Protein AF-0000000069286657 (afdb_homodimer)

Radius of gyration: 28.93 Å; Cα contacts (8 Å, |Δi|>4): 1192; chains: 2; bounding box: 54×92×70 Å

InterPro domains:
  IPR001910 Inosine/uridine-preferring nucleoside hydrolase domain [PF01156] (1-314)
  IPR036452 Ribonucleoside hydrolase-like [G3DSA:3.90.245.10] (1-322)
  IPR036452 Ribonucleoside hydrolase-like [SSF53590] (1-197)
  IPR036452 Ribonucleoside hydrolase-like [SSF53590] (244-321)
  IPR052775 Inosine-uridine nucleoside hydrolase [PTHR46190] (1-321)

Secondary structure (DSSP, 8-state):
---HHHHHHHHHHHHHHH--SS---PPP-----SS-SSS-----SS-SSTT--PPPPPGGGS--SSGGG---HHHHHHHHHHHHHHTTPPPEEEE-S-SHHHHHHHHH-TTHHHH--EEEEE---SSS--SSSSS--HHHHHSHHHHHHHHHS--SSEEEE-HHHHHHTPEEHHHHHHHTS-TTSSPPHHHHHHHHHHIIIIIGGGGS-GGG-----S-S-------S--------S--SS----EE--HHHHHHHHHH-GGGEEEEEEEEEEE--S-TTTTT-EEEE-S--STTTT----EEEEEEE-HHHHHHHHHHHH--/---HHHHHHHHHHHHHHH--SS---PPP-----SS-SSS-----SS-SSTT--PPPPPGGGS--SSGGGPPPHHHHHHHHHHHHHHTTPPPEEEE-S-SHHHHHHHHH-TTHHHH--EEEEE---SSS--SSSSS--HHHHHSHHHHHHHHHS--SSEEEE-HHHHHHTPEEHHHHHHHTS-TTSSPPHHHHHHHHHHIIIIIIHHTS-GGG-----S-S-------S-----------------EE--HHHHHHHHHH-GGGEEEEEEEEEEE--S-TTTTT-EEEE-S--STTTT----EEEEEEE-HHHHHHHHHHHH--

pLDDT: mean 79.86, std 21.65, range [25.73, 98.81]

Organism: Polarella glacialis (NCBI:txid89957)

Sequence (646 aa):
NCSVNQVGVNVAKCLVACSPGSEVRGPRIVRGASHCLRGENYGQDGDGLGDAGLPEPPAALVPRVGLNGEREAAVEIIALCREASSVGAVVCLVMLGPLTNLALALQQEPKLRAMLPQLVVMGGCGNGHGNYGRATEFNIMADPEAAAKVFTTDWPDLTVASWETSLASFVPWPVFDKLLYSKEGKRSKVGRFLGAVCHWEFVEGREQPAENKVCLPESKKRKRWPEDPLPRLVDQGSSSASSSCGAVICDAVAVAIALKPEVVRKSCDVHVEVELKGDITRGQTVVDWGTSCEGAGRQRRVCWAEELDVEMFCQMLRETVAANCSVNQVGVNVAKCLVACSPGSEVRGPRIVRGASHCLRGENYGQDGDGLGDAGLPEPPAALVPRVGLNGEREAAVEIIALCREASSVGAVVCLVMLGPLTNLALALQQEPKLRAMLPQLVVMGGCGNGHGNYGRATEFNIMADPEAAAKVFTTDWPDLTVASWETSLASFVPWPVFDKLLYSKEGKRSKVGRFLGAVCHWEFVEGREQPAENKVCLPESKKRKRWPEDPLPRLVDQGSSSASSSCGAVICDAVAVAIALKPEVVRKSCDVHVEVELKGDITRGQTVVDWGTSCEGAGRQRRVCWAEELDVEMFCQMLRETVAA

Solvent-accessible surface area (backbone atoms only — not comparable to full-atom values): 35150 Å² total; per-residue (Å²): 100,37,53,57,70,48,46,32,45,46,52,27,35,51,50,52,41,69,46,80,67,87,79,71,82,61,80,89,63,59,47,63,69,85,56,38,80,63,78,72,66,66,71,45,85,66,63,63,43,65,66,32,76,71,74,82,49,66,70,88,52,35,51,56,81,75,50,92,75,51,49,45,33,26,54,44,53,51,51,51,32,51,54,30,52,74,72,73,48,87,49,75,48,75,40,74,50,51,37,41,38,60,31,50,24,39,72,76,35,72,67,46,47,78,46,37,55,33,35,31,35,27,36,26,13,59,45,27,53,6,46,43,34,43,38,14,14,55,30,24,46,42,13,31,64,19,37,34,52,51,57,66,48,88,45,76,35,34,36,32,34,19,51,51,32,20,61,76,47,39,38,44,49,74,58,48,57,49,39,33,33,28,96,83,70,41,62,32,61,39,13,47,50,49,49,43,37,41,40,64,72,56,55,62,46,62,74,47,57,83,89,65,60,56,48,82,77,85,79,87,90,70,81,69,66,75,87,83,70,78,74,83,81,54,87,80,76,85,75,82,70,82,73,94,63,50,49,64,53,48,62,58,50,25,50,44,41,69,77,39,57,78,37,50,70,38,66,46,68,22,29,53,46,48,31,80,55,21,85,76,40,43,16,12,36,48,30,40,83,72,60,17,47,68,51,61,80,63,71,52,62,34,36,38,45,59,38,60,38,50,68,58,50,51,51,53,51,37,58,61,27,60,95,98,36,54,57,70,48,47,33,44,47,53,26,34,50,50,52,42,68,45,83,68,87,79,71,82,60,80,89,65,59,50,62,68,83,57,38,81,62,79,71,64,66,70,44,84,69,62,64,44,66,56,24,68,71,74,82,48,65,68,88,52,33,50,57,81,77,50,90,76,53,50,46,34,26,56,45,53,51,52,52,32,52,54,29,52,74,72,74,46,86,48,73,49,73,40,74,49,50,37,41,40,61,31,51,26,39,73,77,35,74,66,47,47,77,47,36,54,34,36,31,33,27,36,28,12,60,44,26,52,6,45,42,34,42,38,13,15,54,30,24,44,42,14,32,63,19,37,33,53,53,56,67,47,88,44,77,34,33,36,32,34,20,50,51,31,21,61,74,47,38,38,44,48,75,57,47,58,51,38,33,29,25,96,81,72,43,61,30,61,36,12,49,50,49,49,42,39,41,39,62,70,52,57,64,42,62,75,43,58,83,87,64,63,52,53,77,76,83,73,76,81,74,74,64,55,79,86,80,74,75,69,67,85,52,84,83,73,91,74,79,72,79,72,94,62,50,50,65,54,48,61,58,48,26,50,44,41,70,78,38,57,78,37,49,70,39,68,45,68,23,29,54,46,47,29,80,56,22,83,77,42,42,15,14,40,48,31,41,84,67,60,16,47,66,53,56,80,64,70,51,59,35,36,36,43,59,38,58,38,50,68,60,50,53,50,52,50,38,60,60,27,56,92

Structure (mmCIF, N/CA/C/O backbone):
data_AF-0000000069286657-model_v1
#
loop_
_entity.id
_entity.type
_entity.pdbx_description
1 polymer 'Inosine/uridine-preferring nucleoside hydrolase domain-containing protein'
#
loop_
_atom_site.group_PDB
_atom_site.id
_atom_site.type_symbol
_atom_site.label_atom_id
_atom_site.label_alt_id
_atom_site.label_comp_id
_atom_site.label_asym_id
_atom_site.label_entity_id
_atom_site.label_seq_id
_atom_site.pdbx_PDB_ins_code
_atom_site.Cartn_x
_atom_site.Cartn_y
_atom_site.Cartn_z
_atom_site.occupancy
_atom_site.B_iso_or_equiv
_atom_site.auth_seq_id
_atom_site.auth_comp_id
_atom_site.auth_asym_id
_atom_site.auth_atom_id
_atom_site.pdbx_PDB_model_num
ATOM 1 N N . ASN A 1 1 ? -5.559 -23.406 -3.748 1 73.19 1 ASN A N 1
ATOM 2 C CA . ASN A 1 1 ? -6.914 -23.016 -3.371 1 73.19 1 ASN A CA 1
ATOM 3 C C . ASN A 1 1 ? -7.773 -24.234 -3.025 1 73.19 1 ASN A C 1
ATOM 5 O O . ASN A 1 1 ? -9 -24.172 -3.119 1 73.19 1 ASN A O 1
ATOM 9 N N . CYS A 1 2 ? -7.246 -25.328 -2.914 1 83.06 2 CYS A N 1
ATOM 10 C CA . CYS A 1 2 ? -7.867 -26.578 -2.498 1 83.06 2 CYS A CA 1
ATOM 11 C C . CYS A 1 2 ? -6.859 -27.484 -1.806 1 83.06 2 CYS A C 1
ATOM 13 O O . CYS A 1 2 ? -5.727 -27.078 -1.544 1 83.06 2 CYS A O 1
ATOM 15 N N . SER A 1 3 ? -7.363 -28.656 -1.443 1 86.44 3 SER A N 1
ATOM 16 C CA . SER A 1 3 ? -6.469 -29.578 -0.746 1 86.44 3 SER A CA 1
ATOM 17 C C . SER A 1 3 ? -5.32 -30.016 -1.646 1 86.44 3 SER A C 1
ATOM 19 O O . SER A 1 3 ? -5.461 -30.047 -2.871 1 86.44 3 SER A O 1
ATOM 21 N N . VAL A 1 4 ? -4.207 -30.391 -0.986 1 88.62 4 VAL A N 1
ATOM 22 C CA . VAL A 1 4 ? -3.021 -30.797 -1.737 1 88.62 4 VAL A CA 1
ATOM 23 C C . VAL A 1 4 ? -3.348 -32 -2.611 1 88.62 4 VAL A C 1
ATOM 25 O O . VAL A 1 4 ? -2.824 -32.125 -3.721 1 88.62 4 VAL A O 1
ATOM 28 N N . ASN A 1 5 ? -4.172 -32.938 -2.143 1 87 5 ASN A N 1
ATOM 29 C CA . ASN A 1 5 ? -4.578 -34.094 -2.938 1 87 5 ASN A CA 1
ATOM 30 C C . ASN A 1 5 ? -5.336 -33.656 -4.191 1 87 5 ASN A C 1
ATOM 32 O O . ASN A 1 5 ? -5.07 -34.156 -5.285 1 87 5 ASN A O 1
ATOM 36 N N . GLN A 1 6 ? -6.254 -32.75 -3.961 1 89.56 6 GLN A N 1
ATOM 37 C CA . GLN A 1 6 ? -7.023 -32.281 -5.102 1 89.56 6 GLN A CA 1
ATOM 38 C C . GLN A 1 6 ? -6.133 -31.516 -6.078 1 89.56 6 GLN A C 1
ATOM 40 O O . GLN A 1 6 ? -6.348 -31.562 -7.293 1 89.56 6 GLN A O 1
ATOM 45 N N . VAL A 1 7 ? -5.156 -30.844 -5.598 1 91.19 7 VAL A N 1
ATOM 46 C CA . VAL A 1 7 ? -4.227 -30.125 -6.465 1 91.19 7 VAL A CA 1
ATOM 47 C C . VAL A 1 7 ? -3.496 -31.109 -7.367 1 91.19 7 VAL A C 1
ATOM 49 O O . VAL A 1 7 ? -3.299 -30.844 -8.555 1 91.19 7 VAL A O 1
ATOM 52 N N . GLY A 1 8 ? -3.035 -32.25 -6.789 1 89.5 8 GLY A N 1
ATOM 53 C CA . GLY A 1 8 ? -2.418 -33.281 -7.605 1 89.5 8 GLY A CA 1
ATOM 54 C C . GLY A 1 8 ? -3.295 -33.75 -8.758 1 89.5 8 GLY A C 1
ATOM 55 O O . GLY A 1 8 ? -2.816 -33.906 -9.883 1 89.5 8 GLY A O 1
ATOM 56 N N . VAL A 1 9 ? -4.57 -33.906 -8.469 1 90.75 9 VAL A N 1
ATOM 57 C CA . VAL A 1 9 ? -5.547 -34.281 -9.484 1 90.75 9 VAL A CA 1
ATOM 58 C C . VAL A 1 9 ? -5.66 -33.188 -10.531 1 90.75 9 VAL A C 1
ATOM 60 O O . VAL A 1 9 ? -5.672 -33.469 -11.734 1 90.75 9 VAL A O 1
ATOM 63 N N . ASN A 1 10 ? -5.703 -31.969 -10.07 1 92.12 10 ASN A N 1
ATOM 64 C CA . ASN A 1 10 ? -5.871 -30.828 -10.961 1 92.12 10 ASN A CA 1
ATOM 65 C C . ASN A 1 10 ? -4.68 -30.672 -11.898 1 92.12 10 ASN A C 1
ATOM 67 O O . ASN A 1 10 ? -4.852 -30.359 -13.078 1 92.12 10 ASN A O 1
ATOM 71 N N . VAL A 1 11 ? -3.465 -30.859 -11.375 1 91.44 11 VAL A N 1
ATOM 72 C CA . VAL A 1 11 ? -2.27 -30.766 -12.203 1 91.44 11 VAL A CA 1
ATOM 73 C C . VAL A 1 11 ? -2.311 -31.844 -13.289 1 91.44 11 VAL A C 1
ATOM 75 O O . VAL A 1 11 ? -1.981 -31.578 -14.445 1 91.44 11 VAL A O 1
ATOM 78 N N . ALA A 1 12 ? -2.73 -33 -12.922 1 89.06 12 ALA A N 1
ATOM 79 C CA . ALA A 1 12 ? -2.863 -34.094 -13.883 1 89.06 12 ALA A CA 1
ATOM 80 C C . ALA A 1 12 ? -3.881 -33.75 -14.969 1 89.06 12 ALA A C 1
ATOM 82 O O . ALA A 1 12 ? -3.65 -34 -16.156 1 89.06 12 ALA A O 1
ATOM 83 N N . LYS A 1 13 ? -4.992 -33.156 -14.555 1 88.69 13 LYS A N 1
ATOM 84 C CA . LYS A 1 13 ? -6.012 -32.75 -15.508 1 88.69 13 LYS A CA 1
ATOM 85 C C . LYS A 1 13 ? -5.453 -31.703 -16.484 1 88.69 13 LYS A C 1
ATOM 87 O O . LYS A 1 13 ? -5.734 -31.766 -17.688 1 88.69 13 LYS A O 1
ATOM 92 N N . CYS A 1 14 ? -4.68 -30.781 -16 1 89.31 14 CYS A N 1
ATOM 93 C CA . CYS A 1 14 ? -4.062 -29.766 -16.844 1 89.31 14 CYS A CA 1
ATOM 94 C C . CYS A 1 14 ? -3.111 -30.391 -17.844 1 89.31 14 CYS A C 1
ATOM 96 O O . CYS A 1 14 ? -3.094 -30 -19.016 1 89.31 14 CYS A O 1
ATOM 98 N N . LEU A 1 15 ? -2.301 -31.344 -17.391 1 87.94 15 LEU A N 1
ATOM 99 C CA . LEU A 1 15 ? -1.341 -32 -18.281 1 87.94 15 LEU A CA 1
ATOM 100 C C . LEU A 1 15 ? -2.055 -32.75 -19.406 1 87.94 15 LEU A C 1
ATOM 102 O O . LEU A 1 15 ? -1.605 -32.719 -20.547 1 87.94 15 LEU A O 1
ATOM 106 N N . VAL A 1 16 ? -3.164 -33.375 -19.016 1 84.5 16 VAL A N 1
ATOM 107 C CA . VAL A 1 16 ? -3.945 -34.094 -20.016 1 84.5 16 VAL A CA 1
ATOM 108 C C . VAL A 1 16 ? -4.508 -33.125 -21.047 1 84.5 16 VAL A C 1
ATOM 110 O O . VAL A 1 16 ? -4.496 -33.406 -22.25 1 84.5 16 VAL A O 1
ATOM 113 N N . ALA A 1 17 ? -4.957 -32 -20.594 1 83.06 17 ALA A N 1
ATOM 114 C CA . ALA A 1 17 ? -5.539 -31.016 -21.484 1 83.06 17 ALA A CA 1
ATOM 115 C C . ALA A 1 17 ? -4.492 -30.438 -22.438 1 83.06 17 ALA A C 1
ATOM 117 O O . ALA A 1 17 ? -4.797 -30.125 -23.578 1 83.06 17 ALA A O 1
ATOM 118 N N . CYS A 1 18 ? -3.277 -30.25 -22.016 1 81.62 18 CYS A N 1
ATOM 119 C CA . CYS A 1 18 ? -2.227 -29.594 -22.797 1 81.62 18 CYS A CA 1
ATOM 120 C C . CYS A 1 18 ? -1.521 -30.594 -23.703 1 81.62 18 CYS A C 1
ATOM 122 O O . CYS A 1 18 ? -0.83 -30.188 -24.641 1 81.62 18 CYS A O 1
ATOM 124 N N . SER A 1 19 ? -1.426 -31.891 -23.359 1 73.94 19 SER A N 1
ATOM 125 C CA . SER A 1 19 ? -0.681 -32.875 -24.156 1 73.94 19 SER A CA 1
ATOM 126 C C . SER A 1 19 ? -1.621 -33.812 -24.906 1 73.94 19 SER A C 1
ATOM 128 O O . SER A 1 19 ? -2.066 -34.812 -24.359 1 73.94 19 SER A O 1
ATOM 130 N N . PRO A 1 20 ? -2.318 -33.312 -25.953 1 55.44 20 PRO A N 1
ATOM 131 C CA . PRO A 1 20 ? -3.232 -34.25 -26.625 1 55.44 20 PRO A CA 1
ATOM 132 C C . PRO A 1 20 ? -2.613 -35.625 -26.859 1 55.44 20 PRO A C 1
ATOM 134 O O . PRO A 1 20 ? -3.334 -36.594 -27.062 1 55.44 20 PRO A O 1
ATOM 137 N N . GLY A 1 21 ? -1.379 -35.719 -27.422 1 51.69 21 GLY A N 1
ATOM 138 C CA . GLY A 1 21 ? -0.967 -37.031 -27.891 1 51.69 21 GLY A CA 1
ATOM 139 C C . GLY A 1 21 ? -0.589 -38 -26.766 1 51.69 21 GLY A C 1
ATOM 140 O O . GLY A 1 21 ? -0.523 -37.594 -25.609 1 51.69 21 GLY A O 1
ATOM 141 N N . SER A 1 22 ? -0.381 -39.438 -27.094 1 49.78 22 SER A N 1
ATOM 142 C CA . SER A 1 22 ? -0.279 -40.688 -26.359 1 49.78 22 SER A CA 1
ATOM 143 C C . SER A 1 22 ? 0.625 -40.562 -25.141 1 49.78 22 SER A C 1
ATOM 145 O O . SER A 1 22 ? 0.249 -40.938 -24.031 1 49.78 22 SER A O 1
ATOM 147 N N . GLU A 1 23 ? 2.027 -40.688 -25.266 1 51 23 GLU A N 1
ATOM 148 C CA . GLU A 1 23 ? 2.982 -41 -24.203 1 51 23 GLU A CA 1
ATOM 149 C C . GLU A 1 23 ? 3.27 -39.781 -23.328 1 51 23 GLU A C 1
ATOM 151 O O . GLU A 1 23 ? 3.955 -38.875 -23.766 1 51 23 GLU A O 1
ATOM 156 N N . VAL A 1 24 ? 2.359 -39.438 -22.609 1 52.09 24 VAL A N 1
ATOM 157 C CA . VAL A 1 24 ? 2.629 -38.344 -21.688 1 52.09 24 VAL A CA 1
ATOM 158 C C . VAL A 1 24 ? 4.008 -38.531 -21.047 1 52.09 24 VAL A C 1
ATOM 160 O O . VAL A 1 24 ? 4.18 -39.375 -20.156 1 52.09 24 VAL A O 1
ATOM 163 N N . ARG A 1 25 ? 5.137 -38.656 -21.719 1 58.09 25 ARG A N 1
ATOM 164 C CA . ARG A 1 25 ? 6.422 -38.469 -21.062 1 58.09 25 ARG A CA 1
ATOM 165 C C . ARG A 1 25 ? 6.477 -37.125 -20.344 1 58.09 25 ARG A C 1
ATOM 167 O O . ARG A 1 25 ? 7.07 -36.188 -20.859 1 58.09 25 ARG A O 1
ATOM 174 N N . GLY A 1 26 ? 5.496 -36.781 -19.547 1 64.5 26 GLY A N 1
ATOM 175 C CA . GLY A 1 26 ? 5.266 -35.469 -18.969 1 64.5 26 GLY A CA 1
ATOM 176 C C . GLY A 1 26 ? 6.172 -35.188 -17.781 1 64.5 26 GLY A C 1
ATOM 177 O O . GLY A 1 26 ? 7.02 -36 -17.422 1 64.5 26 GLY A O 1
ATOM 178 N N . PRO A 1 27 ? 6.152 -33.906 -17.344 1 78.75 27 PRO A N 1
ATOM 179 C CA . PRO A 1 27 ? 6.922 -33.531 -16.156 1 78.75 27 PRO A CA 1
ATOM 180 C C . PRO A 1 27 ? 6.586 -34.344 -14.93 1 78.75 27 PRO A C 1
ATOM 182 O O . PRO A 1 27 ? 5.516 -34.969 -14.859 1 78.75 27 PRO A O 1
ATOM 185 N N . ARG A 1 28 ? 7.566 -34.562 -14.172 1 82.94 28 ARG A N 1
ATOM 186 C CA . ARG A 1 28 ? 7.332 -35.219 -12.875 1 82.94 28 ARG A CA 1
ATOM 187 C C . ARG A 1 28 ? 6.391 -34.375 -12.016 1 82.94 28 ARG A C 1
ATOM 189 O O . ARG A 1 28 ? 6.535 -33.125 -11.945 1 82.94 28 ARG A O 1
ATOM 196 N N . ILE A 1 29 ? 5.363 -35.031 -11.453 1 89.38 29 ILE A N 1
ATOM 197 C CA . ILE A 1 29 ? 4.461 -34.406 -10.5 1 89.38 29 ILE A CA 1
ATOM 198 C C . ILE A 1 29 ? 4.77 -34.906 -9.086 1 89.38 29 ILE A C 1
ATOM 200 O O . ILE A 1 29 ? 4.812 -36.094 -8.844 1 89.38 29 ILE A O 1
ATOM 204 N N . VAL A 1 30 ? 5.098 -34 -8.219 1 89.75 30 VAL A N 1
ATOM 205 C CA . VAL A 1 30 ? 5.43 -34.344 -6.844 1 89.75 30 VAL A CA 1
ATOM 206 C C . VAL A 1 30 ? 4.477 -33.656 -5.887 1 89.75 30 VAL A C 1
ATOM 208 O O . VAL A 1 30 ? 4.152 -32.469 -6.078 1 89.75 30 VAL A O 1
ATOM 211 N N . ARG A 1 31 ? 4.027 -34.344 -4.871 1 90.56 31 ARG A N 1
ATOM 212 C CA . ARG A 1 31 ? 3.104 -33.812 -3.887 1 90.56 31 ARG A CA 1
ATOM 213 C C . ARG A 1 31 ? 3.805 -32.781 -2.99 1 90.56 31 ARG A C 1
ATOM 215 O O . ARG A 1 31 ? 4.934 -33 -2.555 1 90.56 31 ARG A O 1
ATOM 222 N N . GLY A 1 32 ? 3.18 -31.656 -2.732 1 91.69 32 GLY A N 1
ATOM 223 C CA . GLY A 1 32 ? 3.709 -30.656 -1.834 1 91.69 32 GLY A CA 1
ATOM 224 C C . GLY A 1 32 ? 3.242 -30.812 -0.401 1 91.69 32 GLY A C 1
ATOM 225 O O . GLY A 1 32 ? 2.686 -31.859 -0.044 1 91.69 32 GLY A O 1
ATOM 226 N N . ALA A 1 33 ? 3.531 -29.812 0.45 1 90.44 33 ALA A N 1
ATOM 227 C CA . ALA A 1 33 ? 3.137 -29.797 1.856 1 90.44 33 ALA A CA 1
ATOM 228 C C . ALA A 1 33 ? 1.62 -29.703 2 1 90.44 33 ALA A C 1
ATOM 230 O O . ALA A 1 33 ? 0.964 -28.984 1.246 1 90.44 33 ALA A O 1
ATOM 231 N N . SER A 1 34 ? 1.064 -30.375 2.928 1 88.19 34 SER A N 1
ATOM 232 C CA . SER A 1 34 ? -0.378 -30.375 3.15 1 88.19 34 SER A CA 1
ATOM 233 C C . SER A 1 34 ? -0.793 -29.266 4.109 1 88.19 34 SER A C 1
ATOM 235 O O . SER A 1 34 ? -1.985 -29.016 4.297 1 88.19 34 SER A O 1
ATOM 237 N N . HIS A 1 35 ? 0.172 -28.609 4.668 1 88.94 35 HIS A N 1
ATOM 238 C CA . HIS A 1 35 ? -0.136 -27.562 5.645 1 88.94 35 HIS A CA 1
ATOM 239 C C . HIS A 1 35 ? 0.872 -26.422 5.566 1 88.94 35 HIS A C 1
ATOM 241 O O . HIS A 1 35 ? 2.027 -26.625 5.191 1 88.94 35 HIS A O 1
ATOM 247 N N . CYS A 1 36 ? 0.365 -25.25 5.898 1 92.5 36 CYS A N 1
ATOM 248 C CA . CYS A 1 36 ? 1.263 -24.109 6.035 1 92.5 36 CYS A CA 1
ATOM 249 C C . CYS A 1 36 ? 2.184 -24.281 7.238 1 92.5 36 CYS A C 1
ATOM 251 O O . CYS A 1 36 ? 2.021 -25.219 8.023 1 92.5 36 CYS A O 1
ATOM 253 N N . LEU A 1 37 ? 3.225 -23.422 7.328 1 92.75 37 LEU A N 1
ATOM 254 C CA . LEU A 1 37 ? 4.223 -23.578 8.383 1 92.75 37 LEU A CA 1
ATOM 255 C C . LEU A 1 37 ? 3.613 -23.312 9.75 1 92.75 37 LEU A C 1
ATOM 257 O O . LEU A 1 37 ? 3.951 -23.984 10.727 1 92.75 37 LEU A O 1
ATOM 261 N N . ARG A 1 38 ? 2.73 -22.25 9.773 1 86.44 38 ARG A N 1
ATOM 262 C CA . ARG A 1 38 ? 2.068 -21.906 11.031 1 86.44 38 ARG A CA 1
ATOM 263 C C . ARG A 1 38 ? 0.62 -21.5 10.789 1 86.44 38 ARG A C 1
ATOM 265 O O . ARG A 1 38 ? 0.316 -20.812 9.805 1 86.44 38 ARG A O 1
ATOM 272 N N . GLY A 1 39 ? -0.246 -21.969 11.602 1 82.06 39 GLY A N 1
ATOM 273 C CA . GLY A 1 39 ? -1.644 -21.578 11.523 1 82.06 39 GLY A CA 1
ATOM 274 C C . GLY A 1 39 ? -2.502 -22.578 10.766 1 82.06 39 GLY A C 1
ATOM 275 O O . GLY A 1 39 ? -2.158 -23.75 10.672 1 82.06 39 GLY A O 1
ATOM 276 N N . GLU A 1 40 ? -3.721 -22.062 10.398 1 78.12 40 GLU A N 1
ATOM 277 C CA . GLU A 1 40 ? -4.699 -22.891 9.711 1 78.12 40 GLU A CA 1
ATOM 278 C C . GLU A 1 40 ? -4.617 -22.719 8.195 1 78.12 40 GLU A C 1
ATOM 280 O O . GLU A 1 40 ? -4.324 -21.625 7.711 1 78.12 40 GLU A O 1
ATOM 285 N N . ASN A 1 41 ? -4.727 -23.891 7.59 1 74.56 41 ASN A N 1
ATOM 286 C CA . ASN A 1 41 ? -4.746 -23.828 6.129 1 74.56 41 ASN A CA 1
ATOM 287 C C . ASN A 1 41 ? -5.949 -23.047 5.617 1 74.56 41 ASN A C 1
ATOM 289 O O . ASN A 1 41 ? -7.02 -23.078 6.223 1 74.56 41 ASN A O 1
ATOM 293 N N . TYR A 1 42 ? -5.492 -22.266 4.676 1 67.94 42 TYR A N 1
ATOM 294 C CA . TYR A 1 42 ? -6.59 -21.625 3.973 1 67.94 42 TYR A CA 1
ATOM 295 C C . TYR A 1 42 ? -7.281 -22.594 3.021 1 67.94 42 TYR A C 1
ATOM 297 O O . TYR A 1 42 ? -6.621 -23.312 2.275 1 67.94 42 TYR A O 1
ATOM 305 N N . GLY A 1 43 ? -8.422 -23.109 3.414 1 61.69 43 GLY A N 1
ATOM 306 C CA . GLY A 1 43 ? -9.094 -24.016 2.498 1 61.69 43 GLY A CA 1
ATOM 307 C C . GLY A 1 43 ? -10.297 -23.391 1.822 1 61.69 43 GLY A C 1
ATOM 308 O O . GLY A 1 43 ? -10.992 -22.562 2.414 1 61.69 43 GLY A O 1
ATOM 309 N N . GLN A 1 44 ? -10.156 -23.203 0.442 1 63.66 44 GLN A N 1
ATOM 310 C CA . GLN A 1 44 ? -11.359 -22.812 -0.28 1 63.66 44 GLN A CA 1
ATOM 311 C C . GLN A 1 44 ? -12.203 -24.016 -0.655 1 63.66 44 GLN A C 1
ATOM 313 O O . GLN A 1 44 ? -11.68 -25.125 -0.789 1 63.66 44 GLN A O 1
ATOM 318 N N . ASP A 1 45 ? -13.398 -23.859 -0.554 1 64.44 45 ASP A N 1
ATOM 319 C CA . ASP A 1 45 ? -14.375 -24.859 -0.984 1 64.44 45 ASP A CA 1
ATOM 320 C C . ASP A 1 45 ? -14.32 -25.062 -2.496 1 64.44 45 ASP A C 1
ATOM 322 O O . ASP A 1 45 ? -13.891 -24.172 -3.232 1 64.44 45 ASP A O 1
ATOM 326 N N . GLY A 1 46 ? -14.383 -26.344 -2.91 1 78.44 46 GLY A N 1
ATOM 327 C CA . GLY A 1 46 ? -14.445 -26.656 -4.328 1 78.44 46 GLY A CA 1
ATOM 328 C C . GLY A 1 46 ? -13.234 -27.438 -4.812 1 78.44 46 GLY A C 1
ATOM 329 O O . GLY A 1 46 ? -12.406 -27.859 -4.008 1 78.44 46 GLY A O 1
ATOM 330 N N . ASP A 1 47 ? -13.258 -27.656 -6.176 1 85.56 47 ASP A N 1
ATOM 331 C CA . ASP A 1 47 ? -12.234 -28.531 -6.73 1 85.56 47 ASP A CA 1
ATOM 332 C C . ASP A 1 47 ? -11.023 -27.719 -7.211 1 85.56 47 ASP A C 1
ATOM 334 O O . ASP A 1 47 ? -10.047 -28.297 -7.691 1 85.56 47 ASP A O 1
ATOM 338 N N . GLY A 1 48 ? -11.07 -26.375 -7.082 1 86.06 48 GLY A N 1
ATOM 339 C CA . GLY A 1 48 ? -9.945 -25.531 -7.453 1 86.06 48 GLY A CA 1
ATOM 340 C C . GLY A 1 48 ? -9.906 -25.203 -8.938 1 86.06 48 GLY A C 1
ATOM 341 O O . GLY A 1 48 ? -9.055 -24.438 -9.391 1 86.06 48 GLY A O 1
ATOM 342 N N . LEU A 1 49 ? -10.758 -25.781 -9.672 1 87.62 49 LEU A N 1
ATOM 343 C CA . LEU A 1 49 ? -10.852 -25.516 -11.102 1 87.62 49 LEU A CA 1
ATOM 344 C C . LEU A 1 49 ? -12.266 -25.109 -11.492 1 87.62 49 LEU A C 1
ATOM 346 O O . LEU A 1 49 ? -12.789 -25.547 -12.508 1 87.62 49 LEU A O 1
ATOM 350 N N . GLY A 1 50 ? -12.867 -24.391 -10.547 1 79.62 50 GLY A N 1
ATOM 351 C CA . GLY A 1 50 ? -14.164 -23.797 -10.836 1 79.62 50 GLY A CA 1
ATOM 352 C C . GLY A 1 50 ? -15.297 -24.812 -10.797 1 79.62 50 GLY A C 1
ATOM 353 O O . GLY A 1 50 ? -16.391 -24.531 -11.281 1 79.62 50 GLY A O 1
ATOM 354 N N . ASP A 1 51 ? -15.039 -26.016 -10.312 1 81.88 51 ASP A N 1
ATOM 355 C CA . ASP A 1 51 ? -16.047 -27.062 -10.289 1 81.88 51 ASP A CA 1
ATOM 356 C C . ASP A 1 51 ? -16.656 -27.281 -11.672 1 81.88 51 ASP A C 1
ATOM 358 O O . ASP A 1 51 ? -17.875 -27.375 -11.812 1 81.88 51 ASP A O 1
ATOM 362 N N . ALA A 1 52 ? -15.836 -27.312 -12.656 1 80.5 52 ALA A N 1
ATOM 363 C CA . ALA A 1 52 ? -16.234 -27.328 -14.062 1 80.5 52 ALA A CA 1
ATOM 364 C C . ALA A 1 52 ? -16.672 -28.719 -14.5 1 80.5 52 ALA A C 1
ATOM 366 O O . ALA A 1 52 ? -17.125 -28.906 -15.625 1 80.5 52 ALA A O 1
ATOM 367 N N . GLY A 1 53 ? -16.594 -29.656 -13.641 1 82.62 53 GLY A N 1
ATOM 368 C CA . GLY A 1 53 ? -16.984 -31 -14 1 82.62 53 GLY A CA 1
ATOM 369 C C . GLY A 1 53 ? -16.062 -31.641 -15.016 1 82.62 53 GLY A C 1
ATOM 370 O O . GLY A 1 53 ? -16.516 -32.375 -15.914 1 82.62 53 GLY A O 1
ATOM 371 N N . LEU A 1 54 ? -14.812 -31.422 -14.898 1 86 54 LEU A N 1
ATOM 372 C CA . LEU A 1 54 ? -13.812 -31.969 -15.812 1 86 54 LEU A CA 1
ATOM 373 C C . LEU A 1 54 ? -13.648 -33.469 -15.609 1 86 54 LEU A C 1
ATOM 375 O O . LEU A 1 54 ? -13.82 -33.969 -14.492 1 86 54 LEU A O 1
ATOM 379 N N . PRO A 1 55 ? -13.344 -34.125 -16.75 1 87.12 55 PRO A N 1
ATOM 380 C CA . PRO A 1 55 ? -13.094 -35.562 -16.594 1 87.12 55 PRO A CA 1
ATOM 381 C C . PRO A 1 55 ? -11.914 -35.875 -15.664 1 87.12 55 PRO A C 1
ATOM 383 O O . PRO A 1 55 ? -10.961 -35.094 -15.609 1 87.12 55 PRO A O 1
ATOM 386 N N . GLU A 1 56 ? -12.008 -37.031 -15.047 1 90.75 56 GLU A N 1
ATOM 387 C CA . GLU A 1 56 ? -10.898 -37.469 -14.195 1 90.75 56 GLU A CA 1
ATOM 388 C C . GLU A 1 56 ? -9.664 -37.781 -15.023 1 90.75 56 GLU A C 1
ATOM 390 O O . GLU A 1 56 ? -9.773 -38.375 -16.094 1 90.75 56 GLU A O 1
ATOM 395 N N . PRO A 1 57 ? -8.523 -37.406 -14.508 1 89.25 57 PRO A N 1
ATOM 396 C CA . PRO A 1 57 ? -7.293 -37.75 -15.227 1 89.25 57 PRO A CA 1
ATOM 397 C C . PRO A 1 57 ? -6.867 -39.219 -15.008 1 89.25 57 PRO A C 1
ATOM 399 O O . PRO A 1 57 ? -7.348 -39.875 -14.078 1 89.25 57 PRO A O 1
ATOM 402 N N . PRO A 1 58 ? -5.996 -39.688 -15.945 1 85.94 58 PRO A N 1
ATOM 403 C CA . PRO A 1 58 ? -5.441 -41.031 -15.688 1 85.94 58 PRO A CA 1
ATOM 404 C C . PRO A 1 58 ? -4.766 -41.125 -14.32 1 85.94 58 PRO A C 1
ATOM 406 O O . PRO A 1 58 ? -4.012 -40.219 -13.93 1 85.94 58 PRO A O 1
ATOM 409 N N . ALA A 1 59 ? -4.961 -42.219 -13.625 1 84.19 59 ALA A N 1
ATOM 410 C CA . ALA A 1 59 ? -4.441 -42.406 -12.273 1 84.19 59 ALA A CA 1
ATOM 411 C C . ALA A 1 59 ? -2.918 -42.344 -12.258 1 84.19 59 ALA A C 1
ATOM 413 O O . ALA A 1 59 ? -2.322 -41.906 -11.273 1 84.19 59 ALA A O 1
ATOM 414 N N . ALA A 1 60 ? -2.34 -42.75 -13.344 1 82.12 60 ALA A N 1
ATOM 415 C CA . ALA A 1 60 ? -0.883 -42.812 -13.43 1 82.12 60 ALA A CA 1
ATOM 416 C C . ALA A 1 60 ? -0.261 -41.406 -13.352 1 82.12 60 ALA A C 1
ATOM 418 O O . ALA A 1 60 ? 0.916 -41.281 -13.008 1 82.12 60 ALA A O 1
ATOM 419 N N . LEU A 1 61 ? -1.096 -40.406 -13.602 1 85 61 LEU A N 1
ATOM 420 C CA . LEU A 1 61 ? -0.567 -39.031 -13.617 1 85 61 LEU A CA 1
ATOM 421 C C . LEU A 1 61 ? -0.758 -38.375 -12.266 1 85 61 LEU A C 1
ATOM 423 O O . LEU A 1 61 ? -0.157 -37.312 -11.992 1 85 61 LEU A O 1
ATOM 427 N N . VAL A 1 62 ? -1.581 -38.906 -11.469 1 85.38 62 VAL A N 1
ATOM 428 C CA . VAL A 1 62 ? -1.864 -38.312 -10.164 1 85.38 62 VAL A CA 1
ATOM 429 C C . VAL A 1 62 ? -0.801 -38.75 -9.156 1 85.38 62 VAL A C 1
ATOM 431 O O . VAL A 1 62 ? -0.561 -39.938 -8.969 1 85.38 62 VAL A O 1
ATOM 434 N N . PRO A 1 63 ? -0.125 -37.656 -8.641 1 77.75 63 PRO A N 1
ATOM 435 C CA . PRO A 1 63 ? 0.912 -38.031 -7.68 1 77.75 63 PRO A CA 1
ATOM 436 C C . PRO A 1 63 ? 0.345 -38.75 -6.449 1 77.75 63 PRO A C 1
ATOM 438 O O . PRO A 1 63 ? -0.758 -38.406 -6 1 77.75 63 PRO A O 1
ATOM 441 N N . ARG A 1 64 ? 0.943 -39.906 -6.055 1 63.38 64 ARG A N 1
ATOM 442 C CA . ARG A 1 64 ? 0.527 -40.656 -4.875 1 63.38 64 ARG A CA 1
ATOM 443 C C . ARG A 1 64 ? 1.496 -40.438 -3.719 1 63.38 64 ARG A C 1
ATOM 445 O O . ARG A 1 64 ? 2.709 -40.375 -3.922 1 63.38 64 ARG A O 1
ATOM 452 N N . VAL A 1 65 ? 1.134 -39.688 -2.67 1 54.94 65 VAL A N 1
ATOM 453 C CA . VAL A 1 65 ? 1.978 -39.531 -1.488 1 54.94 65 VAL A CA 1
ATOM 454 C C . VAL A 1 65 ? 2.484 -40.906 -1.041 1 54.94 65 VAL A C 1
ATOM 456 O O . VAL A 1 65 ? 1.72 -41.875 -0.995 1 54.94 65 VAL A O 1
ATOM 459 N N . GLY A 1 66 ? 3.791 -40.969 -0.638 1 48.75 66 GLY A N 1
ATOM 460 C CA . GLY A 1 66 ? 4.336 -42.125 0.049 1 48.75 66 GLY A CA 1
ATOM 461 C C . GLY A 1 66 ? 4.547 -43.312 -0.866 1 48.75 66 GLY A C 1
ATOM 462 O O . GLY A 1 66 ? 5.141 -44.312 -0.463 1 48.75 66 GLY A O 1
ATOM 463 N N . LEU A 1 67 ? 3.805 -43.312 -1.942 1 43.38 67 LEU A N 1
ATOM 464 C CA . LEU A 1 67 ? 4.039 -44.469 -2.785 1 43.38 67 LEU A CA 1
ATOM 465 C C . LEU A 1 67 ? 5.25 -44.25 -3.689 1 43.38 67 LEU A C 1
ATOM 467 O O . LEU A 1 67 ? 5.465 -43.156 -4.191 1 43.38 67 LEU A O 1
ATOM 471 N N . ASN A 1 68 ? 6.156 -45.281 -3.754 1 45 68 ASN A N 1
ATOM 472 C CA . ASN A 1 68 ? 7.344 -45.594 -4.539 1 45 68 ASN A CA 1
ATOM 473 C C . ASN A 1 68 ? 8.477 -44.625 -4.273 1 45 68 ASN A C 1
ATOM 475 O O . ASN A 1 68 ? 9.219 -44.25 -5.191 1 45 68 ASN A O 1
ATOM 479 N N . GLY A 1 69 ? 8.547 -44.062 -2.967 1 48.88 69 GLY A N 1
ATOM 480 C CA . GLY A 1 69 ? 9.719 -43.25 -2.717 1 48.88 69 GLY A CA 1
ATOM 481 C C . GLY A 1 69 ? 9.516 -41.781 -3.102 1 48.88 69 GLY A C 1
ATOM 482 O O . GLY A 1 69 ? 10.484 -41.062 -3.271 1 48.88 69 GLY A O 1
ATOM 483 N N . GLU A 1 70 ? 8.375 -41.438 -3.418 1 57.53 70 GLU A N 1
ATOM 484 C CA . GLU A 1 70 ? 8.148 -40.094 -3.936 1 57.53 70 GLU A CA 1
ATOM 485 C C . GLU A 1 70 ? 8.438 -39.031 -2.873 1 57.53 70 GLU A C 1
ATOM 487 O O . GLU A 1 70 ? 7.977 -39.125 -1.736 1 57.53 70 GLU A O 1
ATOM 492 N N . ARG A 1 71 ? 9.438 -38.25 -3.166 1 66.56 71 ARG A N 1
ATOM 493 C CA . ARG A 1 71 ? 9.906 -37.125 -2.355 1 66.56 71 ARG A CA 1
ATOM 494 C C . ARG A 1 71 ? 8.852 -36.031 -2.273 1 66.56 71 ARG A C 1
ATOM 496 O O . ARG A 1 71 ? 8.078 -35.812 -3.215 1 66.56 71 ARG A O 1
ATOM 503 N N . GLU A 1 72 ? 8.766 -35.5 -1.086 1 85.06 72 GLU A N 1
ATOM 504 C CA . GLU A 1 72 ? 7.941 -34.312 -0.973 1 85.06 72 GLU A CA 1
ATOM 505 C C . GLU A 1 72 ? 8.539 -33.156 -1.757 1 85.06 72 GLU A C 1
ATOM 507 O O . GLU A 1 72 ? 9.719 -33.188 -2.109 1 85.06 72 GLU A O 1
ATOM 512 N N . ALA A 1 73 ? 7.727 -32.312 -2.186 1 92.44 73 ALA A N 1
ATOM 513 C CA . ALA A 1 73 ? 8.094 -31.234 -3.078 1 92.44 73 ALA A CA 1
ATOM 514 C C . ALA A 1 73 ? 9.367 -30.531 -2.602 1 92.44 73 ALA A C 1
ATOM 516 O O . ALA A 1 73 ? 10.25 -30.219 -3.404 1 92.44 73 ALA A O 1
ATOM 517 N N . ALA A 1 74 ? 9.555 -30.375 -1.264 1 94.56 74 ALA A N 1
ATOM 518 C CA . ALA A 1 74 ? 10.734 -29.703 -0.725 1 94.56 74 ALA A CA 1
ATOM 519 C C . ALA A 1 74 ? 12.008 -30.484 -1.06 1 94.56 74 ALA A C 1
ATOM 521 O O . ALA A 1 74 ? 13 -29.906 -1.507 1 94.56 74 ALA A O 1
ATOM 522 N N . VAL A 1 75 ? 11.938 -31.766 -0.913 1 93.94 75 VAL A N 1
ATOM 523 C CA . VAL A 1 75 ? 13.078 -32.625 -1.182 1 93.94 75 VAL A CA 1
ATOM 524 C C . VAL A 1 75 ? 13.359 -32.688 -2.682 1 93.94 75 VAL A C 1
ATOM 526 O O . VAL A 1 75 ? 14.516 -32.656 -3.107 1 93.94 75 VAL A O 1
ATOM 529 N N . GLU A 1 76 ? 12.289 -32.719 -3.43 1 93.38 76 GLU A N 1
ATOM 530 C CA . GLU A 1 76 ? 12.438 -32.75 -4.883 1 93.38 76 GLU A CA 1
ATOM 531 C C . GLU A 1 76 ? 13.078 -31.453 -5.395 1 93.38 76 GLU A C 1
ATOM 533 O O . GLU A 1 76 ? 13.914 -31.484 -6.301 1 93.38 76 GLU A O 1
ATOM 538 N N . ILE A 1 77 ? 12.75 -30.328 -4.871 1 95.75 77 ILE A N 1
ATOM 539 C CA . ILE A 1 77 ? 13.344 -29.047 -5.246 1 95.75 77 ILE A CA 1
ATOM 540 C C . ILE A 1 77 ? 14.852 -29.078 -5.008 1 95.75 77 ILE A C 1
ATOM 542 O O . ILE A 1 77 ? 15.633 -28.719 -5.887 1 95.75 77 ILE A O 1
ATOM 546 N N . ILE A 1 78 ? 15.227 -29.594 -3.861 1 96.25 78 ILE A N 1
ATOM 547 C CA . ILE A 1 78 ? 16.641 -29.672 -3.5 1 96.25 78 ILE A CA 1
ATOM 548 C C . ILE A 1 78 ? 17.359 -30.594 -4.469 1 96.25 78 ILE A C 1
ATOM 550 O O . ILE A 1 78 ? 18.422 -30.234 -4.996 1 96.25 78 ILE A O 1
ATOM 554 N N . ALA A 1 79 ? 16.75 -31.719 -4.695 1 94.38 79 ALA A N 1
ATOM 555 C CA . ALA A 1 79 ? 17.375 -32.719 -5.559 1 94.38 79 ALA A CA 1
ATOM 556 C C . ALA A 1 79 ? 17.562 -32.188 -6.973 1 94.38 79 ALA A C 1
ATOM 558 O O . ALA A 1 79 ? 18.641 -32.344 -7.562 1 94.38 79 ALA A O 1
ATOM 559 N N . LEU A 1 80 ? 16.578 -31.547 -7.48 1 94.44 80 LEU A N 1
ATOM 560 C CA . LEU A 1 80 ? 16.641 -31 -8.828 1 94.44 80 LEU A CA 1
ATOM 561 C C . LEU A 1 80 ? 17.703 -29.906 -8.922 1 94.44 80 LEU A C 1
ATOM 563 O O . LEU A 1 80 ? 18.438 -29.844 -9.914 1 94.44 80 LEU A O 1
ATOM 567 N N . CYS A 1 81 ? 17.766 -29.094 -7.957 1 96.06 81 CYS A N 1
ATOM 568 C CA . CYS A 1 81 ? 18.75 -28 -7.953 1 96.06 81 CYS A CA 1
ATOM 569 C C . CYS A 1 81 ? 20.172 -28.562 -7.879 1 96.06 81 CYS A C 1
ATOM 571 O O . CYS A 1 81 ? 21.062 -28.078 -8.578 1 96.06 81 CYS A O 1
ATOM 573 N N . ARG A 1 82 ? 20.344 -29.562 -7.098 1 95.62 82 ARG A N 1
ATOM 574 C CA . ARG A 1 82 ? 21.656 -30.203 -6.996 1 95.62 82 ARG A CA 1
ATOM 575 C C . ARG A 1 82 ? 22.062 -30.844 -8.32 1 95.62 82 ARG A C 1
ATOM 577 O O . ARG A 1 82 ? 23.188 -30.688 -8.773 1 95.62 82 ARG A O 1
ATOM 584 N N . GLU A 1 83 ? 21.109 -31.547 -8.836 1 95.06 83 GLU A N 1
ATOM 585 C CA . GLU A 1 83 ? 21.359 -32.188 -10.117 1 95.06 83 GLU A CA 1
ATOM 586 C C . GLU A 1 83 ? 21.703 -31.172 -11.195 1 95.06 83 GLU A C 1
ATOM 588 O O . GLU A 1 83 ? 22.672 -31.359 -11.945 1 95.06 83 GLU A O 1
ATOM 593 N N . ALA A 1 84 ? 20.953 -30.156 -11.273 1 95.75 84 ALA A N 1
ATOM 594 C CA . ALA A 1 84 ? 21.188 -29.109 -12.266 1 95.75 84 ALA A CA 1
ATOM 595 C C . ALA A 1 84 ? 22.547 -28.469 -12.07 1 95.75 84 ALA A C 1
ATOM 597 O O . ALA A 1 84 ? 23.281 -28.219 -13.031 1 95.75 84 ALA A O 1
ATOM 598 N N . SER A 1 85 ? 22.844 -28.188 -10.852 1 92.62 85 SER A N 1
ATOM 599 C CA . SER A 1 85 ? 24.141 -27.562 -10.531 1 92.62 85 SER A CA 1
ATOM 600 C C . SER A 1 85 ? 25.297 -28.438 -10.977 1 92.62 85 SER A C 1
ATOM 602 O O . SER A 1 85 ? 26.312 -27.938 -11.477 1 92.62 85 SER A O 1
ATOM 604 N N . SER A 1 86 ? 25.156 -29.672 -10.867 1 94.44 86 SER A N 1
ATOM 605 C CA . SER A 1 86 ? 26.219 -30.609 -11.188 1 94.44 86 SER A CA 1
ATOM 606 C C . SER A 1 86 ? 26.5 -30.641 -12.688 1 94.44 86 SER A C 1
ATOM 608 O O . SER A 1 86 ? 27.625 -30.969 -13.102 1 94.44 86 SER A O 1
ATOM 610 N N . VAL A 1 87 ? 25.609 -30.297 -13.469 1 95.81 87 VAL A N 1
ATOM 611 C CA . VAL A 1 87 ? 25.797 -30.375 -14.914 1 95.81 87 VAL A CA 1
ATOM 612 C C . VAL A 1 87 ? 25.844 -28.953 -15.5 1 95.81 87 VAL A C 1
ATOM 614 O O . VAL A 1 87 ? 25.781 -28.781 -16.719 1 95.81 87 VAL A O 1
ATOM 617 N N . GLY A 1 88 ? 25.844 -27.969 -14.711 1 93.06 88 GLY A N 1
ATOM 618 C CA . GLY A 1 88 ? 25.953 -26.594 -15.141 1 93.06 88 GLY A CA 1
ATOM 619 C C . GLY A 1 88 ? 24.672 -26.047 -15.75 1 93.06 88 GLY A C 1
ATOM 620 O O . GLY A 1 88 ? 24.719 -25.125 -16.578 1 93.06 88 GLY A O 1
ATOM 621 N N . ALA A 1 89 ? 23.562 -26.688 -15.383 1 94.5 89 ALA A N 1
ATOM 622 C CA . ALA A 1 89 ? 22.266 -26.219 -15.891 1 94.5 89 ALA A CA 1
ATOM 623 C C . ALA A 1 89 ? 21.656 -25.188 -14.953 1 94.5 89 ALA A C 1
ATOM 625 O O . ALA A 1 89 ? 21.906 -25.188 -13.75 1 94.5 89 ALA A O 1
ATOM 626 N N . VAL A 1 90 ? 20.844 -24.312 -15.555 1 92.25 90 VAL A N 1
ATOM 627 C CA . VAL A 1 90 ? 20.203 -23.25 -14.781 1 92.25 90 VAL A CA 1
ATOM 628 C C . VAL A 1 90 ? 18.766 -23.641 -14.484 1 92.25 90 VAL A C 1
ATOM 630 O O . VAL A 1 90 ? 18 -23.984 -15.391 1 92.25 90 VAL A O 1
ATOM 633 N N . VAL A 1 91 ? 18.406 -23.609 -13.203 1 94.75 91 VAL A N 1
ATOM 634 C CA . VAL A 1 91 ? 17.047 -23.906 -12.781 1 94.75 91 VAL A CA 1
ATOM 635 C C . VAL A 1 91 ? 16.281 -22.609 -12.578 1 94.75 91 VAL A C 1
ATOM 637 O O . VAL A 1 91 ? 16.781 -21.656 -11.969 1 94.75 91 VAL A O 1
ATOM 640 N N . CYS A 1 92 ? 15.109 -22.5 -13.211 1 96.56 92 CYS A N 1
ATOM 641 C CA . CYS A 1 92 ? 14.141 -21.438 -12.922 1 96.56 92 CYS A CA 1
ATOM 642 C C . CYS A 1 92 ? 12.953 -22 -12.141 1 96.56 92 CYS A C 1
ATOM 644 O O . CYS A 1 92 ? 12.242 -22.875 -12.625 1 96.56 92 CYS A O 1
ATOM 646 N N . LEU A 1 93 ? 12.828 -21.531 -10.906 1 98 93 LEU A N 1
ATOM 647 C CA . LEU A 1 93 ? 11.703 -21.953 -10.086 1 98 93 LEU A CA 1
ATOM 648 C C . LEU A 1 93 ? 10.602 -20.891 -10.086 1 98 93 LEU A C 1
ATOM 650 O O . LEU A 1 93 ? 10.852 -19.734 -9.797 1 98 93 LEU A O 1
ATOM 654 N N . VAL A 1 94 ? 9.406 -21.266 -10.5 1 98.5 94 VAL A N 1
ATOM 655 C CA . VAL A 1 94 ? 8.242 -20.375 -10.492 1 98.5 94 VAL A CA 1
ATOM 656 C C . VAL A 1 94 ? 7.262 -20.828 -9.406 1 98.5 94 VAL A C 1
ATOM 658 O O . VAL A 1 94 ? 6.812 -21.969 -9.398 1 98.5 94 VAL A O 1
ATOM 661 N N . MET A 1 95 ? 7.027 -19.938 -8.445 1 98.44 95 MET A N 1
ATOM 662 C CA . MET A 1 95 ? 6.078 -20.188 -7.367 1 98.44 95 MET A CA 1
ATOM 663 C C . MET A 1 95 ? 4.711 -19.609 -7.699 1 98.44 95 MET A C 1
ATOM 665 O O . MET A 1 95 ? 4.559 -18.391 -7.785 1 98.44 95 MET A O 1
ATOM 669 N N . LEU A 1 96 ? 3.684 -20.5 -7.812 1 97.12 96 LEU A N 1
ATOM 670 C CA . LEU A 1 96 ? 2.357 -20.047 -8.219 1 97.12 96 LEU A CA 1
ATOM 671 C C . LEU A 1 96 ? 1.365 -20.172 -7.066 1 97.12 96 LEU A C 1
ATOM 673 O O . LEU A 1 96 ? 0.211 -19.75 -7.184 1 97.12 96 LEU A O 1
ATOM 677 N N . GLY A 1 97 ? 1.724 -20.781 -5.969 1 95.19 97 GLY A N 1
ATOM 678 C CA . GLY A 1 97 ? 0.96 -20.906 -4.738 1 95.19 97 GLY A CA 1
ATOM 679 C C . GLY A 1 97 ? 1.702 -20.391 -3.521 1 95.19 97 GLY A C 1
ATOM 680 O O . GLY A 1 97 ? 2.654 -19.609 -3.65 1 95.19 97 GLY A O 1
ATOM 681 N N . PRO A 1 98 ? 1.213 -20.812 -2.342 1 95.94 98 PRO A N 1
ATOM 682 C CA . PRO A 1 98 ? 1.946 -20.422 -1.132 1 95.94 98 PRO A CA 1
ATOM 683 C C . PRO A 1 98 ? 3.404 -20.875 -1.161 1 95.94 98 PRO A C 1
ATOM 685 O O . PRO A 1 98 ? 3.736 -21.859 -1.82 1 95.94 98 PRO A O 1
ATOM 688 N N . LEU A 1 99 ? 4.262 -20.188 -0.45 1 98.06 99 LEU A N 1
ATOM 689 C CA . LEU A 1 99 ? 5.699 -20.406 -0.566 1 98.06 99 LEU A CA 1
ATOM 690 C C . LEU A 1 99 ? 6.172 -21.484 0.401 1 98.06 99 LEU A C 1
ATOM 692 O O . LEU A 1 99 ? 7.359 -21.562 0.722 1 98.06 99 LEU A O 1
ATOM 696 N N . THR A 1 100 ? 5.297 -22.344 0.82 1 96.19 100 THR A N 1
ATOM 697 C CA . THR A 1 100 ? 5.539 -23.344 1.86 1 96.19 100 THR A CA 1
ATOM 698 C C . THR A 1 100 ? 6.645 -24.312 1.44 1 96.19 100 THR A C 1
ATOM 700 O O . THR A 1 100 ? 7.605 -24.516 2.184 1 96.19 100 THR A O 1
ATOM 703 N N . ASN A 1 101 ? 6.551 -24.859 0.248 1 96.56 101 ASN A N 1
ATOM 704 C CA . ASN A 1 101 ? 7.508 -25.875 -0.186 1 96.56 101 ASN A CA 1
ATOM 705 C C . ASN A 1 101 ? 8.914 -25.297 -0.322 1 96.56 101 ASN A C 1
ATOM 707 O O . ASN A 1 101 ? 9.898 -25.969 0 1 96.56 101 ASN A O 1
ATOM 711 N N . LEU A 1 102 ? 9 -24.125 -0.835 1 98.06 102 LEU A N 1
ATOM 712 C CA . LEU A 1 102 ? 10.312 -23.484 -0.96 1 98.06 102 LEU A CA 1
ATOM 713 C C . LEU A 1 102 ? 10.898 -23.188 0.413 1 98.06 102 LEU A C 1
ATOM 715 O O . LEU A 1 102 ? 12.094 -23.375 0.639 1 98.06 102 LEU A O 1
ATOM 719 N N . ALA A 1 103 ? 10.062 -22.672 1.333 1 97.88 103 ALA A N 1
ATOM 720 C CA . ALA A 1 103 ? 10.523 -22.391 2.693 1 97.88 103 ALA A CA 1
ATOM 721 C C . ALA A 1 103 ? 11.031 -23.672 3.361 1 97.88 103 ALA A C 1
ATOM 723 O O . ALA A 1 103 ? 12.078 -23.656 4.023 1 97.88 103 ALA A O 1
ATOM 724 N N . LEU A 1 104 ? 10.289 -24.734 3.172 1 96.56 104 LEU A N 1
ATOM 725 C CA . LEU A 1 104 ? 10.703 -26.016 3.727 1 96.56 104 LEU A CA 1
ATOM 726 C C . LEU A 1 104 ? 12.016 -26.484 3.104 1 96.56 104 LEU A C 1
ATOM 728 O O . LEU A 1 104 ? 12.883 -27.016 3.801 1 96.56 104 LEU A O 1
ATOM 732 N N . ALA A 1 105 ? 12.164 -26.344 1.822 1 97.38 105 ALA A N 1
ATOM 733 C CA . ALA A 1 105 ? 13.406 -26.719 1.141 1 97.38 105 ALA A CA 1
ATOM 734 C C . ALA A 1 105 ? 14.586 -25.922 1.692 1 97.38 105 ALA A C 1
ATOM 736 O O . ALA A 1 105 ? 15.656 -26.484 1.943 1 97.38 105 ALA A O 1
ATOM 737 N N . LEU A 1 106 ? 14.414 -24.641 1.925 1 96.69 106 LEU A N 1
ATOM 738 C CA . LEU A 1 106 ? 15.453 -23.766 2.467 1 96.69 106 LEU A CA 1
ATOM 739 C C . LEU A 1 106 ? 15.852 -24.203 3.873 1 96.69 106 LEU A C 1
ATOM 741 O O . LEU A 1 106 ? 17.031 -24.141 4.238 1 96.69 106 LEU A O 1
ATOM 745 N N . GLN A 1 107 ? 14.875 -24.578 4.621 1 94.75 107 GLN A N 1
ATOM 746 C CA . GLN A 1 107 ? 15.133 -25.031 5.98 1 94.75 107 GLN A CA 1
ATOM 747 C C . GLN A 1 107 ? 16 -26.297 5.977 1 94.75 107 GLN A C 1
ATOM 749 O O . GLN A 1 107 ? 16.891 -26.453 6.82 1 94.75 107 GLN A O 1
ATOM 754 N N . GLN A 1 108 ? 15.789 -27.141 5.047 1 95 108 GLN A N 1
ATOM 755 C CA . GLN A 1 108 ? 16.5 -28.406 4.945 1 95 108 GLN A CA 1
ATOM 756 C C . GLN A 1 108 ? 17.875 -28.219 4.297 1 95 108 GLN A C 1
ATOM 758 O O . GLN A 1 108 ? 18.812 -28.953 4.602 1 95 108 GLN A O 1
ATOM 763 N N . GLU A 1 109 ? 17.969 -27.281 3.354 1 96.31 109 GLU A N 1
ATOM 764 C CA . GLU A 1 109 ? 19.188 -26.984 2.625 1 96.31 109 GLU A CA 1
ATOM 765 C C . GLU A 1 109 ? 19.422 -25.484 2.498 1 96.31 109 GLU A C 1
ATOM 767 O O . GLU A 1 109 ? 19.109 -24.891 1.464 1 96.31 109 GLU A O 1
ATOM 772 N N . PRO A 1 110 ? 20.094 -24.906 3.443 1 93.94 110 PRO A N 1
ATOM 773 C CA . PRO A 1 110 ? 20.297 -23.453 3.445 1 93.94 110 PRO A CA 1
ATOM 774 C C . PRO A 1 110 ? 21.109 -22.969 2.244 1 93.94 110 PRO A C 1
ATOM 776 O O . PRO A 1 110 ? 20.984 -21.812 1.834 1 93.94 110 PRO A O 1
ATOM 779 N N . LYS A 1 111 ? 21.891 -23.812 1.618 1 94.56 111 LYS A N 1
ATOM 780 C CA . LYS A 1 111 ? 22.703 -23.438 0.472 1 94.56 111 LYS A CA 1
ATOM 781 C C . LYS A 1 111 ? 21.891 -23.453 -0.818 1 94.56 111 LYS A C 1
ATOM 783 O O . LYS A 1 111 ? 22.406 -23.141 -1.893 1 94.56 111 LYS A O 1
ATOM 788 N N . LEU A 1 112 ? 20.641 -23.812 -0.686 1 95.88 112 LEU A N 1
ATOM 789 C CA . LEU A 1 112 ? 19.75 -23.906 -1.839 1 95.88 112 LEU A CA 1
ATOM 790 C C . LEU A 1 112 ? 19.734 -22.594 -2.617 1 95.88 112 LEU A C 1
ATOM 792 O O . LEU A 1 112 ? 19.641 -22.594 -3.846 1 95.88 112 LEU A O 1
ATOM 796 N N . ARG A 1 113 ? 19.812 -21.484 -1.9 1 93.94 113 ARG A N 1
ATOM 797 C CA . ARG A 1 113 ? 19.734 -20.172 -2.539 1 93.94 113 ARG A CA 1
ATOM 798 C C . ARG A 1 113 ? 20.828 -20 -3.59 1 93.94 113 ARG A C 1
ATOM 800 O O . ARG A 1 113 ? 20.609 -19.375 -4.625 1 93.94 113 ARG A O 1
ATOM 807 N N . ALA A 1 114 ? 21.953 -20.609 -3.408 1 93.38 114 ALA A N 1
ATOM 808 C CA . ALA A 1 114 ? 23.062 -20.484 -4.344 1 93.38 114 ALA A CA 1
ATOM 809 C C . ALA A 1 114 ? 22.844 -21.359 -5.574 1 93.38 114 ALA A C 1
ATOM 811 O O . ALA A 1 114 ? 23.391 -21.094 -6.645 1 93.38 114 ALA A O 1
ATOM 812 N N . MET A 1 115 ? 22.031 -22.359 -5.434 1 94.5 115 MET A N 1
ATOM 813 C CA . MET A 1 115 ? 21.781 -23.312 -6.512 1 94.5 115 MET A CA 1
ATOM 814 C C . MET A 1 115 ? 20.562 -22.906 -7.324 1 94.5 115 MET A C 1
ATOM 816 O O . MET A 1 115 ? 20.25 -23.531 -8.336 1 94.5 115 MET A O 1
ATOM 820 N N . LEU A 1 116 ? 19.844 -21.922 -6.887 1 94.25 116 LEU A N 1
ATOM 821 C CA . LEU A 1 116 ? 18.625 -21.453 -7.547 1 94.25 116 LEU A CA 1
ATOM 822 C C . LEU A 1 116 ? 18.781 -20.016 -8.016 1 94.25 116 LEU A C 1
ATOM 824 O O . LEU A 1 116 ? 18.344 -19.078 -7.344 1 94.25 116 LEU A O 1
ATOM 828 N N . PRO A 1 117 ? 19.344 -19.812 -9.203 1 91.5 117 PRO A N 1
ATOM 829 C CA . PRO A 1 117 ? 19.719 -18.469 -9.656 1 91.5 117 PRO A CA 1
ATOM 830 C C . PRO A 1 117 ? 18.5 -17.641 -10.07 1 91.5 117 PRO A C 1
ATOM 832 O O . PRO A 1 117 ? 18.594 -16.406 -10.125 1 91.5 117 PRO A O 1
ATOM 835 N N . GLN A 1 118 ? 17.375 -18.328 -10.406 1 95.94 118 GLN A N 1
ATOM 836 C CA . GLN A 1 118 ? 16.203 -17.609 -10.883 1 95.94 118 GLN A CA 1
ATOM 837 C C . GLN A 1 118 ? 14.945 -18.047 -10.148 1 95.94 118 GLN A C 1
ATOM 839 O O . GLN A 1 118 ? 14.578 -19.234 -10.195 1 95.94 118 GLN A O 1
ATOM 844 N N . LEU A 1 119 ? 14.359 -17.141 -9.484 1 98.19 119 LEU A N 1
ATOM 845 C CA . LEU A 1 119 ? 13.125 -17.359 -8.734 1 98.19 119 LEU A CA 1
ATOM 846 C C . LEU A 1 119 ? 12.078 -16.328 -9.109 1 98.19 119 LEU A C 1
ATOM 848 O O . LEU A 1 119 ? 12.352 -15.117 -9.078 1 98.19 119 LEU A O 1
ATOM 852 N N . VAL A 1 120 ? 10.914 -16.719 -9.602 1 98.81 120 VAL A N 1
ATOM 853 C CA . VAL A 1 120 ? 9.766 -15.844 -9.852 1 98.81 120 VAL A CA 1
ATOM 854 C C . VAL A 1 120 ? 8.617 -16.219 -8.922 1 98.81 120 VAL A C 1
ATOM 856 O O . VAL A 1 120 ? 8.258 -17.391 -8.805 1 98.81 120 VAL A O 1
ATOM 859 N N . VAL A 1 121 ? 8.086 -15.289 -8.219 1 98.81 121 VAL A N 1
ATOM 860 C CA . VAL A 1 121 ? 7.012 -15.523 -7.254 1 98.81 121 VAL A CA 1
ATOM 861 C C . VAL A 1 121 ? 5.754 -14.773 -7.688 1 98.81 121 VAL A C 1
ATOM 863 O O . VAL A 1 121 ? 5.793 -13.562 -7.91 1 98.81 121 VAL A O 1
ATOM 866 N N . MET A 1 122 ? 4.66 -15.523 -7.891 1 98.31 122 MET A N 1
ATOM 867 C CA . MET A 1 122 ? 3.35 -14.891 -7.965 1 98.31 122 MET A CA 1
ATOM 868 C C . MET A 1 122 ? 2.787 -14.641 -6.57 1 98.31 122 MET A C 1
ATOM 870 O O . MET A 1 122 ? 2.51 -15.578 -5.828 1 98.31 122 MET A O 1
ATOM 874 N N . GLY A 1 123 ? 2.715 -13.359 -6.227 1 97.12 123 GLY A N 1
ATOM 875 C CA . GLY A 1 123 ? 2.17 -13.07 -4.91 1 97.12 123 GLY A CA 1
ATOM 876 C C . GLY A 1 123 ? 2.525 -11.688 -4.406 1 97.12 123 GLY A C 1
ATOM 877 O O . GLY A 1 123 ? 3.389 -11.016 -4.977 1 97.12 123 GLY A O 1
ATOM 878 N N . GLY A 1 124 ? 1.792 -11.359 -3.398 1 96.44 124 GLY A N 1
ATOM 879 C CA . GLY A 1 124 ? 2.062 -10.102 -2.719 1 96.44 124 GLY A CA 1
ATOM 880 C C . GLY A 1 124 ? 1.309 -8.922 -3.311 1 96.44 124 GLY A C 1
ATOM 881 O O . GLY A 1 124 ? 0.747 -9.031 -4.402 1 96.44 124 GLY A O 1
ATOM 882 N N . CYS A 1 125 ? 1.206 -7.906 -2.559 1 93.81 125 CYS A N 1
ATOM 883 C CA . CYS A 1 125 ? 0.776 -6.574 -2.965 1 93.81 125 CYS A CA 1
ATOM 884 C C . CYS A 1 125 ? 1.682 -5.504 -2.365 1 93.81 125 CYS A C 1
ATOM 886 O O . CYS A 1 125 ? 1.965 -5.523 -1.166 1 93.81 125 CYS A O 1
ATOM 888 N N . GLY A 1 126 ? 2.227 -4.699 -3.184 1 94.12 126 GLY A N 1
ATOM 889 C CA . GLY A 1 126 ? 3.195 -3.701 -2.754 1 94.12 126 GLY A CA 1
ATOM 890 C C . GLY A 1 126 ? 2.58 -2.334 -2.518 1 94.12 126 GLY A C 1
ATOM 891 O O . GLY A 1 126 ? 3.195 -1.471 -1.889 1 94.12 126 GLY A O 1
ATOM 892 N N . ASN A 1 127 ? 1.376 -2.158 -2.992 1 92.25 127 ASN A N 1
ATOM 893 C CA . ASN A 1 127 ? 0.742 -0.846 -2.934 1 92.25 127 ASN A CA 1
ATOM 894 C C . ASN A 1 127 ? -0.577 -0.894 -2.168 1 92.25 127 ASN A C 1
ATOM 896 O O . ASN A 1 127 ? -1.472 -0.083 -2.412 1 92.25 127 ASN A O 1
ATOM 900 N N . GLY A 1 128 ? -0.704 -1.863 -1.375 1 91.12 128 GLY A N 1
ATOM 901 C CA . GLY A 1 128 ? -1.835 -1.912 -0.462 1 91.12 128 GLY A CA 1
ATOM 902 C C . GLY A 1 128 ? -3.115 -2.387 -1.123 1 91.12 128 GLY A C 1
ATOM 903 O O . GLY A 1 128 ? -4.203 -2.215 -0.572 1 91.12 128 GLY A O 1
ATOM 904 N N . HIS A 1 129 ? -3.109 -2.904 -2.305 1 89.94 129 HIS A N 1
ATOM 905 C CA . HIS A 1 129 ? -4.281 -3.449 -2.982 1 89.94 129 HIS A CA 1
ATOM 906 C C . HIS A 1 129 ? -4.297 -4.973 -2.92 1 89.94 129 HIS A C 1
ATOM 908 O O . HIS A 1 129 ? -3.766 -5.641 -3.811 1 89.94 129 HIS A O 1
ATOM 914 N N . GLY A 1 130 ? -4.91 -5.457 -1.877 1 87.5 130 GLY A N 1
ATOM 915 C CA . GLY A 1 130 ? -4.949 -6.895 -1.676 1 87.5 130 GLY A CA 1
ATOM 916 C C . GLY A 1 130 ? -6.137 -7.559 -2.352 1 87.5 130 GLY A C 1
ATOM 917 O O . GLY A 1 130 ? -7.047 -6.879 -2.826 1 87.5 130 GLY A O 1
ATOM 918 N N . ASN A 1 131 ? -6.078 -8.914 -2.518 1 83.38 131 ASN A N 1
ATOM 919 C CA . ASN A 1 131 ? -7.211 -9.672 -3.039 1 83.38 131 ASN A CA 1
ATOM 920 C C . ASN A 1 131 ? -7.867 -10.516 -1.954 1 83.38 131 ASN A C 1
ATOM 922 O O . ASN A 1 131 ? -9.07 -10.797 -2.018 1 83.38 131 ASN A O 1
ATOM 926 N N . TYR A 1 132 ? -7.078 -11.016 -1.068 1 83.38 132 TYR A N 1
ATOM 927 C CA . TYR A 1 132 ? -7.652 -11.742 0.06 1 83.38 132 TYR A CA 1
ATOM 928 C C . TYR A 1 132 ? -8.117 -10.781 1.149 1 83.38 132 TYR A C 1
ATOM 930 O O . TYR A 1 132 ? -9.312 -10.672 1.425 1 83.38 132 TYR A O 1
ATOM 938 N N . GLY A 1 133 ? -7.172 -10.156 1.673 1 86.06 133 GLY A N 1
ATOM 939 C CA . GLY A 1 133 ? -7.461 -9.039 2.555 1 86.06 133 GLY A CA 1
ATOM 940 C C . GLY A 1 133 ? -7.285 -7.688 1.885 1 86.06 133 GLY A C 1
ATOM 941 O O . GLY A 1 133 ? -6.922 -7.617 0.709 1 86.06 133 GLY A O 1
ATOM 942 N N . ARG A 1 134 ? -7.582 -6.664 2.584 1 87.69 134 ARG A N 1
ATOM 943 C CA . ARG A 1 134 ? -7.488 -5.316 2.029 1 87.69 134 ARG A CA 1
ATOM 944 C C . ARG A 1 134 ? -6.059 -5.008 1.589 1 87.69 134 ARG A C 1
ATOM 946 O O . ARG A 1 134 ? -5.848 -4.402 0.534 1 87.69 134 ARG A O 1
ATOM 953 N N . ALA A 1 135 ? -5.098 -5.488 2.391 1 92.81 135 ALA A N 1
ATOM 954 C CA . ALA A 1 135 ? -3.699 -5.199 2.076 1 92.81 135 ALA A CA 1
ATOM 955 C C . ALA A 1 135 ? -2.887 -6.488 1.951 1 92.81 135 ALA A C 1
ATOM 957 O O . ALA A 1 135 ? -1.662 -6.469 2.086 1 92.81 135 ALA A O 1
ATOM 958 N N . THR A 1 136 ? -3.578 -7.633 1.767 1 93.75 136 THR A N 1
ATOM 959 C CA . THR A 1 136 ? -2.879 -8.906 1.707 1 93.75 136 THR A CA 1
ATOM 960 C C . THR A 1 136 ? -3.279 -9.688 0.457 1 93.75 136 THR A C 1
ATOM 962 O O . THR A 1 136 ? -4.414 -9.578 -0.011 1 93.75 136 THR A O 1
ATOM 965 N N . GLU A 1 137 ? -2.389 -10.406 -0.062 1 92.69 137 GLU A N 1
ATOM 966 C CA . GLU A 1 137 ? -2.586 -11.266 -1.229 1 92.69 137 GLU A CA 1
ATOM 967 C C . GLU A 1 137 ? -2.67 -12.734 -0.828 1 92.69 137 GLU A C 1
ATOM 969 O O . GLU A 1 137 ? -2.004 -13.164 0.116 1 92.69 137 GLU A O 1
ATOM 974 N N . PHE A 1 138 ? -3.352 -13.508 -1.53 1 91.94 138 PHE A N 1
ATOM 975 C CA . PHE A 1 138 ? -3.773 -14.859 -1.186 1 91.94 138 PHE A CA 1
ATOM 976 C C . PHE A 1 138 ? -2.566 -15.75 -0.911 1 91.94 138 PHE A C 1
ATOM 978 O O . PHE A 1 138 ? -2.49 -16.391 0.136 1 91.94 138 PHE A O 1
ATOM 985 N N . ASN A 1 139 ? -1.591 -15.82 -1.821 1 95.06 139 ASN A N 1
ATOM 986 C CA . ASN A 1 139 ? -0.475 -16.75 -1.69 1 95.06 139 ASN A CA 1
ATOM 987 C C . ASN A 1 139 ? 0.393 -16.422 -0.48 1 95.06 139 ASN A C 1
ATOM 989 O O . ASN A 1 139 ? 0.926 -17.312 0.172 1 95.06 139 ASN A O 1
ATOM 993 N N . ILE A 1 140 ? 0.555 -15.188 -0.205 1 96.94 140 ILE A N 1
ATOM 994 C CA . ILE A 1 140 ? 1.35 -14.766 0.942 1 96.94 140 ILE A CA 1
ATOM 995 C C . ILE A 1 140 ? 0.562 -14.992 2.23 1 96.94 140 ILE A C 1
ATOM 997 O O . ILE A 1 140 ? 1.095 -15.531 3.203 1 96.94 140 ILE A O 1
ATOM 1001 N N . MET A 1 141 ? -0.676 -14.641 2.211 1 93.12 141 MET A N 1
ATOM 1002 C CA . MET A 1 141 ? -1.533 -14.766 3.385 1 93.12 141 MET A CA 1
ATOM 1003 C C . MET A 1 141 ? -1.731 -16.234 3.762 1 93.12 141 MET A C 1
ATOM 1005 O O . MET A 1 141 ? -1.88 -16.547 4.941 1 93.12 141 MET A O 1
ATOM 1009 N N . ALA A 1 142 ? -1.763 -17.094 2.781 1 93.69 142 ALA A N 1
ATOM 1010 C CA . ALA A 1 142 ? -1.999 -18.516 3.018 1 93.69 142 ALA A CA 1
ATOM 1011 C C . ALA A 1 142 ? -0.872 -19.125 3.844 1 93.69 142 ALA A C 1
ATOM 1013 O O . ALA A 1 142 ? -1.076 -20.125 4.539 1 93.69 142 ALA A O 1
ATOM 1014 N N . ASP A 1 143 ? 0.288 -18.594 3.76 1 96.31 143 ASP A N 1
ATOM 1015 C CA . ASP A 1 143 ? 1.409 -19.031 4.594 1 96.31 143 ASP A CA 1
ATOM 1016 C C . ASP A 1 143 ? 2.391 -17.875 4.816 1 96.31 143 ASP A C 1
ATOM 1018 O O . ASP A 1 143 ? 3.486 -17.875 4.254 1 96.31 143 ASP A O 1
ATOM 1022 N N . PRO A 1 144 ? 2.053 -16.969 5.734 1 97.5 144 PRO A N 1
ATOM 1023 C CA . PRO A 1 144 ? 2.881 -15.781 5.961 1 97.5 144 PRO A CA 1
ATOM 1024 C C . PRO A 1 144 ? 4.285 -16.125 6.453 1 97.5 144 PRO A C 1
ATOM 1026 O O . PRO A 1 144 ? 5.258 -15.469 6.07 1 97.5 144 PRO A O 1
ATOM 1029 N N . GLU A 1 145 ? 4.426 -17.125 7.266 1 97.94 145 GLU A N 1
ATOM 1030 C CA . GLU A 1 145 ? 5.73 -17.516 7.793 1 97.94 145 GLU A CA 1
ATOM 1031 C C . GLU A 1 145 ? 6.66 -17.984 6.68 1 97.94 145 GLU A C 1
ATOM 1033 O O . GLU A 1 145 ? 7.84 -17.625 6.652 1 97.94 145 GLU A O 1
ATOM 1038 N N . ALA A 1 146 ? 6.133 -18.797 5.797 1 98 146 ALA A N 1
ATOM 1039 C CA . ALA A 1 146 ? 6.926 -19.25 4.66 1 98 146 ALA A CA 1
ATOM 1040 C C . ALA A 1 146 ? 7.359 -18.078 3.789 1 98 146 ALA A C 1
ATOM 1042 O O . ALA A 1 146 ? 8.523 -18 3.377 1 98 146 ALA A O 1
ATOM 1043 N N . ALA A 1 147 ? 6.375 -17.203 3.521 1 98.5 147 ALA A N 1
ATOM 1044 C CA . ALA A 1 147 ? 6.688 -16.031 2.713 1 98.5 147 ALA A CA 1
ATOM 1045 C C . ALA A 1 147 ? 7.773 -15.18 3.369 1 98.5 147 ALA A C 1
ATOM 1047 O O . ALA A 1 147 ? 8.695 -14.711 2.695 1 98.5 147 ALA A O 1
ATOM 1048 N N . ALA A 1 148 ? 7.695 -14.984 4.676 1 98.31 148 ALA A N 1
ATOM 1049 C CA . ALA A 1 148 ? 8.695 -14.211 5.398 1 98.31 148 ALA A CA 1
ATOM 1050 C C . ALA A 1 148 ? 10.094 -14.812 5.227 1 98.31 148 ALA A C 1
ATOM 1052 O O . ALA A 1 148 ? 11.055 -14.094 4.965 1 98.31 148 ALA A O 1
ATOM 1053 N N . LYS A 1 149 ? 10.156 -16.094 5.348 1 97.38 149 LYS A N 1
ATOM 1054 C CA . LYS A 1 149 ? 11.438 -16.781 5.191 1 97.38 149 LYS A CA 1
ATOM 1055 C C . LYS A 1 149 ? 12 -16.594 3.785 1 97.38 149 LYS A C 1
ATOM 1057 O O . LYS A 1 149 ? 13.18 -16.297 3.617 1 97.38 149 LYS A O 1
ATOM 1062 N N . VAL A 1 150 ? 11.195 -16.734 2.801 1 98.06 150 VAL A N 1
ATOM 1063 C CA . VAL A 1 150 ? 11.633 -16.672 1.412 1 98.06 150 VAL A CA 1
ATOM 1064 C C . VAL A 1 150 ? 12.062 -15.242 1.073 1 98.06 150 VAL A C 1
ATOM 1066 O O . VAL A 1 150 ? 13.117 -15.039 0.471 1 98.06 150 VAL A O 1
ATOM 1069 N N . PHE A 1 151 ? 11.336 -14.195 1.489 1 97.56 151 PHE A N 1
ATOM 1070 C CA . PHE A 1 151 ? 11.617 -12.82 1.109 1 97.56 151 PHE A CA 1
ATOM 1071 C C . PHE A 1 151 ? 12.836 -12.289 1.854 1 97.56 151 PHE A C 1
ATOM 1073 O O . PHE A 1 151 ? 13.477 -11.336 1.41 1 97.56 151 PHE A O 1
ATOM 1080 N N . THR A 1 152 ? 13.188 -12.867 2.957 1 93.56 152 THR A N 1
ATOM 1081 C CA . THR A 1 152 ? 14.344 -12.406 3.715 1 93.56 152 THR A CA 1
ATOM 1082 C C . THR A 1 152 ? 15.609 -13.125 3.258 1 93.56 152 THR A C 1
ATOM 1084 O O . THR A 1 152 ? 16.719 -12.773 3.678 1 93.56 152 THR A O 1
ATOM 1087 N N . THR A 1 153 ? 15.398 -14.148 2.492 1 95.19 153 THR A N 1
ATOM 1088 C CA . THR A 1 153 ? 16.547 -14.859 1.94 1 95.19 153 THR A CA 1
ATOM 1089 C C . THR A 1 153 ? 17.203 -14.039 0.832 1 95.19 153 THR A C 1
ATOM 1091 O O . THR A 1 153 ? 16.516 -13.43 0.013 1 95.19 153 THR A O 1
ATOM 1094 N N . ASP A 1 154 ? 18.562 -14.039 0.796 1 92.81 154 ASP A N 1
ATOM 1095 C CA . ASP A 1 154 ? 19.328 -13.297 -0.201 1 92.81 154 ASP A CA 1
ATOM 1096 C C . ASP A 1 154 ? 19.453 -14.086 -1.501 1 92.81 154 ASP A C 1
ATOM 1098 O O . ASP A 1 154 ? 20.516 -14.664 -1.787 1 92.81 154 ASP A O 1
ATOM 1102 N N . TRP A 1 155 ? 18.438 -14.07 -2.281 1 95.94 155 TRP A N 1
ATOM 1103 C CA . TRP A 1 155 ? 18.422 -14.75 -3.572 1 95.94 155 TRP A CA 1
ATOM 1104 C C . TRP A 1 155 ? 19.281 -14 -4.59 1 95.94 155 TRP A C 1
ATOM 1106 O O . TRP A 1 155 ? 19.328 -12.766 -4.574 1 95.94 155 TRP A O 1
ATOM 1116 N N . PRO A 1 156 ? 19.938 -14.734 -5.535 1 94.81 156 PRO A N 1
ATOM 1117 C CA . PRO A 1 156 ? 20.625 -14.047 -6.633 1 94.81 156 PRO A CA 1
ATOM 1118 C C . PRO A 1 156 ? 19.672 -13.234 -7.512 1 94.81 156 PRO A C 1
ATOM 1120 O O . PRO A 1 156 ? 20.031 -12.133 -7.945 1 94.81 156 PRO A O 1
ATOM 1123 N N . ASP A 1 157 ? 18.5 -13.805 -7.797 1 95.94 157 ASP A N 1
ATOM 1124 C CA . ASP A 1 157 ? 17.5 -13.156 -8.641 1 95.94 157 ASP A CA 1
ATOM 1125 C C . ASP A 1 157 ? 16.094 -13.586 -8.25 1 95.94 157 ASP A C 1
ATOM 1127 O O . ASP A 1 157 ? 15.656 -14.695 -8.586 1 95.94 157 ASP A O 1
ATOM 1131 N N . LEU A 1 158 ? 15.391 -12.75 -7.52 1 98.06 158 LEU A N 1
ATOM 1132 C CA . LEU A 1 158 ? 13.992 -12.953 -7.168 1 98.06 158 LEU A CA 1
ATOM 1133 C C . LEU A 1 158 ? 13.117 -11.867 -7.777 1 98.06 158 LEU A C 1
ATOM 1135 O O . LEU A 1 158 ? 13.289 -10.68 -7.484 1 98.06 158 LEU A O 1
ATOM 1139 N N . THR A 1 159 ? 12.211 -12.25 -8.664 1 98.69 159 THR A N 1
ATOM 1140 C CA . THR A 1 159 ? 11.25 -11.336 -9.266 1 98.69 159 THR A CA 1
ATOM 1141 C C . THR A 1 159 ? 9.844 -11.625 -8.758 1 98.69 159 THR A C 1
ATOM 1143 O O . THR A 1 159 ? 9.43 -12.781 -8.688 1 98.69 159 THR A O 1
ATOM 1146 N N . VAL A 1 160 ? 9.188 -10.594 -8.383 1 98.81 160 VAL A N 1
ATOM 1147 C CA . VAL A 1 160 ? 7.824 -10.742 -7.883 1 98.81 160 VAL A CA 1
ATOM 1148 C C . VAL A 1 160 ? 6.832 -10.273 -8.945 1 98.81 160 VAL A C 1
ATOM 1150 O O . VAL A 1 160 ? 6.934 -9.156 -9.453 1 98.81 160 VAL A O 1
ATOM 1153 N N . ALA A 1 161 ? 5.941 -11.117 -9.375 1 98.44 161 ALA A N 1
ATOM 1154 C CA . ALA A 1 161 ? 4.699 -10.805 -10.078 1 98.44 161 ALA A CA 1
ATOM 1155 C C . ALA A 1 161 ? 3.539 -10.648 -9.094 1 98.44 161 ALA A C 1
ATOM 1157 O O . ALA A 1 161 ? 2.883 -11.633 -8.742 1 98.44 161 ALA A O 1
ATOM 1158 N N . SER A 1 162 ? 3.303 -9.438 -8.719 1 96.62 162 SER A N 1
ATOM 1159 C CA . SER A 1 162 ? 2.342 -9.188 -7.652 1 96.62 162 SER A CA 1
ATOM 1160 C C . SER A 1 162 ? 0.91 -9.25 -8.172 1 96.62 162 SER A C 1
ATOM 1162 O O . SER A 1 162 ? 0.683 -9.281 -9.383 1 96.62 162 SER A O 1
ATOM 1164 N N . TRP A 1 163 ? -0.035 -9.32 -7.238 1 92.25 163 TRP A N 1
ATOM 1165 C CA . TRP A 1 163 ? -1.453 -9.203 -7.562 1 92.25 163 TRP A CA 1
ATOM 1166 C C . TRP A 1 163 ? -1.736 -7.902 -8.305 1 92.25 163 TRP A C 1
ATOM 1168 O O . TRP A 1 163 ? -2.449 -7.898 -9.312 1 92.25 163 TRP A O 1
ATOM 1178 N N . GLU A 1 164 ? -1.156 -6.84 -7.875 1 91.44 164 GLU A N 1
ATOM 1179 C CA . GLU A 1 164 ? -1.386 -5.523 -8.461 1 91.44 164 GLU A CA 1
ATOM 1180 C C . GLU A 1 164 ? -0.85 -5.457 -9.891 1 91.44 164 GLU A C 1
ATOM 1182 O O . GLU A 1 164 ? -1.485 -4.871 -10.773 1 91.44 164 GLU A O 1
ATOM 1187 N N . THR A 1 165 ? 0.333 -6.074 -10.117 1 93.56 165 THR A N 1
ATOM 1188 C CA . THR A 1 165 ? 0.859 -6.168 -11.477 1 93.56 165 THR A CA 1
ATOM 1189 C C . THR A 1 165 ? -0.085 -6.965 -12.367 1 93.56 165 THR A C 1
ATOM 1191 O O . THR A 1 165 ? -0.292 -6.617 -13.531 1 93.56 165 THR A O 1
ATOM 1194 N N . SER A 1 166 ? -0.63 -8.008 -11.812 1 91.12 166 SER A N 1
ATOM 1195 C CA . SER A 1 166 ? -1.577 -8.836 -12.555 1 91.12 166 SER A CA 1
ATOM 1196 C C . SER A 1 166 ? -2.834 -8.047 -12.914 1 91.12 166 SER A C 1
ATOM 1198 O O . SER A 1 166 ? -3.34 -8.148 -14.031 1 91.12 166 SER A O 1
ATOM 1200 N N . LEU A 1 167 ? -3.328 -7.262 -11.945 1 86.25 167 LEU A N 1
ATOM 1201 C CA . LEU A 1 167 ? -4.488 -6.414 -12.203 1 86.25 167 LEU A CA 1
ATOM 1202 C C . LEU A 1 167 ? -4.203 -5.43 -13.328 1 86.25 167 LEU A C 1
ATOM 1204 O O . LEU A 1 167 ? -5.062 -5.195 -14.188 1 86.25 167 LEU A O 1
ATOM 1208 N N . ALA A 1 168 ? -3.006 -4.926 -13.344 1 87.44 168 ALA A N 1
ATOM 1209 C CA . ALA A 1 168 ? -2.625 -3.928 -14.344 1 87.44 168 ALA A CA 1
ATOM 1210 C C . ALA A 1 168 ? -2.375 -4.574 -15.703 1 87.44 168 ALA A C 1
ATOM 1212 O O . ALA A 1 168 ? -2.301 -3.885 -16.719 1 87.44 168 ALA A O 1
ATOM 1213 N N . SER A 1 169 ? -2.227 -5.844 -15.695 1 90.75 169 SER A N 1
ATOM 1214 C CA . SER A 1 169 ? -1.896 -6.562 -16.922 1 90.75 169 SER A CA 1
ATOM 1215 C C . SER A 1 169 ? -3.057 -7.445 -17.375 1 90.75 169 SER A C 1
ATOM 1217 O O . SER A 1 169 ? -2.842 -8.539 -17.891 1 90.75 169 SER A O 1
ATOM 1219 N N . PHE A 1 170 ? -4.215 -6.988 -17.094 1 83.69 170 PHE A N 1
ATOM 1220 C CA . PHE A 1 170 ? -5.379 -7.785 -17.469 1 83.69 170 PHE A CA 1
ATOM 1221 C C . PHE A 1 170 ? -5.449 -7.98 -18.969 1 83.69 170 PHE A C 1
ATOM 1223 O O . PHE A 1 170 ? -4.914 -7.172 -19.734 1 83.69 170 PHE A O 1
ATOM 1230 N N . VAL A 1 171 ? -6.031 -9.078 -19.359 1 84.69 171 VAL A N 1
ATOM 1231 C CA . VAL A 1 171 ? -6.297 -9.383 -20.766 1 84.69 171 VAL A CA 1
ATOM 1232 C C . VAL A 1 171 ? -7.688 -8.883 -21.141 1 84.69 171 VAL A C 1
ATOM 1234 O O . VAL A 1 171 ? -8.695 -9.391 -20.641 1 84.69 171 VAL A O 1
ATOM 1237 N N . PRO A 1 172 ? -7.723 -7.938 -22.078 1 81.62 172 PRO A N 1
ATOM 1238 C CA . PRO A 1 172 ? -9.055 -7.465 -22.453 1 81.62 172 PRO A CA 1
ATOM 1239 C C . PRO A 1 172 ? -9.977 -8.594 -22.906 1 81.62 172 PRO A C 1
ATOM 1241 O O . PRO A 1 172 ? -9.523 -9.531 -23.578 1 81.62 172 PRO A O 1
ATOM 1244 N N . TRP A 1 173 ? -11.234 -8.492 -22.562 1 78.25 173 TRP A N 1
ATOM 1245 C CA . TRP A 1 173 ? -12.195 -9.57 -22.766 1 78.25 173 TRP A CA 1
ATOM 1246 C C . TRP A 1 173 ? -12.227 -10 -24.234 1 78.25 173 TRP A C 1
ATOM 1248 O O . TRP A 1 173 ? -12.203 -11.195 -24.531 1 78.25 173 TRP A O 1
ATOM 1258 N N . PRO A 1 174 ? -12.266 -9.039 -25.172 1 76.12 174 PRO A N 1
ATOM 1259 C CA . PRO A 1 174 ? -12.266 -9.469 -26.578 1 76.12 174 PRO A CA 1
ATOM 1260 C C . PRO A 1 174 ? -11.039 -10.305 -26.938 1 76.12 174 PRO A C 1
ATOM 1262 O O . PRO A 1 174 ? -11.133 -11.227 -27.75 1 76.12 174 PRO A O 1
ATOM 1265 N N . VAL A 1 175 ? -9.953 -9.953 -26.375 1 82.44 175 VAL A N 1
ATOM 1266 C CA . VAL A 1 175 ? -8.727 -10.711 -26.609 1 82.44 175 VAL A CA 1
ATOM 1267 C C . VAL A 1 175 ? -8.828 -12.086 -25.938 1 82.44 175 VAL A C 1
ATOM 1269 O O . VAL A 1 175 ? -8.469 -13.102 -26.531 1 82.44 175 VAL A O 1
ATOM 1272 N N . PHE A 1 176 ? -9.336 -12.102 -24.75 1 81.56 176 PHE A N 1
ATOM 1273 C CA . PHE A 1 176 ? -9.516 -13.344 -24.016 1 81.56 176 PHE A CA 1
ATOM 1274 C C . PHE A 1 176 ? -10.422 -14.305 -24.766 1 81.56 176 PHE A C 1
ATOM 1276 O O . PHE A 1 176 ? -10.125 -15.5 -24.875 1 81.56 176 PHE A O 1
ATOM 1283 N N . ASP A 1 177 ? -11.461 -13.781 -25.281 1 75.69 177 ASP A N 1
ATOM 1284 C CA . ASP A 1 177 ? -12.414 -14.602 -26.031 1 75.69 177 ASP A CA 1
ATOM 1285 C C . ASP A 1 177 ? -11.75 -15.234 -27.25 1 75.69 177 ASP A C 1
ATOM 1287 O O . ASP A 1 177 ? -11.984 -16.406 -27.547 1 75.69 177 ASP A O 1
ATOM 1291 N N . LYS A 1 178 ? -10.984 -14.469 -27.875 1 80 178 LYS A N 1
ATOM 1292 C CA . LYS A 1 178 ? -10.281 -14.977 -29.047 1 80 178 LYS A CA 1
ATOM 1293 C C . LYS A 1 178 ? -9.273 -16.047 -28.672 1 80 178 LYS A C 1
ATOM 1295 O O . LYS A 1 178 ? -9.023 -16.984 -29.438 1 80 178 LYS A O 1
ATOM 1300 N N . LEU A 1 179 ? -8.758 -15.93 -27.516 1 82.19 179 LEU A N 1
ATOM 1301 C CA . LEU A 1 179 ? -7.77 -16.875 -27.016 1 82.19 179 LEU A CA 1
ATOM 1302 C C . LEU A 1 179 ? -8.375 -18.281 -26.906 1 82.19 179 LEU A C 1
ATOM 1304 O O . LEU A 1 179 ? -7.672 -19.281 -27.047 1 82.19 179 LEU A O 1
ATOM 1308 N N . LEU A 1 180 ? -9.625 -18.281 -26.672 1 78.38 180 LEU A N 1
ATOM 1309 C CA . LEU A 1 180 ? -10.281 -19.562 -26.406 1 78.38 180 LEU A CA 1
ATOM 1310 C C . LEU A 1 180 ? -10.539 -20.312 -27.719 1 78.38 180 LEU A C 1
ATOM 1312 O O . LEU A 1 180 ? -10.852 -21.5 -27.703 1 78.38 180 LEU A O 1
ATOM 1316 N N . TYR A 1 181 ? -10.438 -19.609 -28.75 1 74 181 TYR A N 1
ATOM 1317 C CA . TYR A 1 181 ? -10.75 -20.203 -30.047 1 74 181 TYR A CA 1
ATOM 1318 C C . TYR A 1 181 ? -9.508 -20.297 -30.922 1 74 181 TYR A C 1
ATOM 1320 O O . TYR A 1 181 ? -8.602 -19.469 -30.812 1 74 181 TYR A O 1
ATOM 1328 N N . SER A 1 182 ? -9.398 -21.469 -31.594 1 63.47 182 SER A N 1
ATOM 1329 C CA . SER A 1 182 ? -8.336 -21.578 -32.594 1 63.47 182 SER A CA 1
ATOM 1330 C C . SER A 1 182 ? -8.555 -20.625 -33.75 1 63.47 182 SER A C 1
ATOM 1332 O O . SER A 1 182 ? -9.609 -19.984 -33.844 1 63.47 182 SER A O 1
ATOM 1334 N N . LYS A 1 183 ? -7.445 -20.484 -34.531 1 61.31 183 LYS A N 1
ATOM 1335 C CA . LYS A 1 183 ? -7.52 -19.672 -35.719 1 61.31 183 LYS A CA 1
ATOM 1336 C C . LYS A 1 183 ? -8.641 -20.141 -36.656 1 61.31 183 LYS A C 1
ATOM 1338 O O . LYS A 1 183 ? -9.195 -19.344 -37.406 1 61.31 183 LYS A O 1
ATOM 1343 N N . GLU A 1 184 ? -8.914 -21.344 -36.562 1 62.75 184 GLU A N 1
ATOM 1344 C CA . GLU A 1 184 ? -9.922 -21.906 -37.438 1 62.75 184 GLU A CA 1
ATOM 1345 C C . GLU A 1 184 ? -11.32 -21.781 -36.844 1 62.75 184 GLU A C 1
ATOM 1347 O O . GLU A 1 184 ? -12.281 -22.312 -37.406 1 62.75 184 GLU A O 1
ATOM 1352 N N . GLY A 1 185 ? -11.391 -21.094 -35.875 1 62.91 185 GLY A N 1
ATOM 1353 C CA . GLY A 1 185 ? -12.695 -20.875 -35.25 1 62.91 185 GLY A CA 1
ATOM 1354 C C . GLY A 1 185 ? -13.156 -22.031 -34.406 1 62.91 185 GLY A C 1
ATOM 1355 O O . GLY A 1 185 ? -14.328 -22.094 -34 1 62.91 185 GLY A O 1
ATOM 1356 N N . LYS A 1 186 ? -12.281 -23.031 -34.344 1 68.06 186 LYS A N 1
ATOM 1357 C CA . LYS A 1 186 ? -12.578 -24.141 -33.438 1 68.06 186 LYS A CA 1
ATOM 1358 C C . LYS A 1 186 ? -11.844 -24 -32.125 1 68.06 186 LYS A C 1
ATOM 1360 O O . LYS A 1 186 ? -10.75 -23.422 -32.062 1 68.06 186 LYS A O 1
ATOM 1365 N N . ARG A 1 187 ? -12.445 -24.469 -31.062 1 75.06 187 ARG A N 1
ATOM 1366 C CA . ARG A 1 187 ? -11.766 -24.406 -29.781 1 75.06 187 ARG A CA 1
ATOM 1367 C C . ARG A 1 187 ? -10.727 -25.516 -29.656 1 75.06 187 ARG A C 1
ATOM 1369 O O . ARG A 1 187 ? -11.016 -26.672 -29.953 1 75.06 187 ARG A O 1
ATOM 1376 N N . SER A 1 188 ? -9.562 -25.172 -29.391 1 74.56 188 SER A N 1
ATOM 1377 C CA . SER A 1 188 ? -8.539 -26.141 -29.047 1 74.56 188 SER A CA 1
ATOM 1378 C C . SER A 1 188 ? -8.867 -26.875 -27.75 1 74.56 188 SER A C 1
ATOM 1380 O O . SER A 1 188 ? -9.812 -26.516 -27.047 1 74.56 188 SER A O 1
ATOM 1382 N N . LYS A 1 189 ? -8.188 -27.984 -27.531 1 77.44 189 LYS A N 1
ATOM 1383 C CA . LYS A 1 189 ? -8.375 -28.688 -26.266 1 77.44 189 LYS A CA 1
ATOM 1384 C C . LYS A 1 189 ? -8.094 -27.781 -25.078 1 77.44 189 LYS A C 1
ATOM 1386 O O . LYS A 1 189 ? -8.852 -27.766 -24.109 1 77.44 189 LYS A O 1
ATOM 1391 N N . VAL A 1 190 ? -6.969 -27.047 -25.219 1 82.06 190 VAL A N 1
ATOM 1392 C CA . VAL A 1 190 ? -6.594 -26.125 -24.156 1 82.06 190 VAL A CA 1
ATOM 1393 C C . VAL A 1 190 ? -7.648 -25.031 -24.031 1 82.06 190 VAL A C 1
ATOM 1395 O O . VAL A 1 190 ? -8.016 -24.641 -22.922 1 82.06 190 VAL A O 1
ATOM 1398 N N . GLY A 1 191 ? -8.086 -24.531 -25.094 1 80.12 191 GLY A N 1
ATOM 1399 C CA . GLY A 1 191 ? -9.133 -23.531 -25.078 1 80.12 191 GLY A CA 1
ATOM 1400 C C . GLY A 1 191 ? -10.406 -24 -24.406 1 80.12 191 GLY A C 1
ATOM 1401 O O . GLY A 1 191 ? -11.047 -23.25 -23.672 1 80.12 191 GLY A O 1
ATOM 1402 N N . ARG A 1 192 ? -10.773 -25.219 -24.734 1 79.38 192 ARG A N 1
ATOM 1403 C CA . ARG A 1 192 ? -11.953 -25.812 -24.109 1 79.38 192 ARG A CA 1
ATOM 1404 C C . ARG A 1 192 ? -11.766 -25.953 -22.609 1 79.38 192 ARG A C 1
ATOM 1406 O O . ARG A 1 192 ? -12.688 -25.688 -21.828 1 79.38 192 ARG A O 1
ATOM 1413 N N . PHE A 1 193 ? -10.641 -26.453 -22.25 1 83.5 193 PHE A N 1
ATOM 1414 C CA . PHE A 1 193 ? -10.312 -26.609 -20.828 1 83.5 193 PHE A CA 1
ATOM 1415 C C . PHE A 1 193 ? -10.391 -25.281 -20.109 1 83.5 193 PHE A C 1
ATOM 1417 O O . PHE A 1 193 ? -11.047 -25.172 -19.062 1 83.5 193 PHE A O 1
ATOM 1424 N N . LEU A 1 194 ? -9.758 -24.219 -20.672 1 82.44 194 LEU A N 1
ATOM 1425 C CA . LEU A 1 194 ? -9.742 -22.891 -20.062 1 82.44 194 LEU A CA 1
ATOM 1426 C C . LEU A 1 194 ? -11.148 -22.297 -20 1 82.44 194 LEU A C 1
ATOM 1428 O O . LEU A 1 194 ? -11.508 -21.641 -19.016 1 82.44 194 LEU A O 1
ATOM 1432 N N . GLY A 1 195 ? -11.797 -22.5 -21.016 1 76.62 195 GLY A N 1
ATOM 1433 C CA . GLY A 1 195 ? -13.18 -22.047 -21.031 1 76.62 195 GLY A CA 1
ATOM 1434 C C . GLY A 1 195 ? -14.016 -22.672 -19.922 1 76.62 195 GLY A C 1
ATOM 1435 O O . GLY A 1 195 ? -14.883 -22 -19.344 1 76.62 195 GLY A O 1
ATOM 1436 N N . ALA A 1 196 ? -13.812 -23.906 -19.672 1 78.19 196 ALA A N 1
ATOM 1437 C CA . ALA A 1 196 ? -14.562 -24.625 -18.641 1 78.19 196 ALA A CA 1
ATOM 1438 C C . ALA A 1 196 ? -14.195 -24.125 -17.25 1 78.19 196 ALA A C 1
ATOM 1440 O O . ALA A 1 196 ? -15.07 -23.891 -16.406 1 78.19 196 ALA A O 1
ATOM 1441 N N . VAL A 1 197 ? -12.891 -23.891 -17 1 80.69 197 VAL A N 1
ATOM 1442 C CA . VAL A 1 197 ? -12.422 -23.578 -15.664 1 80.69 197 VAL A CA 1
ATOM 1443 C C . VAL A 1 197 ? -12.703 -22.109 -15.352 1 80.69 197 VAL A C 1
ATOM 1445 O O . VAL A 1 197 ? -12.914 -21.734 -14.195 1 80.69 197 VAL A O 1
ATOM 1448 N N . CYS A 1 198 ? -12.633 -21.25 -16.312 1 70.75 198 CYS A N 1
ATOM 1449 C CA . CYS A 1 198 ? -12.789 -19.812 -16.109 1 70.75 198 CYS A CA 1
ATOM 1450 C C . CYS A 1 198 ? -14.258 -19.422 -16.219 1 70.75 198 CYS A C 1
ATOM 1452 O O . CYS A 1 198 ? -14.594 -18.234 -16.047 1 70.75 198 CYS A O 1
ATOM 1454 N N . HIS A 1 199 ? -15.125 -20.203 -16.641 1 53.91 199 HIS A N 1
ATOM 1455 C CA . HIS A 1 199 ? -16.5 -19.859 -17 1 53.91 199 HIS A CA 1
ATOM 1456 C C . HIS A 1 199 ? -17.172 -19.031 -15.914 1 53.91 199 HIS A C 1
ATOM 1458 O O . HIS A 1 199 ? -17.828 -18.031 -16.203 1 53.91 199 HIS A O 1
ATOM 1464 N N . TRP A 1 200 ? -17.078 -19.438 -14.711 1 46.81 200 TRP A N 1
ATOM 1465 C CA . TRP A 1 200 ? -17.875 -18.75 -13.695 1 46.81 200 TRP A CA 1
ATOM 1466 C C . TRP A 1 200 ? -17.328 -17.344 -13.453 1 46.81 200 TRP A C 1
ATOM 1468 O O . TRP A 1 200 ? -18.094 -16.375 -13.477 1 46.81 200 TRP A O 1
ATOM 1478 N N . GLU A 1 201 ? -16.125 -17.297 -13.086 1 50.38 201 GLU A N 1
ATOM 1479 C CA . GLU A 1 201 ? -15.547 -16.094 -12.523 1 50.38 201 GLU A CA 1
ATOM 1480 C C . GLU A 1 201 ? -15.461 -14.977 -13.57 1 50.38 201 GLU A C 1
ATOM 1482 O O . GLU A 1 201 ? -15.734 -13.82 -13.266 1 50.38 201 GLU A O 1
ATOM 1487 N N . PHE A 1 202 ? -15.117 -15.398 -14.75 1 50.09 202 PHE A N 1
ATOM 1488 C CA . PHE A 1 202 ? -14.773 -14.383 -15.734 1 50.09 202 PHE A CA 1
ATOM 1489 C C . PHE A 1 202 ? -15.961 -14.086 -16.641 1 50.09 202 PHE A C 1
ATOM 1491 O O . PHE A 1 202 ? -16.109 -12.969 -17.141 1 50.09 202 PHE A O 1
ATOM 1498 N N . VAL A 1 203 ? -16.75 -14.992 -16.812 1 46.41 203 VAL A N 1
ATOM 1499 C CA . VAL A 1 203 ? -17.781 -14.758 -17.812 1 46.41 203 VAL A CA 1
ATOM 1500 C C . VAL A 1 203 ? -19.016 -14.148 -17.141 1 46.41 203 VAL A C 1
ATOM 1502 O O . VAL A 1 203 ? -19.609 -13.211 -17.672 1 46.41 203 VAL A O 1
ATOM 1505 N N . GLU A 1 204 ? -19.312 -14.742 -16.094 1 45.44 204 GLU A N 1
ATOM 1506 C CA . GLU A 1 204 ? -20.531 -14.188 -15.516 1 45.44 204 GLU A CA 1
ATOM 1507 C C . GLU A 1 204 ? -20.281 -12.805 -14.914 1 45.44 204 GLU A C 1
ATOM 1509 O O . GLU A 1 204 ? -21.172 -11.969 -14.875 1 45.44 204 GLU A O 1
ATOM 1514 N N . GLY A 1 205 ? -19.062 -12.625 -14.578 1 50 205 GLY A N 1
ATOM 1515 C CA . GLY A 1 205 ? -18.781 -11.359 -13.914 1 50 205 GLY A CA 1
ATOM 1516 C C . GLY A 1 205 ? -18.578 -10.211 -14.883 1 50 205 GLY A C 1
ATOM 1517 O O . GLY A 1 205 ? -18.438 -9.062 -14.469 1 50 205 GLY A O 1
ATOM 1518 N N . ARG A 1 206 ? -18.422 -10.617 -16.156 1 54 206 ARG A N 1
ATOM 1519 C CA . ARG A 1 206 ? -18.156 -9.547 -17.125 1 54 206 ARG A CA 1
ATOM 1520 C C . ARG A 1 206 ? -19.266 -8.508 -17.109 1 54 206 ARG A C 1
ATOM 1522 O O . ARG A 1 206 ? -19.031 -7.328 -17.375 1 54 206 ARG A O 1
ATOM 1529 N N . GLU A 1 207 ? -20.438 -8.977 -16.984 1 46.53 207 GLU A N 1
ATOM 1530 C CA . GLU A 1 207 ? -21.562 -8.055 -17.125 1 46.53 207 GLU A CA 1
ATOM 1531 C C . GLU A 1 207 ? -21.719 -7.164 -15.898 1 46.53 2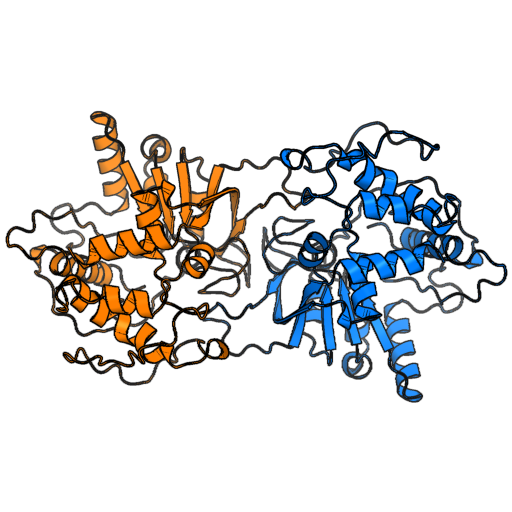07 GLU A C 1
ATOM 1533 O O . GLU A 1 207 ? -22.516 -6.23 -15.898 1 46.53 207 GLU A O 1
ATOM 1538 N N . GLN A 1 208 ? -21.141 -7.551 -14.812 1 41.38 208 GLN A N 1
ATOM 1539 C CA . GLN A 1 208 ? -21.516 -6.707 -13.688 1 41.38 208 GLN A CA 1
ATOM 1540 C C . GLN A 1 208 ? -20.672 -5.434 -13.648 1 41.38 208 GLN A C 1
ATOM 1542 O O . GLN A 1 208 ? -19.453 -5.484 -13.852 1 41.38 208 GLN A O 1
ATOM 1547 N N . PRO A 1 209 ? -21.25 -4.316 -13.867 1 37.16 209 PRO A N 1
ATOM 1548 C CA . PRO A 1 209 ? -20.562 -3.041 -13.68 1 37.16 209 PRO A CA 1
ATOM 1549 C C . PRO A 1 209 ? -19.578 -3.068 -12.516 1 37.16 209 PRO A C 1
ATOM 1551 O O . PRO A 1 209 ? -19.734 -3.854 -11.578 1 37.16 209 PRO A O 1
ATOM 1554 N N . ALA A 1 210 ? -18.344 -2.389 -12.695 1 37.59 210 ALA A N 1
ATOM 1555 C CA . ALA A 1 210 ? -17.234 -2.273 -11.758 1 37.59 210 ALA A CA 1
ATOM 1556 C C . ALA A 1 210 ? -17.734 -2.078 -10.328 1 37.59 210 ALA A C 1
ATOM 1558 O O . ALA A 1 210 ? -17.062 -2.449 -9.367 1 37.59 210 ALA A O 1
ATOM 1559 N N . GLU A 1 211 ? -18.75 -1.27 -10.094 1 37 211 GLU A N 1
ATOM 1560 C CA . GLU A 1 211 ? -19.234 -0.948 -8.758 1 37 211 GLU A CA 1
ATOM 1561 C C . GLU A 1 211 ? -19.578 -2.213 -7.973 1 37 211 GLU A C 1
ATOM 1563 O O . GLU A 1 211 ? -19.625 -2.193 -6.742 1 37 211 GLU A O 1
ATOM 1568 N N . ASN A 1 212 ? -20.234 -3.152 -8.547 1 31 212 ASN A N 1
ATOM 1569 C CA . ASN A 1 212 ? -20.766 -4.355 -7.922 1 31 212 ASN A CA 1
ATOM 1570 C C . ASN A 1 212 ? -19.812 -5.535 -8.062 1 31 212 ASN A C 1
ATOM 1572 O O . ASN A 1 212 ? -20.219 -6.691 -7.945 1 31 212 ASN A O 1
ATOM 1576 N N . LYS A 1 213 ? -18.766 -5.355 -8.586 1 35.59 213 LYS A N 1
ATOM 1577 C CA . LYS A 1 213 ? -17.938 -6.543 -8.719 1 35.59 213 LYS A CA 1
ATOM 1578 C C . LYS A 1 213 ? -17.516 -7.074 -7.352 1 35.59 213 LYS A C 1
ATOM 1580 O O . LYS A 1 213 ? -16.344 -6.965 -6.973 1 35.59 213 LYS A O 1
ATOM 1585 N N . VAL A 1 214 ? -18.25 -6.773 -6.117 1 30.84 214 VAL A N 1
ATOM 1586 C CA . VAL A 1 214 ? -17.969 -7.352 -4.805 1 30.84 214 VAL A CA 1
ATOM 1587 C C . VAL A 1 214 ? -17.781 -8.859 -4.934 1 30.84 214 VAL A C 1
ATOM 1589 O O . VAL A 1 214 ? -18.234 -9.469 -5.906 1 30.84 214 VAL A O 1
ATOM 1592 N N . CYS A 1 215 ? -17.547 -9.492 -3.613 1 29.8 215 CYS A N 1
ATOM 1593 C CA . CYS A 1 215 ? -17.453 -10.883 -3.193 1 29.8 215 CYS A CA 1
ATOM 1594 C C . CYS A 1 215 ? -18.641 -11.695 -3.697 1 29.8 215 CYS A C 1
ATOM 1596 O O . CYS A 1 215 ? -19.797 -11.273 -3.539 1 29.8 215 CYS A O 1
ATOM 1598 N N . LEU A 1 216 ? -18.484 -12.547 -4.629 1 30.44 216 LEU A N 1
ATOM 1599 C CA . LEU A 1 216 ? -19.438 -13.617 -4.875 1 30.44 216 LEU A CA 1
ATOM 1600 C C . LEU A 1 216 ? -19.969 -14.188 -3.564 1 30.44 216 LEU A C 1
ATOM 1602 O O . LEU A 1 216 ? -19.188 -14.602 -2.705 1 30.44 216 LEU A O 1
ATOM 1606 N N . PRO A 1 217 ? -21.094 -13.664 -2.828 1 28.3 217 PRO A N 1
ATOM 1607 C CA . PRO A 1 217 ? -21.75 -14.477 -1.797 1 28.3 217 PRO A CA 1
ATOM 1608 C C . PRO A 1 217 ? -21.703 -15.977 -2.109 1 28.3 217 PRO A C 1
ATOM 1610 O O . PRO A 1 217 ? -21.562 -16.359 -3.273 1 28.3 217 PRO A O 1
ATOM 1613 N N . GLU A 1 218 ? -21.859 -16.891 -0.977 1 28.56 218 GLU A N 1
ATOM 1614 C CA . GLU A 1 218 ? -22.016 -18.328 -0.897 1 28.56 218 GLU A CA 1
ATOM 1615 C C . GLU A 1 218 ? -23.047 -18.828 -1.917 1 28.56 218 GLU A C 1
ATOM 1617 O O . GLU A 1 218 ? -23.016 -20 -2.314 1 28.56 218 GLU A O 1
ATOM 1622 N N . SER A 1 219 ? -24.531 -18.594 -1.679 1 29.5 219 SER A N 1
ATOM 1623 C CA . SER A 1 219 ? -25.5 -19.641 -2.014 1 29.5 219 SER A CA 1
ATOM 1624 C C . SER A 1 219 ? -25.328 -20.109 -3.455 1 29.5 219 SER A C 1
ATOM 1626 O O . SER A 1 219 ? -25.406 -21.297 -3.742 1 29.5 219 SER A O 1
ATOM 1628 N N . LYS A 1 220 ? -26.484 -19.703 -4.441 1 29.45 220 LYS A N 1
ATOM 1629 C CA . LYS A 1 220 ? -27.266 -20.562 -5.344 1 29.45 220 LYS A CA 1
ATOM 1630 C C . LYS A 1 220 ? -26.359 -21.25 -6.352 1 29.45 220 LYS A C 1
ATOM 1632 O O . LYS A 1 220 ? -25.203 -20.859 -6.527 1 29.45 220 LYS A O 1
ATOM 1637 N N . LYS A 1 221 ? -27.062 -21.406 -7.828 1 28.66 221 LYS A N 1
ATOM 1638 C CA . LYS A 1 221 ? -27.156 -22.438 -8.859 1 28.66 221 LYS A CA 1
ATOM 1639 C C . LYS A 1 221 ? -25.812 -22.672 -9.523 1 28.66 221 LYS A C 1
ATOM 1641 O O . LYS A 1 221 ? -25.281 -21.797 -10.211 1 28.66 221 LYS A O 1
ATOM 1646 N N . ARG A 1 222 ? -25.156 -23.484 -9.078 1 28.25 222 ARG A N 1
ATOM 1647 C CA . ARG A 1 222 ? -23.922 -24.234 -9.367 1 28.25 222 ARG A CA 1
ATOM 1648 C C . ARG A 1 222 ? -23.875 -24.656 -10.836 1 28.25 222 ARG A C 1
ATOM 1650 O O . ARG A 1 222 ? -22.844 -25.125 -11.312 1 28.25 222 ARG A O 1
ATOM 1657 N N . LYS A 1 223 ? -25.047 -25.188 -11.461 1 29.53 223 LYS A N 1
ATOM 1658 C CA . LYS A 1 223 ? -24.625 -26.281 -12.328 1 29.53 223 LYS A CA 1
ATOM 1659 C C . LYS A 1 223 ? -23.562 -25.812 -13.32 1 29.53 223 LYS A C 1
ATOM 1661 O O . LYS A 1 223 ? -23.312 -24.625 -13.461 1 29.53 223 LYS A O 1
ATOM 1666 N N . ARG A 1 224 ? -24.016 -26.078 -14.727 1 26.3 224 ARG A N 1
ATOM 1667 C CA . ARG A 1 224 ? -23.625 -26.875 -15.883 1 26.3 224 ARG A CA 1
ATOM 1668 C C . ARG A 1 224 ? -22.562 -26.156 -16.719 1 26.3 224 ARG A C 1
ATOM 1670 O O . ARG A 1 224 ? -22.688 -24.953 -16.969 1 26.3 224 ARG A O 1
ATOM 1677 N N . TRP A 1 225 ? -21.484 -26.703 -16.562 1 26.67 225 TRP A N 1
ATOM 1678 C CA . TRP A 1 225 ? -20.484 -26.578 -17.625 1 26.67 225 TRP A CA 1
ATOM 1679 C C . TRP A 1 225 ? -21.156 -26.484 -18.984 1 26.67 225 TRP A C 1
ATOM 1681 O O . TRP A 1 225 ? -20.469 -26.5 -20.016 1 26.67 225 TRP A O 1
ATOM 1691 N N . PRO A 1 226 ? -22.703 -26.922 -19.234 1 26.8 226 PRO A N 1
ATOM 1692 C CA . PRO A 1 226 ? -22.828 -27.031 -20.688 1 26.8 226 PRO A CA 1
ATOM 1693 C C . PRO A 1 226 ? -22.109 -25.891 -21.422 1 26.8 226 PRO A C 1
ATOM 1695 O O . PRO A 1 226 ? -21.844 -24.844 -20.828 1 26.8 226 PRO A O 1
ATOM 1698 N N . GLU A 1 227 ? -22.703 -25.688 -22.734 1 27.22 227 GLU A N 1
ATOM 1699 C CA . GLU A 1 227 ? -22.547 -25.578 -24.188 1 27.22 227 GLU A CA 1
ATOM 1700 C C . GLU A 1 227 ? -22 -24.203 -24.578 1 27.22 227 GLU A C 1
ATOM 1702 O O . GLU A 1 227 ? -22.078 -23.25 -23.812 1 27.22 227 GLU A O 1
ATOM 1707 N N . ASP A 1 228 ? -22.375 -23.875 -26.047 1 25.78 228 ASP A N 1
ATOM 1708 C CA . ASP A 1 228 ? -21.906 -23.078 -27.172 1 25.78 228 ASP A CA 1
ATOM 1709 C C . ASP A 1 228 ? -21.906 -21.594 -26.812 1 25.78 228 ASP A C 1
ATOM 1711 O O . ASP A 1 228 ? -20.891 -20.906 -27.016 1 25.78 228 ASP A O 1
ATOM 1715 N N . PRO A 1 229 ? -23.078 -21 -27.328 1 27.78 229 PRO A N 1
ATOM 1716 C CA . PRO A 1 229 ? -22.984 -19.766 -28.109 1 27.78 229 PRO A CA 1
ATOM 1717 C C . PRO A 1 229 ? -22.625 -18.547 -27.25 1 27.78 229 PRO A C 1
ATOM 1719 O O . PRO A 1 229 ? -22.031 -17.594 -27.734 1 27.78 229 PRO A O 1
ATOM 1722 N N . LEU A 1 230 ? -22.969 -18.172 -26.062 1 30.91 230 LEU A N 1
ATOM 1723 C CA . LEU A 1 230 ? -24.141 -17.328 -26.266 1 30.91 230 LEU A CA 1
ATOM 1724 C C . LEU A 1 230 ? -23.734 -16.016 -26.922 1 30.91 230 LEU A C 1
ATOM 1726 O O . LEU A 1 230 ? -22.656 -15.492 -26.672 1 30.91 230 LEU A O 1
ATOM 1730 N N . PRO A 1 231 ? -24.5 -15.555 -27.938 1 25.73 231 PRO A N 1
ATOM 1731 C CA . PRO A 1 231 ? -24.188 -14.531 -28.938 1 25.73 231 PRO A CA 1
ATOM 1732 C C . PRO A 1 231 ? -23.312 -13.414 -28.375 1 25.73 231 PRO A C 1
ATOM 1734 O O . PRO A 1 231 ? -23.156 -13.289 -27.156 1 25.73 231 PRO A O 1
ATOM 1737 N N . ARG A 1 232 ? -23.906 -12.25 -28.719 1 26.41 232 ARG A N 1
ATOM 1738 C CA . ARG A 1 232 ? -23.375 -11.016 -29.281 1 26.41 232 ARG A CA 1
ATOM 1739 C C . ARG A 1 232 ? -22.438 -10.312 -28.297 1 26.41 232 ARG A C 1
ATOM 1741 O O . ARG A 1 232 ? -22.859 -9.891 -27.219 1 26.41 232 ARG A O 1
ATOM 1748 N N . LEU A 1 233 ? -21.375 -11.008 -28 1 27.83 233 LEU A N 1
ATOM 1749 C CA . LEU A 1 233 ? -20.109 -10.375 -27.641 1 27.83 233 LEU A CA 1
ATOM 1750 C C . LEU A 1 233 ? -20.109 -8.906 -28.047 1 27.83 233 LEU A C 1
ATOM 1752 O O . LEU A 1 233 ? -19.5 -8.07 -27.375 1 27.83 233 LEU A O 1
ATOM 1756 N N . VAL A 1 234 ? -20.094 -8.781 -29.547 1 27.55 234 VAL A N 1
ATOM 1757 C CA . VAL A 1 234 ? -19.422 -7.855 -30.453 1 27.55 234 VAL A CA 1
ATOM 1758 C C . VAL A 1 234 ? -20.047 -6.465 -30.328 1 27.55 234 VAL A C 1
ATOM 1760 O O . VAL A 1 234 ? -20.938 -6.098 -31.094 1 27.55 234 VAL A O 1
ATOM 1763 N N . ASP A 1 235 ? -21.062 -6.047 -29.688 1 29.41 235 ASP A N 1
ATOM 1764 C CA . ASP A 1 235 ? -21.406 -4.992 -30.641 1 29.41 235 ASP A CA 1
ATOM 1765 C C . ASP A 1 235 ? -20.172 -4.41 -31.297 1 29.41 235 ASP A C 1
ATOM 1767 O O . ASP A 1 235 ? -19.109 -4.309 -30.672 1 29.41 235 ASP A O 1
ATOM 1771 N N . GLN A 1 236 ? -19.875 -4.562 -32.75 1 29.59 236 GLN A N 1
ATOM 1772 C CA . GLN A 1 236 ? -19.062 -4.105 -33.875 1 29.59 236 GLN A CA 1
ATOM 1773 C C . GLN A 1 236 ? -18.172 -2.926 -33.469 1 29.59 236 GLN A C 1
ATOM 1775 O O . GLN A 1 236 ? -16.969 -2.924 -33.719 1 29.59 236 GLN A O 1
ATOM 1780 N N . GLY A 1 237 ? -18.719 -1.651 -33.781 1 28.88 237 GLY A N 1
ATOM 1781 C CA . GLY A 1 237 ? -18.203 -0.362 -34.219 1 28.88 237 GLY A CA 1
ATOM 1782 C C . GLY A 1 237 ? -17.281 0.287 -33.219 1 28.88 237 GLY A C 1
ATOM 1783 O O . GLY A 1 237 ? -16.672 1.322 -33.5 1 28.88 237 GLY A O 1
ATOM 1784 N N . SER A 1 238 ? -17.766 0.528 -31.891 1 30.75 238 SER A N 1
ATOM 1785 C CA . SER A 1 238 ? -16.969 1.582 -31.297 1 30.75 238 SER A CA 1
ATOM 1786 C C . SER A 1 238 ? -15.602 1.052 -30.859 1 30.75 238 SER A C 1
ATOM 1788 O O . SER A 1 238 ? -15.508 0.268 -29.906 1 30.75 238 SER A O 1
ATOM 1790 N N . SER A 1 239 ? -14.648 0.37 -31.703 1 33.75 239 SER A N 1
ATOM 1791 C CA . SER A 1 239 ? -13.211 0.17 -31.875 1 33.75 239 SER A CA 1
ATOM 1792 C C . SER A 1 239 ? -12.43 0.762 -30.719 1 33.75 239 SER A C 1
ATOM 1794 O O . SER A 1 239 ? -11.367 0.25 -30.344 1 33.75 239 SER A O 1
ATOM 1796 N N . SER A 1 240 ? -12.289 2.068 -30.734 1 32.06 240 SER A N 1
ATOM 1797 C CA . SER A 1 240 ? -11.336 2.982 -30.125 1 32.06 240 SER A CA 1
ATOM 1798 C C . SER A 1 240 ? -11.359 2.869 -28.609 1 32.06 240 SER A C 1
ATOM 1800 O O . SER A 1 240 ? -10.664 3.617 -27.922 1 32.06 240 SER A O 1
ATOM 1802 N N . ALA A 1 241 ? -12.594 2.551 -27.938 1 31.36 241 ALA A N 1
ATOM 1803 C CA . ALA A 1 241 ? -12.766 2.973 -26.547 1 31.36 241 ALA A CA 1
ATOM 1804 C C . ALA A 1 241 ? -11.969 2.08 -25.609 1 31.36 241 ALA A C 1
ATOM 1806 O O . ALA A 1 241 ? -11.914 0.862 -25.781 1 31.36 241 ALA A O 1
ATOM 1807 N N . SER A 1 242 ? -10.906 2.391 -24.734 1 39.38 242 SER A N 1
ATOM 1808 C CA . SER A 1 242 ? -10.125 2.045 -23.547 1 39.38 242 SER A CA 1
ATOM 1809 C C . SER A 1 242 ? -10.875 1.061 -22.656 1 39.38 242 SER A C 1
ATOM 1811 O O . SER A 1 242 ? -11.852 1.429 -22 1 39.38 242 SER A O 1
ATOM 1813 N N . SER A 1 243 ? -11.219 -0.141 -23.047 1 44.88 243 SER A N 1
ATOM 1814 C CA . SER A 1 243 ? -11.891 -1.071 -22.156 1 44.88 243 SER A CA 1
ATOM 1815 C C . SER A 1 243 ? -11.203 -1.123 -20.797 1 44.88 243 SER A C 1
ATOM 1817 O O . SER A 1 243 ? -10 -1.352 -20.703 1 44.88 243 SER A O 1
ATOM 1819 N N . SER A 1 244 ? -11.656 -0.576 -19.703 1 57.88 244 SER A N 1
ATOM 1820 C CA . SER A 1 244 ? -11.211 -0.376 -18.328 1 57.88 244 SER A CA 1
ATOM 1821 C C . SER A 1 244 ? -11.328 -1.66 -17.516 1 57.88 244 SER A C 1
ATOM 1823 O O . SER A 1 244 ? -11.008 -1.681 -16.328 1 57.88 244 SER A O 1
ATOM 1825 N N . CYS A 1 245 ? -11.773 -3.082 -18.328 1 66.5 245 CYS A N 1
ATOM 1826 C CA . CYS A 1 245 ? -11.891 -4.324 -17.562 1 66.5 245 CYS A CA 1
ATOM 1827 C C . CYS A 1 245 ? -11.453 -5.52 -18.406 1 66.5 245 CYS A C 1
ATOM 1829 O O . CYS A 1 245 ? -11.367 -5.422 -19.625 1 66.5 245 CYS A O 1
ATOM 1831 N N . GLY A 1 246 ? -11.055 -6.707 -17.875 1 77.31 246 GLY A N 1
ATOM 1832 C CA . GLY A 1 246 ? -10.578 -7.91 -18.547 1 77.31 246 GLY A CA 1
ATOM 1833 C C . GLY A 1 246 ? -10.242 -9.031 -17.578 1 77.31 246 GLY A C 1
ATOM 1834 O O . GLY A 1 246 ? -10.555 -8.953 -16.391 1 77.31 246 GLY A O 1
ATOM 1835 N N . ALA A 1 247 ? -9.758 -10.148 -18.172 1 81.69 247 ALA A N 1
ATOM 1836 C CA . ALA A 1 247 ? -9.367 -11.328 -17.391 1 81.69 247 ALA A CA 1
ATOM 1837 C C . ALA A 1 247 ? -8.031 -11.102 -16.688 1 81.69 247 ALA A C 1
ATOM 1839 O O . ALA A 1 247 ? -7.051 -10.695 -17.328 1 81.69 247 ALA A O 1
ATOM 1840 N N . VAL A 1 248 ? -8.094 -11.281 -15.414 1 84.38 248 VAL A N 1
ATOM 1841 C CA . VAL A 1 248 ? -6.859 -11.242 -14.641 1 84.38 248 VAL A CA 1
ATOM 1842 C C . VAL A 1 248 ? -6.324 -12.664 -14.453 1 84.38 248 VAL A C 1
ATOM 1844 O O . VAL A 1 248 ? -6.945 -13.484 -13.773 1 84.38 248 VAL A O 1
ATOM 1847 N N . ILE A 1 249 ? -5.258 -12.938 -15.109 1 88.81 249 ILE A N 1
ATOM 1848 C CA . ILE A 1 249 ? -4.664 -14.266 -15.07 1 88.81 249 ILE A CA 1
ATOM 1849 C C . ILE A 1 249 ? -3.299 -14.203 -14.383 1 88.81 249 ILE A C 1
ATOM 1851 O O . ILE A 1 249 ? -2.264 -14.25 -15.055 1 88.81 249 ILE A O 1
ATOM 1855 N N . CYS A 1 250 ? -3.279 -14.188 -13.078 1 92.12 250 CYS A N 1
ATOM 1856 C CA . CYS A 1 250 ? -2.111 -13.828 -12.289 1 92.12 250 CYS A CA 1
ATOM 1857 C C . CYS A 1 250 ? -0.995 -14.852 -12.461 1 92.12 250 CYS A C 1
ATOM 1859 O O . CYS A 1 250 ? 0.17 -14.484 -12.625 1 92.12 250 CYS A O 1
ATOM 1861 N N . ASP A 1 251 ? -1.352 -16.141 -12.516 1 94.69 251 ASP A N 1
ATOM 1862 C CA . ASP A 1 251 ? -0.33 -17.188 -12.641 1 94.69 251 ASP A CA 1
ATOM 1863 C C . ASP A 1 251 ? 0.378 -17.109 -13.984 1 94.69 251 ASP A C 1
ATOM 1865 O O . ASP A 1 251 ? 1.583 -17.344 -14.078 1 94.69 251 ASP A O 1
ATOM 1869 N N . ALA A 1 252 ? -0.395 -16.766 -15.023 1 95.12 252 ALA A N 1
ATOM 1870 C CA . ALA A 1 252 ? 0.198 -16.625 -16.344 1 95.12 252 ALA A CA 1
ATOM 1871 C C . ALA A 1 252 ? 1.189 -15.469 -16.391 1 95.12 252 ALA A C 1
ATOM 1873 O O . ALA A 1 252 ? 2.18 -15.523 -17.125 1 95.12 252 ALA A O 1
ATOM 1874 N N . VAL A 1 253 ? 0.942 -14.43 -15.602 1 96.38 253 VAL A N 1
ATOM 1875 C CA . VAL A 1 253 ? 1.852 -13.297 -15.531 1 96.38 253 VAL A CA 1
ATOM 1876 C C . VAL A 1 253 ? 3.213 -13.75 -15.008 1 96.38 253 VAL A C 1
ATOM 1878 O O . VAL A 1 253 ? 4.25 -13.43 -15.594 1 96.38 253 VAL A O 1
ATOM 1881 N N . ALA A 1 254 ? 3.205 -14.523 -13.953 1 98.5 254 ALA A N 1
ATOM 1882 C CA . ALA A 1 254 ? 4.445 -15.016 -13.367 1 98.5 254 ALA A CA 1
ATOM 1883 C C . ALA A 1 254 ? 5.199 -15.914 -14.344 1 98.5 254 ALA A C 1
ATOM 1885 O O . ALA A 1 254 ? 6.418 -15.797 -14.492 1 98.5 254 ALA A O 1
ATOM 1886 N N . VAL A 1 255 ? 4.5 -16.781 -15.047 1 97.94 255 VAL A N 1
ATOM 1887 C CA . VAL A 1 255 ? 5.129 -17.703 -16 1 97.94 255 VAL A CA 1
ATOM 1888 C C . VAL A 1 255 ? 5.695 -16.906 -17.172 1 97.94 255 VAL A C 1
ATOM 1890 O O . VAL A 1 255 ? 6.801 -17.188 -17.641 1 97.94 255 VAL A O 1
ATOM 1893 N N . ALA A 1 256 ? 4.898 -15.906 -17.641 1 98.31 256 ALA A N 1
ATOM 1894 C CA . ALA A 1 256 ? 5.383 -15.07 -18.734 1 98.31 256 ALA A CA 1
ATOM 1895 C C . ALA A 1 256 ? 6.707 -14.406 -18.375 1 98.31 256 ALA A C 1
ATOM 1897 O O . ALA A 1 256 ? 7.637 -14.383 -19.188 1 98.31 256 ALA A O 1
ATOM 1898 N N . ILE A 1 257 ? 6.801 -13.898 -17.172 1 98.56 257 ILE A N 1
ATOM 1899 C CA . ILE A 1 257 ? 8.008 -13.227 -16.703 1 98.56 257 ILE A CA 1
ATOM 1900 C C . ILE A 1 257 ? 9.164 -14.227 -16.672 1 98.56 257 ILE A C 1
ATOM 1902 O O . ILE A 1 257 ? 10.289 -13.898 -17.062 1 98.56 257 ILE A O 1
ATOM 1906 N N . ALA A 1 258 ? 8.906 -15.461 -16.25 1 98.06 258 ALA A N 1
ATOM 1907 C CA . ALA A 1 258 ? 9.938 -16.5 -16.172 1 98.06 258 ALA A CA 1
ATOM 1908 C C . ALA A 1 258 ? 10.438 -16.875 -17.562 1 98.06 258 ALA A C 1
ATOM 1910 O O . ALA A 1 258 ? 11.641 -17.047 -17.766 1 98.06 258 ALA A O 1
ATOM 1911 N N . LEU A 1 259 ? 9.539 -16.969 -18.547 1 97.31 259 LEU A N 1
ATOM 1912 C CA . LEU A 1 259 ? 9.875 -17.438 -19.875 1 97.31 259 LEU A CA 1
ATOM 1913 C C . LEU A 1 259 ? 10.523 -16.312 -20.703 1 97.31 259 LEU A C 1
ATOM 1915 O O . LEU A 1 259 ? 11.453 -16.562 -21.469 1 97.31 259 LEU A O 1
ATOM 1919 N N . LYS A 1 260 ? 9.938 -15.133 -20.547 1 97.88 260 LYS A N 1
ATOM 1920 C CA . LYS A 1 260 ? 10.406 -13.969 -21.297 1 97.88 260 LYS A CA 1
ATOM 1921 C C . LYS A 1 260 ? 10.477 -12.734 -20.422 1 97.88 260 LYS A C 1
ATOM 1923 O O . LYS A 1 260 ? 9.602 -11.867 -20.484 1 97.88 260 LYS A O 1
ATOM 1928 N N . PRO A 1 261 ? 11.609 -12.594 -19.75 1 97.56 261 PRO A N 1
ATOM 1929 C CA . PRO A 1 261 ? 11.727 -11.477 -18.812 1 97.56 261 PRO A CA 1
ATOM 1930 C C . PRO A 1 261 ? 11.531 -10.117 -19.484 1 97.56 261 PRO A C 1
ATOM 1932 O O . PRO A 1 261 ? 11.172 -9.141 -18.812 1 97.56 261 PRO A O 1
ATOM 1935 N N . GLU A 1 262 ? 11.672 -10.047 -20.781 1 97.75 262 GLU A N 1
ATOM 1936 C CA . GLU A 1 262 ? 11.531 -8.797 -21.516 1 97.75 262 GLU A CA 1
ATOM 1937 C C . GLU A 1 262 ? 10.086 -8.312 -21.5 1 97.75 262 GLU A C 1
ATOM 1939 O O . GLU A 1 262 ? 9.805 -7.168 -21.859 1 97.75 262 GLU A O 1
ATOM 1944 N N . VAL A 1 263 ? 9.18 -9.188 -21.062 1 98.44 263 VAL A N 1
ATOM 1945 C CA . VAL A 1 263 ? 7.773 -8.797 -20.969 1 98.44 263 VAL A CA 1
ATOM 1946 C C . VAL A 1 263 ? 7.602 -7.723 -19.906 1 98.44 263 VAL A C 1
ATOM 1948 O O . VAL A 1 263 ? 6.617 -6.98 -19.922 1 98.44 263 VAL A O 1
ATOM 1951 N N . VAL A 1 264 ? 8.586 -7.648 -18.984 1 98.44 264 VAL A N 1
ATOM 1952 C CA . VAL A 1 264 ? 8.539 -6.633 -17.938 1 98.44 264 VAL A CA 1
ATOM 1953 C C . VAL A 1 264 ? 9.023 -5.293 -18.5 1 98.44 264 VAL A C 1
ATOM 1955 O O . VAL A 1 264 ? 10.18 -5.168 -18.906 1 98.44 264 VAL A O 1
ATOM 1958 N N . ARG A 1 265 ? 8.141 -4.344 -18.484 1 97.88 265 ARG A N 1
ATOM 1959 C CA . ARG A 1 265 ? 8.469 -3.027 -19.016 1 97.88 265 ARG A CA 1
ATOM 1960 C C . ARG A 1 265 ? 9.062 -2.133 -17.938 1 97.88 265 ARG A C 1
ATOM 1962 O O . ARG A 1 265 ? 9.891 -1.269 -18.219 1 97.88 265 ARG A O 1
ATOM 1969 N N . LYS A 1 266 ? 8.609 -2.264 -16.797 1 96.88 266 LYS A N 1
ATOM 1970 C CA . LYS A 1 266 ? 9.062 -1.473 -15.648 1 96.88 266 LYS A CA 1
ATOM 1971 C C . LYS A 1 266 ? 9.164 -2.33 -14.391 1 96.88 266 LYS A C 1
ATOM 1973 O O . LYS A 1 266 ? 8.281 -3.15 -14.117 1 96.88 266 LYS A O 1
ATOM 1978 N N . SER A 1 267 ? 10.234 -2.215 -13.695 1 96.88 267 SER A N 1
ATOM 1979 C CA . SER A 1 267 ? 10.445 -2.887 -12.414 1 96.88 267 SER A CA 1
ATOM 1980 C C . SER A 1 267 ? 11.281 -2.023 -11.469 1 96.88 267 SER A C 1
ATOM 1982 O O . SER A 1 267 ? 11.859 -1.021 -11.883 1 96.88 267 SER A O 1
ATOM 1984 N N . CYS A 1 268 ? 11.188 -2.338 -10.195 1 93.5 268 CYS A N 1
ATOM 1985 C CA . CYS A 1 268 ? 11.977 -1.659 -9.172 1 93.5 268 CYS A CA 1
ATOM 1986 C C . CYS A 1 268 ? 12.57 -2.658 -8.188 1 93.5 268 CYS A C 1
ATOM 1988 O O . CYS A 1 268 ? 11.898 -3.617 -7.793 1 93.5 268 CYS A O 1
ATOM 1990 N N . ASP A 1 269 ? 13.875 -2.426 -7.855 1 93.75 269 ASP A N 1
ATOM 1991 C CA . ASP A 1 269 ? 14.461 -3.219 -6.781 1 93.75 269 ASP A CA 1
ATOM 1992 C C . ASP A 1 269 ? 14.031 -2.699 -5.414 1 93.75 269 ASP A C 1
ATOM 1994 O O . ASP A 1 269 ? 14.156 -1.507 -5.129 1 93.75 269 ASP A O 1
ATOM 1998 N N . VAL A 1 270 ? 13.555 -3.617 -4.582 1 93.94 270 VAL A N 1
ATOM 1999 C CA . VAL A 1 270 ? 12.961 -3.182 -3.32 1 93.94 270 VAL A CA 1
ATOM 2000 C C . VAL A 1 270 ? 13.375 -4.133 -2.199 1 93.94 270 VAL A C 1
ATOM 2002 O O . VAL A 1 270 ? 13.938 -5.199 -2.457 1 93.94 270 VAL A O 1
ATOM 2005 N N . HIS A 1 271 ? 13.234 -3.627 -0.996 1 93.94 271 HIS A N 1
ATOM 2006 C CA . HIS A 1 271 ? 13.25 -4.457 0.202 1 93.94 271 HIS A CA 1
ATOM 2007 C C . HIS A 1 271 ? 11.844 -4.883 0.602 1 93.94 271 HIS A C 1
ATOM 2009 O O . HIS A 1 271 ? 10.914 -4.07 0.576 1 93.94 271 HIS A O 1
ATOM 2015 N N . VAL A 1 272 ? 11.695 -6.152 0.902 1 96.38 272 VAL A N 1
ATOM 2016 C CA . VAL A 1 272 ? 10.367 -6.668 1.234 1 96.38 272 VAL A CA 1
ATOM 2017 C C . VAL A 1 272 ? 10.43 -7.43 2.559 1 96.38 272 VAL A C 1
ATOM 2019 O O . VAL A 1 272 ? 11.344 -8.219 2.785 1 96.38 272 VAL A O 1
ATOM 2022 N N . GLU A 1 273 ? 9.5 -7.168 3.398 1 96.12 273 GLU A N 1
ATOM 2023 C CA . GLU A 1 273 ? 9.242 -7.961 4.598 1 96.12 273 GLU A CA 1
ATOM 2024 C C . GLU A 1 273 ? 7.766 -8.32 4.715 1 96.12 273 GLU A C 1
ATOM 2026 O O . GLU A 1 273 ? 6.914 -7.668 4.109 1 96.12 273 GLU A O 1
ATOM 2031 N N . VAL A 1 274 ? 7.484 -9.406 5.434 1 98.19 274 VAL A N 1
ATOM 2032 C CA . VAL A 1 274 ? 6.105 -9.836 5.613 1 98.19 274 VAL A CA 1
ATOM 2033 C C . VAL A 1 274 ? 5.656 -9.555 7.047 1 98.19 274 VAL A C 1
ATOM 2035 O O . VAL A 1 274 ? 6.348 -9.922 8 1 98.19 274 VAL A O 1
ATOM 2038 N N . GLU A 1 275 ? 4.547 -8.875 7.211 1 98.12 275 GLU A N 1
ATOM 2039 C CA . GLU A 1 275 ? 3.973 -8.656 8.539 1 98.12 275 GLU A CA 1
ATOM 2040 C C . GLU A 1 275 ? 3.389 -9.945 9.109 1 98.12 275 GLU A C 1
ATOM 2042 O O . GLU A 1 275 ? 2.49 -10.539 8.508 1 98.12 275 GLU A O 1
ATOM 2047 N N . LEU A 1 276 ? 3.855 -10.367 10.266 1 97.81 276 LEU A N 1
ATOM 2048 C CA . LEU A 1 276 ? 3.449 -11.664 10.805 1 97.81 276 LEU A CA 1
ATOM 2049 C C . LEU A 1 276 ? 2.539 -11.484 12.016 1 97.81 276 LEU A C 1
ATOM 2051 O O . LEU A 1 276 ? 1.904 -12.438 12.469 1 97.81 276 LEU A O 1
ATOM 2055 N N . LYS A 1 277 ? 2.383 -10.227 12.508 1 96.62 277 LYS A N 1
ATOM 2056 C CA . LYS A 1 277 ? 1.726 -10.07 13.805 1 96.62 277 LYS A CA 1
ATOM 2057 C C . LYS A 1 277 ? 0.54 -9.117 13.703 1 96.62 277 LYS A C 1
ATOM 2059 O O . LYS A 1 277 ? -0.167 -8.898 14.695 1 96.62 277 LYS A O 1
ATOM 2064 N N . GLY A 1 278 ? 0.23 -8.539 12.664 1 96.88 278 GLY A N 1
ATOM 2065 C CA . GLY A 1 278 ? -0.855 -7.582 12.539 1 96.88 278 GLY A CA 1
ATOM 2066 C C . GLY A 1 278 ? -2.229 -8.219 12.648 1 96.88 278 GLY A C 1
ATOM 2067 O O . GLY A 1 278 ? -2.422 -9.367 12.25 1 96.88 278 GLY A O 1
ATOM 2068 N N . ASP A 1 279 ? -3.197 -7.457 13.211 1 96.19 279 ASP A N 1
ATOM 2069 C CA . ASP A 1 279 ? -4.582 -7.918 13.234 1 96.19 279 ASP A CA 1
ATOM 2070 C C . ASP A 1 279 ? -5.223 -7.809 11.852 1 96.19 279 ASP A C 1
ATOM 2072 O O . ASP A 1 279 ? -5.953 -8.703 11.43 1 96.19 279 ASP A O 1
ATOM 2076 N N . ILE A 1 280 ? -4.941 -6.715 11.195 1 94.69 280 ILE A N 1
ATOM 2077 C CA . ILE A 1 280 ? -5.508 -6.453 9.875 1 94.69 280 ILE A CA 1
ATOM 2078 C C . ILE A 1 280 ? -4.492 -6.828 8.797 1 94.69 280 ILE A C 1
ATOM 2080 O O . ILE A 1 280 ? -4.867 -7.266 7.711 1 94.69 280 ILE A O 1
ATOM 2084 N N . THR A 1 281 ? -3.168 -6.781 9.141 1 96.69 281 THR A N 1
ATOM 2085 C CA . THR A 1 281 ? -2.141 -6.758 8.102 1 96.69 281 THR A CA 1
ATOM 2086 C C . THR A 1 281 ? -1.313 -8.039 8.133 1 96.69 281 THR A C 1
ATOM 2088 O O . THR A 1 281 ? -0.331 -8.164 7.395 1 96.69 281 THR A O 1
ATOM 2091 N N . ARG A 1 282 ? -1.659 -9.031 8.984 1 96.69 282 ARG A N 1
ATOM 2092 C CA . ARG A 1 282 ? -0.91 -10.281 8.914 1 96.69 282 ARG A CA 1
ATOM 2093 C C . ARG A 1 282 ? -0.902 -10.836 7.488 1 96.69 282 ARG A C 1
ATOM 2095 O O . ARG A 1 282 ? -1.951 -10.938 6.852 1 96.69 282 ARG A O 1
ATOM 2102 N N . GLY A 1 283 ? 0.309 -11.148 7 1 96.69 283 GLY A N 1
ATOM 2103 C CA . GLY A 1 283 ? 0.451 -11.656 5.648 1 96.69 283 GLY A CA 1
ATOM 2104 C C . GLY A 1 283 ? 0.667 -10.562 4.617 1 96.69 283 GLY A C 1
ATOM 2105 O O . GLY A 1 283 ? 0.771 -10.844 3.42 1 96.69 283 GLY A O 1
ATOM 2106 N N . GLN A 1 284 ? 0.753 -9.336 5.082 1 97.38 284 GLN A N 1
ATOM 2107 C CA . GLN A 1 284 ? 1.02 -8.242 4.156 1 97.38 284 GLN A CA 1
ATOM 2108 C C . GLN A 1 284 ? 2.486 -8.219 3.736 1 97.38 284 GLN A C 1
ATOM 2110 O O . GLN A 1 284 ? 3.379 -8.367 4.574 1 97.38 284 GLN A O 1
ATOM 2115 N N . THR A 1 285 ? 2.721 -8.125 2.426 1 98.19 285 THR A N 1
ATOM 2116 C CA . THR A 1 285 ? 4.051 -7.781 1.938 1 98.19 285 THR A CA 1
ATOM 2117 C C . THR A 1 285 ? 4.312 -6.289 2.098 1 98.19 285 THR A C 1
ATOM 2119 O O . THR A 1 285 ? 3.73 -5.469 1.383 1 98.19 285 THR A O 1
ATOM 2122 N N . VAL A 1 286 ? 5.152 -5.957 3.068 1 96.88 286 VAL A N 1
ATOM 2123 C CA . VAL A 1 286 ? 5.543 -4.566 3.281 1 96.88 286 VAL A CA 1
ATOM 2124 C C . VAL A 1 286 ? 6.766 -4.234 2.43 1 96.88 286 VAL A C 1
ATOM 2126 O O . VAL A 1 286 ? 7.867 -4.723 2.697 1 96.88 286 VAL A O 1
ATOM 2129 N N . VAL A 1 287 ? 6.559 -3.391 1.423 1 94.94 287 VAL A N 1
ATOM 2130 C CA . VAL A 1 287 ? 7.594 -3.059 0.448 1 94.94 287 VAL A CA 1
ATOM 2131 C C . VAL A 1 287 ? 8.188 -1.688 0.769 1 94.94 287 VAL A C 1
ATOM 2133 O O . VAL A 1 287 ? 7.449 -0.74 1.054 1 94.94 287 VAL A O 1
ATOM 2136 N N . ASP A 1 288 ? 9.484 -1.625 0.803 1 91.31 288 ASP A N 1
ATOM 2137 C CA . ASP A 1 288 ? 10.164 -0.34 0.94 1 91.31 288 ASP A CA 1
ATOM 2138 C C . ASP A 1 288 ? 10.398 0.306 -0.424 1 91.31 288 ASP A C 1
ATOM 2140 O O . ASP A 1 288 ? 11.344 -0.048 -1.13 1 91.31 288 ASP A O 1
ATOM 2144 N N . TRP A 1 289 ? 9.562 1.237 -0.707 1 88.5 289 TRP A N 1
ATOM 2145 C CA . TRP A 1 289 ? 9.625 1.901 -2.004 1 88.5 289 TRP A CA 1
ATOM 2146 C C . TRP A 1 289 ? 10.656 3.027 -1.992 1 88.5 289 TRP A C 1
ATOM 2148 O O . TRP A 1 289 ? 10.844 3.717 -2.998 1 88.5 289 TRP A O 1
ATOM 2158 N N . GLY A 1 290 ? 11.281 3.221 -0.885 1 79.88 290 GLY A N 1
ATOM 2159 C CA . GLY A 1 290 ? 12.305 4.246 -0.772 1 79.88 290 GLY A CA 1
ATOM 2160 C C . GLY A 1 290 ? 11.75 5.609 -0.4 1 79.88 290 GLY A C 1
ATOM 2161 O O . GLY A 1 290 ? 12.406 6.629 -0.596 1 79.88 290 GLY A O 1
ATOM 2162 N N . THR A 1 291 ? 10.516 5.645 0.118 1 73.06 291 THR A N 1
ATOM 2163 C CA . THR A 1 291 ? 9.875 6.918 0.439 1 73.06 291 THR A CA 1
ATOM 2164 C C . THR A 1 291 ? 9.977 7.211 1.934 1 73.06 291 THR A C 1
ATOM 2166 O O . THR A 1 291 ? 9.641 8.305 2.381 1 73.06 291 THR A O 1
ATOM 2169 N N . SER A 1 292 ? 10.414 6.215 2.713 1 72.25 292 SER A N 1
ATOM 2170 C CA . SER A 1 292 ? 10.398 6.355 4.164 1 72.25 292 SER A CA 1
ATOM 2171 C C . SER A 1 292 ? 11.773 6.742 4.699 1 72.25 292 SER A C 1
ATOM 2173 O O . SER A 1 292 ? 12.789 6.43 4.086 1 72.25 292 SER A O 1
ATOM 2175 N N . CYS A 1 293 ? 11.719 7.461 5.77 1 65.38 293 CYS A N 1
ATOM 2176 C CA . CYS A 1 293 ? 12.953 7.816 6.457 1 65.38 293 CYS A CA 1
ATOM 2177 C C . CYS A 1 293 ? 13.586 6.594 7.102 1 65.38 293 CYS A C 1
ATOM 2179 O O . CYS A 1 293 ? 14.812 6.477 7.152 1 65.38 293 CYS A O 1
ATOM 2181 N N . GLU A 1 294 ? 12.812 5.723 7.602 1 60.81 294 GLU A N 1
ATOM 2182 C CA . GLU A 1 294 ? 13.305 4.523 8.266 1 60.81 294 GLU A CA 1
ATOM 2183 C C . GLU A 1 294 ? 13.898 3.537 7.262 1 60.81 294 GLU A C 1
ATOM 2185 O O . GLU A 1 294 ? 14.641 2.629 7.637 1 60.81 294 GLU A O 1
ATOM 2190 N N . GLY A 1 295 ? 13.859 3.746 6.055 1 55.97 295 GLY A N 1
ATOM 2191 C CA . GLY A 1 295 ? 14.234 2.752 5.059 1 55.97 295 GLY A CA 1
ATOM 2192 C C . GLY A 1 295 ? 15.602 3.002 4.449 1 55.97 295 GLY A C 1
ATOM 2193 O O . GLY A 1 295 ? 16.016 2.287 3.537 1 55.97 295 GLY A O 1
ATOM 2194 N N . ALA A 1 296 ? 16.281 3.934 5.184 1 60 296 ALA A N 1
ATOM 2195 C CA . ALA A 1 296 ? 17.609 4.203 4.621 1 60 296 ALA A CA 1
ATOM 2196 C C . AL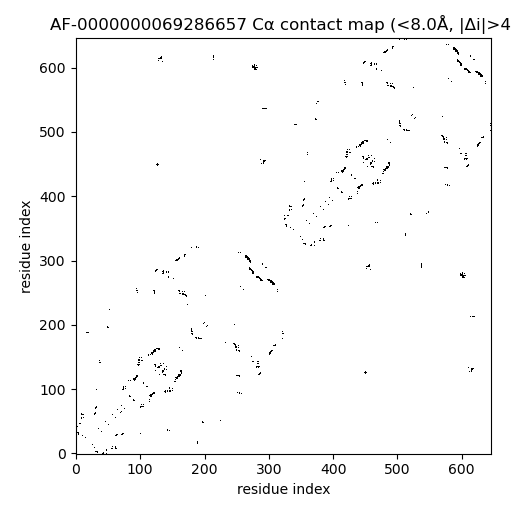A A 1 296 ? 18.578 3.074 4.941 1 60 296 ALA A C 1
ATOM 2198 O O . ALA A 1 296 ? 18.656 2.615 6.082 1 60 296 ALA A O 1
ATOM 2199 N N . GLY A 1 297 ? 18.891 2.324 3.871 1 67.19 297 GLY A N 1
ATOM 2200 C CA . GLY A 1 297 ? 19.984 1.381 4.004 1 67.19 297 GLY A CA 1
ATOM 2201 C C . GLY A 1 297 ? 19.547 -0.065 3.842 1 67.19 297 GLY A C 1
ATOM 2202 O O . GLY A 1 297 ? 20.391 -0.974 3.883 1 67.19 297 GLY A O 1
ATOM 2203 N N . ARG A 1 298 ? 18.297 -0.268 3.729 1 79.62 298 ARG A N 1
ATOM 2204 C CA . ARG A 1 298 ? 17.875 -1.66 3.586 1 79.62 298 ARG A CA 1
ATOM 2205 C C . ARG A 1 298 ? 18.281 -2.209 2.219 1 79.62 298 ARG A C 1
ATOM 2207 O O . ARG A 1 298 ? 18.25 -1.487 1.221 1 79.62 298 ARG A O 1
ATOM 2214 N N . GLN A 1 299 ? 18.703 -3.471 2.26 1 83.12 299 GLN A N 1
ATOM 2215 C CA . GLN A 1 299 ? 19.109 -4.105 1.008 1 83.12 299 GLN A CA 1
ATOM 2216 C C . GLN A 1 299 ? 17.891 -4.352 0.109 1 83.12 299 GLN A C 1
ATOM 2218 O O . GLN A 1 299 ? 16.891 -4.938 0.543 1 83.12 299 GLN A O 1
ATOM 2223 N N . ARG A 1 300 ? 17.984 -3.828 -1.025 1 88.19 300 ARG A N 1
ATOM 2224 C CA . ARG A 1 300 ? 16.938 -3.98 -2.025 1 88.19 300 ARG A CA 1
ATOM 2225 C C . ARG A 1 300 ? 17.25 -5.137 -2.971 1 88.19 300 ARG A C 1
ATOM 2227 O O . ARG A 1 300 ? 17.828 -4.938 -4.035 1 88.19 300 ARG A O 1
ATOM 2234 N N . ARG A 1 301 ? 16.781 -6.371 -2.633 1 90.5 301 ARG A N 1
ATOM 2235 C CA . ARG A 1 301 ? 17.234 -7.559 -3.352 1 90.5 301 ARG A CA 1
ATOM 2236 C C . ARG A 1 301 ? 16.078 -8.203 -4.117 1 90.5 301 ARG A C 1
ATOM 2238 O O . ARG A 1 301 ? 16.25 -9.242 -4.758 1 90.5 301 ARG A O 1
ATOM 2245 N N . VAL A 1 302 ? 14.953 -7.648 -4.043 1 96.81 302 VAL A N 1
ATOM 2246 C CA . VAL A 1 302 ? 13.781 -8.195 -4.727 1 96.81 302 VAL A CA 1
ATOM 2247 C C . VAL A 1 302 ? 13.422 -7.312 -5.914 1 96.81 302 VAL A C 1
ATOM 2249 O O . VAL A 1 302 ? 13.258 -6.098 -5.77 1 96.81 302 VAL A O 1
ATOM 2252 N N . CYS A 1 303 ? 13.398 -7.891 -7.07 1 97.62 303 CYS A N 1
ATOM 2253 C CA . CYS A 1 303 ? 12.914 -7.191 -8.25 1 97.62 303 CYS A CA 1
ATOM 2254 C C . CYS A 1 303 ? 11.391 -7.234 -8.32 1 97.62 303 CYS A C 1
ATOM 2256 O O . CYS A 1 303 ? 10.805 -8.305 -8.492 1 97.62 303 CYS A O 1
ATOM 2258 N N . TRP A 1 304 ? 10.766 -6.121 -8.141 1 98 304 TRP A N 1
ATOM 2259 C CA . TRP A 1 304 ? 9.305 -6.027 -8.156 1 98 304 TRP A CA 1
ATOM 2260 C C . TRP A 1 304 ? 8.805 -5.57 -9.523 1 98 304 TRP A C 1
ATOM 2262 O O . TRP A 1 304 ? 9.008 -4.418 -9.914 1 98 304 TRP A O 1
ATOM 2272 N N . ALA A 1 305 ? 8.188 -6.473 -10.312 1 98.12 305 ALA A N 1
ATOM 2273 C CA . ALA A 1 305 ? 7.641 -6.102 -11.617 1 98.12 305 ALA A CA 1
ATOM 2274 C C . ALA A 1 305 ? 6.438 -5.172 -11.461 1 98.12 305 ALA A C 1
ATOM 2276 O O . ALA A 1 305 ? 5.488 -5.488 -10.734 1 98.12 305 ALA A O 1
ATOM 2277 N N . GLU A 1 306 ? 6.477 -4.07 -12.156 1 95.81 306 GLU A N 1
ATOM 2278 C CA . GLU A 1 306 ? 5.418 -3.078 -11.992 1 95.81 306 GLU A CA 1
ATOM 2279 C C . GLU A 1 306 ? 4.516 -3.027 -13.227 1 95.81 306 GLU A C 1
ATOM 2281 O O . GLU A 1 306 ? 3.299 -2.871 -13.102 1 95.81 306 GLU A O 1
ATOM 2286 N N . GLU A 1 307 ? 5.117 -3.098 -14.383 1 94.81 307 GLU A N 1
ATOM 2287 C CA . GLU A 1 307 ? 4.375 -3.01 -15.641 1 94.81 307 GLU A CA 1
ATOM 2288 C C . GLU A 1 307 ? 4.836 -4.078 -16.625 1 94.81 307 GLU A C 1
ATOM 2290 O O . GLU A 1 307 ? 6.031 -4.352 -16.734 1 94.81 307 GLU A O 1
ATOM 2295 N N . LEU A 1 308 ? 3.887 -4.629 -17.281 1 97.44 308 LEU A N 1
ATOM 2296 C CA . LEU A 1 308 ? 4.199 -5.59 -18.344 1 97.44 308 LEU A CA 1
ATOM 2297 C C . LEU A 1 308 ? 3.85 -5.031 -19.703 1 97.44 308 LEU A C 1
ATOM 2299 O O . LEU A 1 308 ? 3.025 -4.121 -19.828 1 97.44 308 LEU A O 1
ATOM 2303 N N . ASP A 1 309 ? 4.551 -5.477 -20.656 1 97.62 309 ASP A N 1
ATOM 2304 C CA . ASP A 1 309 ? 4.094 -5.348 -22.047 1 97.62 309 ASP A CA 1
ATOM 2305 C C . ASP A 1 309 ? 2.879 -6.238 -22.297 1 97.62 309 ASP A C 1
ATOM 2307 O O . ASP A 1 309 ? 3.027 -7.41 -22.656 1 97.62 309 ASP A O 1
ATOM 2311 N N . VAL A 1 310 ? 1.729 -5.645 -22.219 1 94.44 310 VAL A N 1
ATOM 2312 C CA . VAL A 1 310 ? 0.479 -6.395 -22.25 1 94.44 310 VAL A CA 1
ATOM 2313 C C . VAL A 1 310 ? 0.31 -7.043 -23.625 1 94.44 310 VAL A C 1
ATOM 2315 O O . VAL A 1 310 ? -0.194 -8.164 -23.734 1 94.44 310 VAL A O 1
ATOM 2318 N N . GLU A 1 311 ? 0.672 -6.352 -24.672 1 95 311 GLU A N 1
ATOM 2319 C CA . GLU A 1 311 ? 0.586 -6.926 -26 1 95 311 GLU A CA 1
ATOM 2320 C C . GLU A 1 311 ? 1.436 -8.188 -26.125 1 95 311 GLU A C 1
ATOM 2322 O O . GLU A 1 311 ? 0.978 -9.203 -26.641 1 95 311 GLU A O 1
ATOM 2327 N N . MET A 1 312 ? 2.652 -8.078 -25.672 1 97.25 312 MET A N 1
ATOM 2328 C CA . MET A 1 312 ? 3.527 -9.25 -25.688 1 97.25 312 MET A CA 1
ATOM 2329 C C . MET A 1 312 ? 2.936 -10.375 -24.844 1 97.25 312 MET A C 1
ATOM 2331 O O . MET A 1 312 ? 2.969 -11.539 -25.25 1 97.25 312 MET A O 1
ATOM 2335 N N . PHE A 1 313 ? 2.408 -9.984 -23.703 1 96.88 313 PHE A N 1
ATOM 2336 C CA . PHE A 1 313 ? 1.78 -10.961 -22.812 1 96.88 313 PHE A CA 1
ATOM 2337 C C . PHE A 1 313 ? 0.636 -11.68 -23.516 1 96.88 313 PHE A C 1
ATOM 2339 O O . PHE A 1 313 ? 0.554 -12.906 -23.484 1 96.88 313 PHE A O 1
ATOM 2346 N N . CYS A 1 314 ? -0.1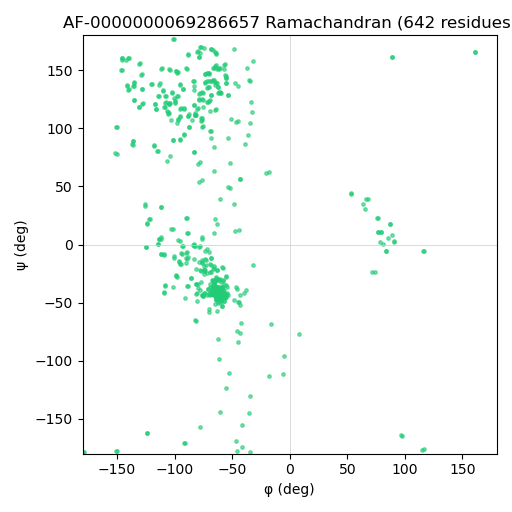87 -10.938 -24.203 1 93.69 314 CYS A N 1
ATOM 2347 C CA . CYS A 1 314 ? -1.312 -11.5 -24.938 1 93.69 314 CYS A CA 1
ATOM 2348 C C . CYS A 1 314 ? -0.829 -12.43 -26.047 1 93.69 314 CYS A C 1
ATOM 2350 O O . CYS A 1 314 ? -1.422 -13.477 -26.297 1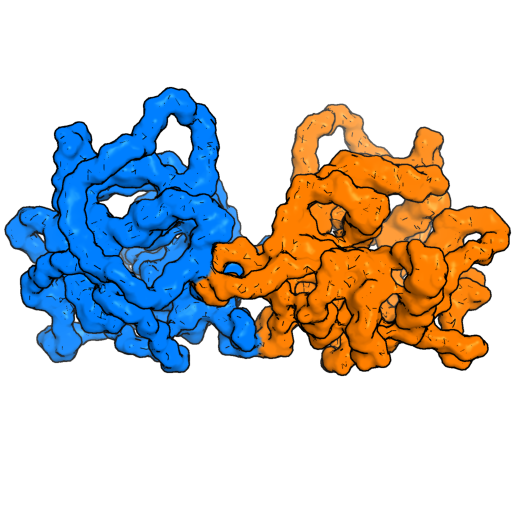 93.69 314 CYS A O 1
ATOM 2352 N N . GLN A 1 315 ? 0.188 -12.047 -26.672 1 94.5 315 GLN A N 1
ATOM 2353 C CA . GLN A 1 315 ? 0.757 -12.875 -27.734 1 94.5 315 GLN A CA 1
ATOM 2354 C C . GLN A 1 315 ? 1.27 -14.195 -27.172 1 94.5 315 GLN A C 1
ATOM 2356 O O . GLN A 1 315 ? 1.077 -15.25 -27.797 1 94.5 315 GLN A O 1
ATOM 2361 N N . MET A 1 316 ? 1.907 -14.164 -26.078 1 95.44 316 MET A N 1
ATOM 2362 C CA . MET A 1 316 ? 2.398 -15.375 -25.438 1 95.44 316 MET A CA 1
ATOM 2363 C C . MET A 1 316 ? 1.243 -16.312 -25.094 1 95.44 316 MET A C 1
ATOM 2365 O O . MET A 1 316 ? 1.342 -17.516 -25.281 1 95.44 316 MET A O 1
ATOM 2369 N N . LEU A 1 317 ? 0.187 -15.75 -24.562 1 92.44 317 LEU A N 1
ATOM 2370 C CA . LEU A 1 317 ? -0.991 -16.547 -24.219 1 92.44 317 LEU A CA 1
ATOM 2371 C C . LEU A 1 317 ? -1.579 -17.188 -25.469 1 92.44 317 LEU A C 1
ATOM 2373 O O . LEU A 1 317 ? -1.954 -18.359 -25.453 1 92.44 317 LEU A O 1
ATOM 2377 N N . ARG A 1 318 ? -1.643 -16.422 -26.516 1 89.62 318 ARG A N 1
ATOM 2378 C CA . ARG A 1 318 ? -2.189 -16.938 -27.766 1 89.62 318 ARG A CA 1
ATOM 2379 C C . ARG A 1 318 ? -1.368 -18.109 -28.281 1 89.62 318 ARG A C 1
ATOM 2381 O O . ARG A 1 318 ? -1.927 -19.125 -28.734 1 89.62 318 ARG A O 1
ATOM 2388 N N . GLU A 1 319 ? -0.122 -18 -28.219 1 87.19 319 GLU A N 1
ATOM 2389 C CA . GLU A 1 319 ? 0.771 -19.047 -28.688 1 87.19 319 GLU A CA 1
ATOM 2390 C C . GLU A 1 319 ? 0.621 -20.312 -27.828 1 87.19 319 GLU A C 1
ATOM 2392 O O . GLU A 1 319 ? 0.739 -21.422 -28.344 1 87.19 319 GLU A O 1
ATOM 2397 N N . THR A 1 320 ? 0.335 -20.156 -26.578 1 84.12 320 THR A N 1
ATOM 2398 C CA . THR A 1 320 ? 0.201 -21.281 -25.656 1 84.12 320 THR A CA 1
ATOM 2399 C C . THR A 1 320 ? -1.134 -21.984 -25.875 1 84.12 320 THR A C 1
ATOM 2401 O O . THR A 1 320 ? -1.189 -23.219 -25.891 1 84.12 320 THR A O 1
ATOM 2404 N N . VAL A 1 321 ? -2.178 -21.266 -26.031 1 83.06 321 VAL A N 1
ATOM 2405 C CA . VAL A 1 321 ? -3.516 -21.844 -26.125 1 83.06 321 VAL A CA 1
ATOM 2406 C C . VAL A 1 321 ? -3.736 -22.422 -27.516 1 83.06 321 VAL A C 1
ATOM 2408 O O . VAL A 1 321 ? -4.426 -23.422 -27.688 1 83.06 321 VAL A O 1
ATOM 2411 N N . ALA A 1 322 ? -3.24 -21.734 -28.516 1 74.81 322 ALA A N 1
ATOM 2412 C CA . ALA A 1 322 ? -3.426 -22.172 -29.891 1 74.81 322 ALA A CA 1
ATOM 2413 C C . ALA A 1 322 ? -2.57 -23.406 -30.203 1 74.81 322 ALA A C 1
ATOM 2415 O O . ALA A 1 322 ? -2.779 -24.078 -31.219 1 74.81 322 ALA A O 1
ATOM 2416 N N . ALA A 1 323 ? -1.698 -23.672 -29.391 1 65.88 323 ALA A N 1
ATOM 2417 C CA . ALA A 1 323 ? -0.817 -24.812 -29.641 1 65.88 323 ALA A CA 1
ATOM 2418 C C . ALA A 1 323 ? -1.578 -26.125 -29.547 1 65.88 323 ALA A C 1
ATOM 2420 O O . ALA A 1 323 ? -2.518 -26.25 -28.766 1 65.88 323 ALA A O 1
ATOM 2421 N N . ASN B 1 1 ? 5.883 17.844 15.328 1 72.88 1 ASN B N 1
ATOM 2422 C CA . ASN B 1 1 ? 7.234 17.297 15.219 1 72.88 1 ASN B CA 1
ATOM 2423 C C . ASN B 1 1 ? 8.141 17.812 16.328 1 72.88 1 ASN B C 1
ATOM 2425 O O . ASN B 1 1 ? 9.359 17.875 16.172 1 72.88 1 ASN B O 1
ATOM 2429 N N . CYS B 1 2 ? 7.652 18.406 17.266 1 82.69 2 CYS B N 1
ATOM 2430 C CA . CYS B 1 2 ? 8.328 18.891 18.453 1 82.69 2 CYS B CA 1
ATOM 2431 C C . CYS B 1 2 ? 7.379 18.922 19.641 1 82.69 2 CYS B C 1
ATOM 2433 O O . CYS B 1 2 ? 6.254 18.422 19.562 1 82.69 2 CYS B O 1
ATOM 2435 N N . SER B 1 3 ? 7.93 19.406 20.766 1 86.12 3 SER B N 1
ATOM 2436 C CA . SER B 1 3 ? 7.09 19.438 21.953 1 86.12 3 SER B CA 1
ATOM 2437 C C . SER B 1 3 ? 5.914 20.391 21.781 1 86.12 3 SER B C 1
ATOM 2439 O O . SER B 1 3 ? 5.996 21.344 21 1 86.12 3 SER B O 1
ATOM 2441 N N . VAL B 1 4 ? 4.848 20.078 22.531 1 88.5 4 VAL B N 1
ATOM 2442 C CA . VAL B 1 4 ? 3.641 20.891 22.422 1 88.5 4 VAL B CA 1
ATOM 2443 C C . VAL B 1 4 ? 3.955 22.344 22.781 1 88.5 4 VAL B C 1
ATOM 2445 O O . VAL B 1 4 ? 3.385 23.266 22.203 1 88.5 4 VAL B O 1
ATOM 2448 N N . ASN B 1 5 ? 4.812 22.594 23.75 1 86.88 5 ASN B N 1
ATOM 2449 C CA . ASN B 1 5 ? 5.207 23.953 24.109 1 86.88 5 ASN B CA 1
ATOM 2450 C C . ASN B 1 5 ? 5.898 24.672 22.953 1 86.88 5 ASN B C 1
ATOM 2452 O O . ASN B 1 5 ? 5.598 25.828 22.672 1 86.88 5 ASN B O 1
ATOM 2456 N N . GLN B 1 6 ? 6.809 23.922 22.359 1 89.44 6 GLN B N 1
ATOM 2457 C CA . GLN B 1 6 ? 7.508 24.516 21.219 1 89.44 6 GLN B CA 1
ATOM 2458 C C . GLN B 1 6 ? 6.551 24.766 20.047 1 89.44 6 GLN B C 1
ATOM 2460 O O . GLN B 1 6 ? 6.711 25.734 19.312 1 89.44 6 GLN B O 1
ATOM 2465 N N . VAL B 1 7 ? 5.582 23.938 19.891 1 91.06 7 VAL B N 1
ATOM 2466 C CA . VAL B 1 7 ? 4.598 24.125 18.828 1 91.06 7 VAL B CA 1
ATOM 2467 C C . VAL B 1 7 ? 3.846 25.438 19.062 1 91.06 7 VAL B C 1
ATOM 2469 O O . VAL B 1 7 ? 3.576 26.188 18.109 1 91.06 7 VAL B O 1
ATOM 2472 N N . GLY B 1 8 ? 3.438 25.719 20.328 1 89.19 8 GLY B N 1
ATOM 2473 C CA . GLY B 1 8 ? 2.805 26.984 20.641 1 89.19 8 GLY B CA 1
ATOM 2474 C C . GLY B 1 8 ? 3.633 28.188 20.203 1 89.19 8 GLY B C 1
ATOM 2475 O O . GLY B 1 8 ? 3.104 29.141 19.641 1 89.19 8 GLY B O 1
ATOM 2476 N N . VAL B 1 9 ? 4.93 28.094 20.469 1 90.44 9 VAL B N 1
ATOM 2477 C CA . VAL B 1 9 ? 5.863 29.141 20.062 1 90.44 9 VAL B CA 1
ATOM 2478 C C . VAL B 1 9 ? 5.898 29.25 18.547 1 90.44 9 VAL B C 1
ATOM 2480 O O . VAL B 1 9 ? 5.867 30.344 18 1 90.44 9 VAL B O 1
ATOM 2483 N N . ASN B 1 10 ? 5.93 28.109 17.906 1 92.06 10 ASN B N 1
ATOM 2484 C CA . ASN B 1 10 ? 6.031 28.078 16.438 1 92.06 10 ASN B CA 1
ATOM 2485 C C . ASN B 1 10 ? 4.793 28.672 15.781 1 92.06 10 ASN B C 1
ATOM 2487 O O . ASN B 1 10 ? 4.902 29.391 14.781 1 92.06 10 ASN B O 1
ATOM 2491 N N . VAL B 1 11 ? 3.611 28.359 16.328 1 91.19 11 VAL B N 1
ATOM 2492 C CA . VAL B 1 11 ? 2.373 28.922 15.789 1 91.19 11 VAL B CA 1
ATOM 2493 C C . VAL B 1 11 ? 2.391 30.438 15.922 1 91.19 11 VAL B C 1
ATOM 2495 O O . VAL B 1 11 ? 1.996 31.156 15 1 91.19 11 VAL B O 1
ATOM 2498 N N . ALA B 1 12 ? 2.865 30.906 17.016 1 88.69 12 ALA B N 1
ATOM 2499 C CA . ALA B 1 12 ? 2.977 32.344 17.234 1 88.69 12 ALA B CA 1
ATOM 2500 C C . ALA B 1 12 ? 3.936 32.969 16.234 1 88.69 12 ALA B C 1
ATOM 2502 O O . ALA B 1 12 ? 3.656 34.062 15.688 1 88.69 12 ALA B O 1
ATOM 2503 N N . LYS B 1 13 ? 5.051 32.312 15.992 1 88.38 13 LYS B N 1
ATOM 2504 C CA . LYS B 1 13 ? 6.012 32.781 15.008 1 88.38 13 LYS B CA 1
ATOM 2505 C C . LYS B 1 13 ? 5.387 32.875 13.625 1 88.38 13 LYS B C 1
ATOM 2507 O O . LYS B 1 13 ? 5.613 33.844 12.891 1 88.38 13 LYS B O 1
ATOM 2512 N N . CYS B 1 14 ? 4.613 31.906 13.258 1 89.25 14 CYS B N 1
ATOM 2513 C CA . CYS B 1 14 ? 3.934 31.875 11.969 1 89.25 14 CYS B CA 1
ATOM 2514 C C . CYS B 1 14 ? 2.949 33.031 11.852 1 89.25 14 CYS B C 1
ATOM 2516 O O . CYS B 1 14 ? 2.861 33.688 10.812 1 89.25 14 CYS B O 1
ATOM 2518 N N . LEU B 1 15 ? 2.186 33.281 12.914 1 87.56 15 LEU B N 1
ATOM 2519 C CA . LEU B 1 15 ? 1.199 34.344 12.914 1 87.56 15 LEU B CA 1
ATOM 2520 C C . LEU B 1 15 ? 1.875 35.719 12.734 1 87.56 15 LEU B C 1
ATOM 2522 O O . LEU B 1 15 ? 1.368 36.562 12.008 1 87.56 15 LEU B O 1
ATOM 2526 N N . VAL B 1 16 ? 3.021 35.844 13.398 1 84.19 16 VAL B N 1
ATOM 2527 C CA . VAL B 1 16 ? 3.771 37.094 13.281 1 84.19 16 VAL B CA 1
ATOM 2528 C C . VAL B 1 16 ? 4.254 37.281 11.852 1 84.19 16 VAL B C 1
ATOM 2530 O O . VAL B 1 16 ? 4.195 38.375 11.305 1 84.19 16 VAL B O 1
ATOM 2533 N N . ALA B 1 17 ? 4.691 36.219 11.266 1 82.81 17 ALA B N 1
ATOM 2534 C CA . ALA B 1 17 ? 5.207 36.281 9.898 1 82.81 17 ALA B CA 1
ATOM 2535 C C . ALA B 1 17 ? 4.098 36.625 8.906 1 82.81 17 ALA B C 1
ATOM 2537 O O . ALA B 1 17 ? 4.332 37.312 7.914 1 82.81 17 ALA B O 1
ATOM 2538 N N . CYS B 1 18 ? 2.896 36.156 9.086 1 81.25 18 CYS B N 1
ATOM 2539 C CA . CYS B 1 18 ? 1.792 36.312 8.141 1 81.25 18 CYS B CA 1
ATOM 2540 C C . CYS B 1 18 ? 1.064 37.625 8.367 1 81.25 18 CYS B C 1
ATOM 2542 O O . CYS B 1 18 ? 0.314 38.062 7.496 1 81.25 18 CYS B O 1
ATOM 2544 N N . SER B 1 19 ? 1.023 38.188 9.617 1 73.62 19 SER B N 1
ATOM 2545 C CA . SER B 1 19 ? 0.252 39.406 9.898 1 73.62 19 SER B CA 1
ATOM 2546 C C . SER B 1 19 ? 1.16 40.625 10.031 1 73.62 19 SER B C 1
ATOM 2548 O O . SER B 1 19 ? 1.793 40.812 11.07 1 73.62 19 SER B O 1
ATOM 2550 N N . PRO B 1 20 ? 1.687 41.188 8.93 1 55.34 20 PRO B N 1
ATOM 2551 C CA . PRO B 1 20 ? 2.562 42.344 9.102 1 55.34 20 PRO B CA 1
ATOM 2552 C C . PRO B 1 20 ? 2.027 43.344 10.125 1 55.34 20 PRO B C 1
ATOM 2554 O O . PRO B 1 20 ? 2.797 44.125 10.688 1 55.34 20 PRO B O 1
ATOM 2557 N N . GLY B 1 21 ? 0.734 43.844 10.047 1 51.56 21 GLY B N 1
ATOM 2558 C CA . GLY B 1 21 ? 0.367 45 10.828 1 51.56 21 GLY B CA 1
ATOM 2559 C C . GLY B 1 21 ? 0.11 44.688 12.289 1 51.56 21 GLY B C 1
ATOM 2560 O O . GLY B 1 21 ? 0.072 43.531 12.688 1 51.56 21 GLY B O 1
ATOM 2561 N N . SER B 1 22 ? 0.075 45.844 13.234 1 49.12 22 SER B N 1
ATOM 2562 C CA . SER B 1 22 ? 0.1 46.031 14.68 1 49.12 22 SER B CA 1
ATOM 2563 C C . SER B 1 22 ? -0.818 45.031 15.383 1 49.12 22 SER B C 1
ATOM 2565 O O . SER B 1 22 ? -0.442 44.438 16.406 1 49.12 22 SER B O 1
ATOM 2567 N N . GLU B 1 23 ? -2.215 45.188 15.383 1 50.66 23 GLU B N 1
ATOM 2568 C CA . GLU B 1 23 ? -3.154 44.562 16.312 1 50.66 23 GLU B CA 1
ATOM 2569 C C . GLU B 1 23 ? -3.436 43.125 15.93 1 50.66 23 GLU B C 1
ATOM 2571 O O . GLU B 1 23 ? -4.164 42.875 14.969 1 50.66 23 GLU B O 1
ATOM 2576 N N . VAL B 1 24 ? -2.51 42.375 16.078 1 51.66 24 VAL B N 1
ATOM 2577 C CA . VAL B 1 24 ? -2.777 40.938 15.82 1 51.66 24 VAL B CA 1
ATOM 2578 C C . VAL B 1 24 ? -4.121 40.562 16.438 1 51.66 24 VAL B C 1
ATOM 2580 O O . VAL B 1 24 ? -4.234 40.406 17.656 1 51.66 24 VAL B O 1
ATOM 2583 N N . ARG B 1 25 ? -5.273 41.156 16.172 1 57.69 25 ARG B N 1
ATOM 2584 C CA . ARG B 1 25 ? -6.539 40.5 16.5 1 57.69 25 ARG B CA 1
ATOM 2585 C C . ARG B 1 25 ? -6.594 39.094 15.93 1 57.69 25 ARG B C 1
ATOM 2587 O O . ARG B 1 25 ? -7.23 38.844 14.898 1 57.69 25 ARG B O 1
ATOM 2594 N N . GLY B 1 26 ? -5.582 38.281 16.125 1 63.5 26 GLY B N 1
ATOM 2595 C CA . GLY B 1 26 ? -5.348 37 15.484 1 63.5 26 GLY B CA 1
ATOM 2596 C C . GLY B 1 26 ? -6.199 35.875 16.047 1 63.5 26 GLY B C 1
ATOM 2597 O O . GLY B 1 26 ? -7.008 36.094 16.953 1 63.5 26 GLY B O 1
ATOM 2598 N N . PRO B 1 27 ? -6.188 34.719 15.359 1 78.5 27 PRO B N 1
ATOM 2599 C CA . PRO B 1 27 ? -6.906 33.531 15.836 1 78.5 27 PRO B CA 1
ATOM 2600 C C . PRO B 1 27 ? -6.496 33.125 17.25 1 78.5 27 PRO B C 1
ATOM 2602 O O . PRO B 1 27 ? -5.406 33.5 17.703 1 78.5 27 PRO B O 1
ATOM 2605 N N . ARG B 1 28 ? -7.43 32.656 17.953 1 82.81 28 ARG B N 1
ATOM 2606 C CA . ARG B 1 28 ? -7.125 32.062 19.25 1 82.81 28 ARG B CA 1
ATOM 2607 C C . ARG B 1 28 ? -6.164 30.875 19.094 1 82.81 28 ARG B C 1
ATOM 2609 O O . ARG B 1 28 ? -6.332 30.047 18.203 1 82.81 28 ARG B O 1
ATOM 2616 N N . ILE B 1 29 ? -5.09 30.891 19.922 1 89.31 29 ILE B N 1
ATOM 2617 C CA . ILE B 1 29 ? -4.164 29.766 20 1 89.31 29 ILE B CA 1
ATOM 2618 C C . ILE B 1 29 ? -4.395 28.984 21.297 1 89.31 29 ILE B C 1
ATOM 2620 O O . ILE B 1 29 ? -4.395 29.578 22.375 1 89.31 29 ILE B O 1
ATOM 2624 N N . VAL B 1 30 ? -4.703 27.75 21.172 1 89.69 30 VAL B N 1
ATOM 2625 C CA . VAL B 1 30 ? -4.965 26.906 22.328 1 89.69 30 VAL B CA 1
ATOM 2626 C C . VAL B 1 30 ? -3.982 25.734 22.359 1 89.69 30 VAL B C 1
ATOM 2628 O O . VAL B 1 30 ? -3.688 25.141 21.312 1 89.69 30 VAL B O 1
ATOM 2631 N N . ARG B 1 31 ? -3.471 25.406 23.531 1 90.31 31 ARG B N 1
ATOM 2632 C CA . ARG B 1 31 ? -2.516 24.328 23.688 1 90.31 31 ARG B CA 1
ATOM 2633 C C . ARG B 1 31 ? -3.197 22.969 23.516 1 90.31 31 ARG B C 1
ATOM 2635 O O . ARG B 1 31 ? -4.293 22.75 24.031 1 90.31 31 ARG B O 1
ATOM 2642 N N . GLY B 1 32 ? -2.592 22.078 22.766 1 91.5 32 GLY B N 1
ATOM 2643 C CA . GLY B 1 32 ? -3.102 20.734 22.578 1 91.5 32 GLY B CA 1
ATOM 2644 C C . GLY B 1 32 ? -2.562 19.75 23.594 1 91.5 32 GLY B C 1
ATOM 2645 O O . GLY B 1 32 ? -1.955 20.141 24.594 1 91.5 32 GLY B O 1
ATOM 2646 N N . ALA B 1 33 ? -2.84 18.453 23.375 1 90.31 33 ALA B N 1
ATOM 2647 C CA . ALA B 1 33 ? -2.381 17.359 24.234 1 90.31 33 ALA B CA 1
ATOM 2648 C C . ALA B 1 33 ? -0.863 17.219 24.188 1 90.31 33 ALA B C 1
ATOM 2650 O O . ALA B 1 33 ? -0.261 17.359 23.109 1 90.31 33 ALA B O 1
ATOM 2651 N N . SER B 1 34 ? -0.254 16.938 25.266 1 87.94 34 SER B N 1
ATOM 2652 C CA . SER B 1 34 ? 1.196 16.797 25.344 1 87.94 34 SER B CA 1
ATOM 2653 C C . SER B 1 34 ? 1.63 15.359 25.078 1 87.94 34 SER B C 1
ATOM 2655 O O . SER B 1 34 ? 2.822 15.078 24.938 1 87.94 34 SER B O 1
ATOM 2657 N N . HIS B 1 35 ? 0.673 14.477 24.969 1 88.75 35 HIS B N 1
ATOM 2658 C CA . HIS B 1 35 ? 1.001 13.07 24.766 1 88.75 35 HIS B CA 1
ATOM 2659 C C . HIS B 1 35 ? -0.039 12.383 23.891 1 88.75 35 HIS B C 1
ATOM 2661 O O . HIS B 1 35 ? -1.204 12.789 23.859 1 88.75 35 HIS B O 1
ATOM 2667 N N . CYS B 1 36 ? 0.454 11.391 23.172 1 92.44 36 CYS B N 1
ATOM 2668 C CA . CYS B 1 36 ? -0.464 10.547 22.422 1 92.44 36 CYS B CA 1
ATOM 2669 C C . CYS B 1 36 ? -1.322 9.703 23.359 1 92.44 36 CYS B C 1
ATOM 2671 O O . CYS B 1 36 ? -1.097 9.695 24.578 1 92.44 36 CYS B O 1
ATOM 2673 N N . LEU B 1 37 ? -2.369 9.07 22.797 1 92.62 37 LEU B N 1
ATOM 2674 C CA . LEU B 1 37 ? -3.312 8.352 23.641 1 92.62 37 LEU B CA 1
ATOM 2675 C C . LEU B 1 37 ? -2.648 7.129 24.281 1 92.62 37 LEU B C 1
ATOM 2677 O O . LEU B 1 37 ? -2.928 6.797 25.438 1 92.62 37 LEU B O 1
ATOM 2681 N N . ARG B 1 38 ? -1.797 6.449 23.438 1 86.38 38 ARG B N 1
ATOM 2682 C CA . ARG B 1 38 ? -1.083 5.281 23.938 1 86.38 38 ARG B CA 1
ATOM 2683 C C . ARG B 1 38 ? 0.342 5.234 23.391 1 86.38 38 ARG B C 1
ATOM 2685 O O . ARG B 1 38 ? 0.582 5.57 22.234 1 86.38 38 ARG B O 1
ATOM 2692 N N . GLY B 1 39 ? 1.254 4.914 24.234 1 82 39 GLY B N 1
ATOM 2693 C CA . GLY B 1 39 ? 2.635 4.746 23.812 1 82 39 GLY B CA 1
ATOM 2694 C C . GLY B 1 39 ? 3.486 5.98 24.047 1 82 39 GLY B C 1
ATOM 2695 O O . GLY B 1 39 ? 3.176 6.793 24.922 1 82 39 GLY B O 1
ATOM 2696 N N . GLU B 1 40 ? 4.664 5.965 23.359 1 78.06 40 GLU B N 1
ATOM 2697 C CA . GLU B 1 40 ? 5.629 7.047 23.516 1 78.06 40 GLU B CA 1
ATOM 2698 C C . GLU B 1 40 ? 5.473 8.102 22.422 1 78.06 40 GLU B C 1
ATOM 2700 O O . GLU B 1 40 ? 5.129 7.773 21.281 1 78.06 40 GLU B O 1
ATOM 2705 N N . ASN B 1 41 ? 5.574 9.32 22.953 1 73.56 41 ASN B N 1
ATOM 2706 C CA . ASN B 1 41 ? 5.516 10.414 21.984 1 73.56 41 ASN B CA 1
ATOM 2707 C C . ASN B 1 41 ? 6.676 10.344 20.984 1 73.56 41 ASN B C 1
ATOM 2709 O O . ASN B 1 41 ? 7.777 9.922 21.344 1 73.56 41 ASN B O 1
ATOM 2713 N N . TYR B 1 42 ? 6.164 10.57 19.812 1 67.25 42 TYR B N 1
ATOM 2714 C CA . TYR B 1 42 ? 7.207 10.719 18.797 1 67.25 42 TYR B CA 1
ATOM 2715 C C . TYR B 1 42 ? 7.871 12.086 18.906 1 67.25 42 TYR B C 1
ATOM 2717 O O . TYR B 1 42 ? 7.191 13.109 19.031 1 67.25 42 TYR B O 1
ATOM 2725 N N . GLY B 1 43 ? 9.039 12.156 19.5 1 61.5 43 GLY B N 1
ATOM 2726 C CA . GLY B 1 43 ? 9.688 13.453 19.578 1 61.5 43 GLY B CA 1
ATOM 2727 C C . GLY B 1 43 ? 10.859 13.594 18.625 1 61.5 43 GLY B C 1
ATOM 2728 O O . GLY B 1 43 ? 11.578 12.625 18.359 1 61.5 43 GLY B O 1
ATOM 2729 N N . GLN B 1 44 ? 10.656 14.508 17.594 1 63.31 44 GLN B N 1
ATOM 2730 C CA . GLN B 1 44 ? 11.828 14.836 16.781 1 63.31 44 GLN B CA 1
ATOM 2731 C C . GLN B 1 44 ? 12.672 15.914 17.438 1 63.31 44 GLN B C 1
ATOM 2733 O O . GLN B 1 44 ? 12.164 16.719 18.219 1 63.31 44 GLN B O 1
ATOM 2738 N N . ASP B 1 45 ? 13.867 15.766 17.344 1 64.44 45 ASP B N 1
ATOM 2739 C CA . ASP B 1 45 ? 14.836 16.766 17.797 1 64.44 45 ASP B CA 1
ATOM 2740 C C . ASP B 1 45 ? 14.711 18.047 16.984 1 64.44 45 ASP B C 1
ATOM 2742 O O . ASP B 1 45 ? 14.227 18.031 15.852 1 64.44 45 ASP B O 1
ATOM 2746 N N . GLY B 1 46 ? 14.805 19.188 17.688 1 78.75 46 GLY B N 1
ATOM 2747 C CA . GLY B 1 46 ? 14.797 20.484 17.031 1 78.75 46 GLY B CA 1
ATOM 2748 C C . GLY B 1 46 ? 13.586 21.328 17.375 1 78.75 46 GLY B C 1
ATOM 2749 O O . GLY B 1 46 ? 12.805 20.969 18.266 1 78.75 46 GLY B O 1
ATOM 2750 N N . ASP B 1 47 ? 13.562 22.516 16.688 1 85.88 47 ASP B N 1
ATOM 2751 C CA . ASP B 1 47 ? 12.531 23.484 17.062 1 85.88 47 ASP B CA 1
ATOM 2752 C C . ASP B 1 47 ? 11.289 23.312 16.188 1 85.88 47 ASP B C 1
ATOM 2754 O O . ASP B 1 47 ? 10.297 24.031 16.375 1 85.88 47 ASP B O 1
ATOM 2758 N N . GLY B 1 48 ? 11.305 22.359 15.211 1 86.31 48 GLY B N 1
ATOM 2759 C CA . GLY B 1 48 ? 10.148 22.094 14.375 1 86.31 48 GLY B CA 1
ATOM 2760 C C . GLY B 1 48 ? 10.031 23.031 13.195 1 86.31 48 GLY B C 1
ATOM 2761 O O . GLY B 1 48 ? 9.141 22.875 12.352 1 86.31 48 GLY B O 1
ATOM 2762 N N . LEU B 1 49 ? 10.867 23.984 13.133 1 88.06 49 LEU B N 1
ATOM 2763 C CA . LEU B 1 49 ? 10.883 24.922 12.016 1 88.06 49 LEU B CA 1
ATOM 2764 C C . LEU B 1 49 ? 12.266 24.984 11.375 1 88.06 49 LEU B C 1
ATOM 2766 O O . LEU B 1 49 ? 12.758 26.062 11.039 1 88.06 49 LEU B O 1
ATOM 2770 N N . GLY B 1 50 ? 12.914 23.812 11.414 1 79.88 50 GLY B N 1
ATOM 2771 C CA . GLY B 1 50 ? 14.188 23.688 10.719 1 79.88 50 GLY B CA 1
ATOM 2772 C C . GLY B 1 50 ? 15.336 24.344 11.453 1 79.88 50 GLY B C 1
ATOM 2773 O O . GLY B 1 50 ? 16.406 24.578 10.875 1 79.88 50 GLY B O 1
ATOM 2774 N N . ASP B 1 51 ? 15.125 24.734 12.688 1 81.75 51 ASP B N 1
ATOM 2775 C CA . ASP B 1 51 ? 16.141 25.422 13.469 1 81.75 51 ASP B CA 1
ATOM 2776 C C . ASP B 1 51 ? 16.688 26.641 12.727 1 81.75 51 ASP B C 1
ATOM 2778 O O . ASP B 1 51 ? 17.906 26.844 12.664 1 81.75 51 ASP B O 1
ATOM 2782 N N . ALA B 1 52 ? 15.836 27.391 12.148 1 80.12 52 ALA B N 1
ATOM 2783 C CA . ALA B 1 52 ? 16.156 28.5 11.25 1 80.12 52 ALA B CA 1
ATOM 2784 C C . ALA B 1 52 ? 16.594 29.719 12.031 1 80.12 52 ALA B C 1
ATOM 2786 O O . ALA B 1 52 ? 16.969 30.75 11.445 1 80.12 52 ALA B O 1
ATOM 2787 N N . GLY B 1 53 ? 16.609 29.656 13.312 1 81.56 53 GLY B N 1
ATOM 2788 C CA . GLY B 1 53 ? 17.016 30.797 14.109 1 81.56 53 GLY B CA 1
ATOM 2789 C C . GLY B 1 53 ? 16.062 31.969 14.008 1 81.56 53 GLY B C 1
ATOM 2790 O O . GLY B 1 53 ? 16.484 33.125 13.969 1 81.56 53 GLY B O 1
ATOM 2791 N N . LEU B 1 54 ? 14.805 31.703 13.969 1 85.75 54 LEU B N 1
ATOM 2792 C CA . LEU B 1 54 ? 13.781 32.719 13.867 1 85.75 54 LEU B CA 1
ATOM 2793 C C . LEU B 1 54 ? 13.656 33.5 15.172 1 85.75 54 LEU B C 1
ATOM 2795 O O . LEU B 1 54 ? 13.883 32.969 16.25 1 85.75 54 LEU B O 1
ATOM 2799 N N . PRO B 1 55 ? 13.305 34.781 14.984 1 86.69 55 PRO B N 1
ATOM 2800 C CA . PRO B 1 55 ? 13.102 35.562 16.203 1 86.69 55 PRO B CA 1
ATOM 2801 C C . PRO B 1 55 ? 11.969 35.031 17.062 1 86.69 55 PRO B C 1
ATOM 2803 O O . PRO B 1 55 ? 11 34.469 16.547 1 86.69 55 PRO B O 1
ATOM 2806 N N . GLU B 1 56 ? 12.117 35.281 18.344 1 90.62 56 GLU B N 1
ATOM 2807 C CA . GLU B 1 56 ? 11.055 34.875 19.266 1 90.62 56 GLU B CA 1
ATOM 2808 C C . GLU B 1 56 ? 9.789 35.719 19.047 1 90.62 56 GLU B C 1
ATOM 2810 O O . GLU B 1 56 ? 9.867 36.938 18.797 1 90.62 56 GLU B O 1
ATOM 2815 N N . PRO B 1 57 ? 8.664 35.062 19.141 1 88.81 57 PRO B N 1
ATOM 2816 C CA . PRO B 1 57 ? 7.41 35.812 19 1 88.81 57 PRO B CA 1
ATOM 2817 C C . PRO B 1 57 ? 7.023 36.562 20.266 1 88.81 57 PRO B C 1
ATOM 2819 O O . PRO B 1 57 ? 7.559 36.281 21.344 1 88.81 57 PRO B O 1
ATOM 2822 N N . PRO B 1 58 ? 6.129 37.562 20.078 1 85.44 58 PRO B N 1
ATOM 2823 C CA . PRO B 1 58 ? 5.613 38.219 21.297 1 85.44 58 PRO B CA 1
ATOM 2824 C C . PRO B 1 58 ? 5 37.219 22.281 1 85.44 58 PRO B C 1
ATOM 2826 O O . PRO B 1 58 ? 4.242 36.344 21.859 1 85.44 58 PRO B O 1
ATOM 2829 N N . ALA B 1 59 ? 5.238 37.375 23.547 1 84 59 ALA B N 1
ATOM 2830 C CA . ALA B 1 59 ? 4.789 36.469 24.594 1 84 59 ALA B CA 1
ATOM 2831 C C . ALA B 1 59 ? 3.264 36.375 24.625 1 84 59 ALA B C 1
ATOM 2833 O O . ALA B 1 59 ? 2.707 35.312 24.938 1 84 59 ALA B O 1
ATOM 2834 N N . ALA B 1 60 ? 2.646 37.438 24.234 1 81.88 60 ALA B N 1
ATOM 2835 C CA . ALA B 1 60 ? 1.188 37.531 24.312 1 81.88 60 ALA B CA 1
ATOM 2836 C C . ALA B 1 60 ? 0.542 36.562 23.312 1 81.88 60 ALA B C 1
ATOM 2838 O O . ALA B 1 60 ? -0.619 36.188 23.484 1 81.88 60 ALA B O 1
ATOM 2839 N N . LEU B 1 61 ? 1.342 36.125 22.344 1 84.69 61 LEU B N 1
ATOM 2840 C CA . LEU B 1 61 ? 0.784 35.25 21.312 1 84.69 61 LEU B CA 1
ATOM 2841 C C . LEU B 1 61 ? 1.024 33.781 21.656 1 84.69 61 LEU B C 1
ATOM 2843 O O . LEU B 1 61 ? 0.414 32.906 21.047 1 84.69 61 LEU B O 1
ATOM 2847 N N . VAL B 1 62 ? 1.896 33.531 22.531 1 85 62 VAL B N 1
ATOM 2848 C CA . VAL B 1 62 ? 2.227 32.156 22.891 1 85 62 VAL B CA 1
ATOM 2849 C C . VAL B 1 62 ? 1.227 31.641 23.922 1 85 62 VAL B C 1
ATOM 2851 O O . VAL B 1 62 ? 1.018 32.281 24.969 1 85 62 VAL B O 1
ATOM 2854 N N . PRO B 1 63 ? 0.558 30.531 23.438 1 77.19 63 PRO B N 1
ATOM 2855 C CA . PRO B 1 63 ? -0.415 30.031 24.406 1 77.19 63 PRO B CA 1
ATOM 2856 C C . PRO B 1 63 ? 0.233 29.594 25.719 1 77.19 63 PRO B C 1
ATOM 2858 O O . PRO B 1 63 ? 1.36 29.094 25.719 1 77.19 63 PRO B O 1
ATOM 2861 N N . ARG B 1 64 ? -0.294 30.047 26.891 1 62.84 64 ARG B N 1
ATOM 2862 C CA . ARG B 1 64 ? 0.212 29.688 28.203 1 62.84 64 ARG B CA 1
ATOM 2863 C C . ARG B 1 64 ? -0.61 28.562 28.828 1 62.84 64 ARG B C 1
ATOM 2865 O O . ARG B 1 64 ? -1.838 28.547 28.719 1 62.84 64 ARG B O 1
ATOM 2872 N N . VAL B 1 65 ? -0.138 27.344 28.875 1 54.41 65 VAL B N 1
ATOM 2873 C CA . VAL B 1 65 ? -0.794 26.219 29.547 1 54.41 65 VAL B CA 1
ATOM 2874 C C . VAL B 1 65 ? -1.293 26.672 30.922 1 54.41 65 VAL B C 1
ATOM 2876 O O . VAL B 1 65 ? -0.571 27.344 31.672 1 54.41 65 VAL B O 1
ATOM 2879 N N . GLY B 1 66 ? -2.57 26.25 31.266 1 48.19 66 GLY B N 1
ATOM 2880 C CA . GLY B 1 66 ? -3.049 26.391 32.625 1 48.19 66 GLY B CA 1
ATOM 2881 C C . GLY B 1 66 ? -3.34 27.828 33.031 1 48.19 66 GLY B C 1
ATOM 2882 O O . GLY B 1 66 ? -3.885 28.094 34.094 1 48.19 66 GLY B O 1
ATOM 2883 N N . LEU B 1 67 ? -2.686 28.719 32.344 1 43.28 67 LEU B N 1
ATOM 2884 C CA . LEU B 1 67 ? -2.992 30.078 32.781 1 43.28 67 LEU B CA 1
ATOM 2885 C C . LEU B 1 67 ? -4.266 30.594 32.125 1 43.28 67 LEU B C 1
ATOM 2887 O O . LEU B 1 67 ? -4.527 30.281 30.953 1 43.28 67 LEU B O 1
ATOM 2891 N N . ASN B 1 68 ? -5.176 31.266 32.906 1 43.72 68 ASN B N 1
ATOM 2892 C CA . ASN B 1 68 ? -6.398 32.031 32.75 1 43.72 68 ASN B CA 1
ATOM 2893 C C . ASN B 1 68 ? -7.539 31.188 32.188 1 43.72 68 ASN B C 1
ATOM 2895 O O . ASN B 1 68 ? -8.336 31.672 31.391 1 43.72 68 ASN B O 1
ATOM 2899 N N . GLY B 1 69 ? -7.539 29.828 32.625 1 48.81 69 GLY B N 1
ATOM 2900 C CA . GLY B 1 69 ? -8.727 29.125 32.188 1 48.81 69 GLY B CA 1
ATOM 2901 C C . GLY B 1 69 ? -8.609 28.547 30.797 1 48.81 69 GLY B C 1
ATOM 2902 O O . GLY B 1 69 ? -9.617 28.219 30.156 1 48.81 69 GLY B O 1
ATOM 2903 N N . GLU B 1 70 ? -7.512 28.625 30.219 1 57.62 70 GLU B N 1
ATOM 2904 C CA . GLU B 1 70 ? -7.387 28.219 28.812 1 57.62 70 GLU B CA 1
ATOM 2905 C C . GLU B 1 70 ? -7.668 26.734 28.641 1 57.62 70 GLU B C 1
ATOM 2907 O O . GLU B 1 70 ? -7.137 25.906 29.391 1 57.62 70 GLU B O 1
ATOM 2912 N N . ARG B 1 71 ? -8.695 26.469 27.922 1 66.31 71 ARG B N 1
ATOM 2913 C CA . ARG B 1 71 ? -9.164 25.125 27.562 1 66.31 71 ARG B CA 1
ATOM 2914 C C . ARG B 1 71 ? -8.133 24.391 26.719 1 66.31 71 ARG B C 1
ATOM 2916 O O . ARG B 1 71 ? -7.418 25.016 25.922 1 66.31 71 ARG B O 1
ATOM 2923 N N . GLU B 1 72 ? -8.023 23.156 27.062 1 85.12 72 GLU B N 1
ATOM 2924 C CA . GLU B 1 72 ? -7.215 22.328 26.172 1 85.12 72 GLU B CA 1
ATOM 2925 C C . GLU B 1 72 ? -7.879 22.172 24.812 1 85.12 72 GLU B C 1
ATOM 2927 O O . GLU B 1 72 ? -9.07 22.453 24.656 1 85.12 72 GLU B O 1
ATOM 2932 N N . ALA B 1 73 ? -7.109 21.984 23.859 1 92.31 73 ALA B N 1
ATOM 2933 C CA . ALA B 1 73 ? -7.539 21.969 22.469 1 92.31 73 ALA B CA 1
ATOM 2934 C C . ALA B 1 73 ? -8.805 21.141 22.297 1 92.31 73 ALA B C 1
ATOM 2936 O O . ALA B 1 73 ? -9.734 21.531 21.594 1 92.31 73 ALA B O 1
ATOM 2937 N N . ALA B 1 74 ? -8.938 20 23.031 1 94.5 74 ALA B N 1
ATOM 2938 C CA . ALA B 1 74 ? -10.109 19.125 22.922 1 94.5 74 ALA B CA 1
ATOM 2939 C C . ALA B 1 74 ? -11.367 19.859 23.359 1 94.5 74 ALA B C 1
ATOM 2941 O O . ALA B 1 74 ? -12.398 19.812 22.688 1 94.5 74 ALA B O 1
ATOM 2942 N N . VAL B 1 75 ? -11.273 20.562 24.438 1 93.81 75 VAL B N 1
ATOM 2943 C CA . VAL B 1 75 ? -12.406 21.297 25 1 93.81 75 VAL B CA 1
ATOM 2944 C C . VAL B 1 75 ? -12.75 22.469 24.078 1 93.81 75 VAL B C 1
ATOM 2946 O O . VAL B 1 75 ? -13.93 22.781 23.875 1 93.81 75 VAL B O 1
ATOM 2949 N N . GLU B 1 76 ? -11.719 23.094 23.594 1 93.38 76 GLU B N 1
ATOM 2950 C CA . GLU B 1 76 ? -11.938 24.234 22.688 1 93.38 76 GLU B CA 1
ATOM 2951 C C . GLU B 1 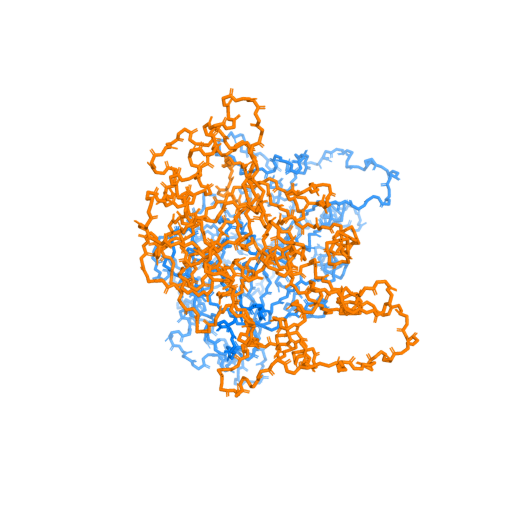76 ? -12.633 23.797 21.406 1 93.38 76 GLU B C 1
ATOM 2953 O O . GLU B 1 76 ? -13.508 24.5 20.906 1 93.38 76 GLU B O 1
ATOM 2958 N N . ILE B 1 77 ? -12.305 22.672 20.844 1 95.75 77 ILE B N 1
ATOM 2959 C CA . ILE B 1 77 ? -12.945 22.141 19.656 1 95.75 77 ILE B CA 1
ATOM 2960 C C . ILE B 1 77 ? -14.438 21.938 19.906 1 95.75 77 ILE B C 1
ATOM 2962 O O . ILE B 1 77 ? -15.273 22.375 19.094 1 95.75 77 ILE B O 1
ATOM 2966 N N . ILE B 1 78 ? -14.742 21.375 21.031 1 96.19 78 ILE B N 1
ATOM 2967 C CA . ILE B 1 78 ? -16.125 21.125 21.391 1 96.19 78 ILE B CA 1
ATOM 2968 C C . ILE B 1 78 ? -16.891 22.438 21.531 1 96.19 78 ILE B C 1
ATOM 2970 O O . ILE B 1 78 ? -17.969 22.609 20.969 1 96.19 78 ILE B O 1
ATOM 2974 N N . ALA B 1 79 ? -16.266 23.359 22.234 1 94.38 79 ALA B N 1
ATOM 2975 C CA . ALA B 1 79 ? -16.906 24.641 22.484 1 94.38 79 ALA B CA 1
ATOM 2976 C C . ALA B 1 79 ? -17.172 25.391 21.172 1 94.38 79 ALA B C 1
ATOM 2978 O O . ALA B 1 79 ? -18.266 25.922 20.969 1 94.38 79 ALA B O 1
ATOM 2979 N N . LEU B 1 80 ? -16.219 25.406 20.312 1 94.31 80 LEU B N 1
ATOM 2980 C CA . LEU B 1 80 ? -16.359 26.094 19.031 1 94.31 80 LEU B CA 1
ATOM 2981 C C . LEU B 1 80 ? -17.453 25.438 18.188 1 94.31 80 LEU B C 1
ATOM 2983 O O . LEU B 1 80 ? -18.234 26.141 17.531 1 94.31 80 LEU B O 1
ATOM 2987 N N . CYS B 1 81 ? -17.484 24.172 18.172 1 96.06 81 CYS B N 1
ATOM 2988 C CA . CYS B 1 81 ? -18.5 23.453 17.391 1 96.06 81 CYS B CA 1
ATOM 2989 C C . CYS B 1 81 ? -19.891 23.719 17.922 1 96.06 81 CYS B C 1
ATOM 2991 O O . CYS B 1 81 ? -20.828 23.938 17.156 1 96.06 81 CYS B O 1
ATOM 2993 N N . ARG B 1 82 ? -20.016 23.75 19.203 1 95.56 82 ARG B N 1
ATOM 2994 C CA . ARG B 1 82 ? -21.297 24.062 19.828 1 95.56 82 ARG B CA 1
ATOM 2995 C C . ARG B 1 82 ? -21.75 25.484 19.5 1 95.56 82 ARG B C 1
ATOM 2997 O O . ARG B 1 82 ? -22.906 25.703 19.141 1 95.56 82 ARG B O 1
ATOM 3004 N N . GLU B 1 83 ? -20.797 26.344 19.672 1 95.12 83 GLU B N 1
ATOM 3005 C CA . GLU B 1 83 ? -21.094 27.734 19.375 1 95.12 83 GLU B CA 1
ATOM 3006 C C . GLU B 1 83 ? -21.5 27.922 17.922 1 95.12 83 GLU B C 1
ATOM 3008 O O . GLU B 1 83 ? -22.484 28.594 17.625 1 95.12 83 GLU B O 1
ATOM 3013 N N . ALA B 1 84 ? -20.797 27.344 17.047 1 95.75 84 ALA B N 1
ATOM 3014 C CA . ALA B 1 84 ? -21.094 27.438 15.617 1 95.75 84 ALA B CA 1
ATOM 3015 C C . ALA B 1 84 ? -22.469 26.844 15.312 1 95.75 84 ALA B C 1
ATOM 3017 O O . ALA B 1 84 ? -23.25 27.422 14.547 1 95.75 84 ALA B O 1
ATOM 3018 N N . SER B 1 85 ? -22.719 25.719 15.875 1 92.5 85 SER B N 1
ATOM 3019 C CA . SER B 1 85 ? -24 25.062 15.664 1 92.5 85 SER B CA 1
ATOM 3020 C C . SER B 1 85 ? -25.172 25.938 16.109 1 92.5 85 SER B C 1
ATOM 3022 O O . SER B 1 85 ? -26.219 25.984 15.461 1 92.5 85 SER B O 1
ATOM 3024 N N . SER B 1 86 ? -25 26.625 17.125 1 94.38 86 SER B N 1
ATOM 3025 C CA . SER B 1 86 ? -26.062 27.453 17.703 1 94.38 86 SER B CA 1
ATOM 3026 C C . SER B 1 86 ? -26.406 28.625 16.797 1 94.38 86 SER B C 1
ATOM 3028 O O . SER B 1 86 ? -27.531 29.141 16.828 1 94.38 86 SER B O 1
ATOM 3030 N N . VAL B 1 87 ? -25.547 29.031 15.984 1 95.69 87 VAL B N 1
ATOM 3031 C CA . VAL B 1 87 ? -25.797 30.188 15.133 1 95.69 87 VAL B CA 1
ATOM 3032 C C . VAL B 1 87 ? -25.906 29.734 13.68 1 95.69 87 VAL B C 1
ATOM 3034 O O . VAL B 1 87 ? -25.906 30.562 12.766 1 95.69 87 VAL B O 1
ATOM 3037 N N . GLY B 1 88 ? -25.875 28.5 13.406 1 93.06 88 GLY B N 1
ATOM 3038 C CA . GLY B 1 88 ? -26.047 27.953 12.07 1 93.06 88 GLY B CA 1
ATOM 3039 C C . GLY B 1 88 ? -24.812 28.109 11.203 1 93.06 88 GLY B C 1
ATOM 3040 O O . GLY B 1 88 ? -24.906 28.156 9.977 1 93.06 88 GLY B O 1
ATOM 3041 N N . ALA B 1 89 ? -23.656 28.266 11.875 1 94.38 89 ALA B N 1
ATOM 3042 C CA . ALA B 1 89 ? -22.391 28.375 11.148 1 94.38 89 ALA B CA 1
ATOM 3043 C C . ALA B 1 89 ? -21.766 27 10.914 1 94.38 89 ALA B C 1
ATOM 3045 O O . ALA B 1 89 ? -21.984 26.078 11.695 1 94.38 89 ALA B O 1
ATOM 3046 N N . VAL B 1 90 ? -21.016 26.922 9.82 1 92.19 90 VAL B N 1
ATOM 3047 C CA . VAL B 1 90 ? -20.359 25.672 9.461 1 92.19 90 VAL B CA 1
ATOM 3048 C C . VAL B 1 90 ? -18.891 25.703 9.875 1 92.19 90 VAL B C 1
ATOM 3050 O O . VAL B 1 90 ? -18.172 26.641 9.531 1 92.19 90 VAL B O 1
ATOM 3053 N N . VAL B 1 91 ? -18.484 24.719 10.656 1 94.62 91 VAL B N 1
ATOM 3054 C CA . VAL B 1 91 ? -17.094 24.609 11.078 1 94.62 91 VAL B CA 1
ATOM 3055 C C . VAL B 1 91 ? -16.359 23.641 10.164 1 94.62 91 VAL B C 1
ATOM 3057 O O . VAL B 1 91 ? -16.859 22.547 9.859 1 94.62 91 VAL B O 1
ATOM 3060 N N . CYS B 1 92 ? -15.227 24.078 9.625 1 96.5 92 CYS B N 1
ATOM 3061 C CA . CYS B 1 92 ? -14.273 23.203 8.945 1 96.5 92 CYS B CA 1
ATOM 3062 C C . CYS B 1 92 ? -13.039 22.969 9.805 1 96.5 92 CYS B C 1
ATOM 3064 O O . CYS B 1 92 ? -12.328 23.922 10.148 1 96.5 92 CYS B O 1
ATOM 3066 N N . LEU B 1 93 ? -12.875 21.734 10.219 1 98 93 LEU B N 1
ATOM 3067 C CA . LEU B 1 93 ? -11.703 21.391 11.016 1 98 93 LEU B CA 1
ATOM 3068 C C . LEU B 1 93 ? -10.633 20.734 10.156 1 98 93 LEU B C 1
ATOM 3070 O O . LEU B 1 93 ? -10.898 19.766 9.453 1 98 93 LEU B O 1
ATOM 3074 N N . VAL B 1 94 ? -9.445 21.312 10.109 1 98.44 94 VAL B N 1
ATOM 3075 C CA . VAL B 1 94 ? -8.305 20.766 9.383 1 98.44 94 VAL B CA 1
ATOM 3076 C C . VAL B 1 94 ? -7.266 20.234 10.367 1 98.44 94 VAL B C 1
ATOM 3078 O O . VAL B 1 94 ? -6.785 20.969 11.227 1 98.44 94 VAL B O 1
ATOM 3081 N N . MET B 1 95 ? -7.012 18.938 10.281 1 98.44 95 MET B N 1
ATOM 3082 C CA . MET B 1 95 ? -6.004 18.281 11.125 1 98.44 95 MET B CA 1
ATOM 3083 C C . MET B 1 95 ? -4.668 18.188 10.398 1 98.44 95 MET B C 1
ATOM 3085 O O . MET B 1 95 ? -4.547 17.469 9.406 1 98.44 95 MET B O 1
ATOM 3089 N N . LEU B 1 96 ? -3.637 18.875 10.961 1 97.12 96 LEU B N 1
ATOM 3090 C CA . LEU B 1 96 ? -2.342 18.922 10.289 1 97.12 96 LEU B CA 1
ATOM 3091 C C . LEU B 1 96 ? -1.293 18.141 11.07 1 97.12 96 LEU B C 1
ATOM 3093 O O . LEU B 1 96 ? -0.157 18 10.617 1 97.12 96 LEU B O 1
ATOM 3097 N N . GLY B 1 97 ? -1.584 17.688 12.25 1 95.19 97 GLY B N 1
ATOM 3098 C CA . GLY B 1 97 ? -0.757 16.828 13.086 1 95.19 97 GLY B CA 1
ATOM 3099 C C . GLY B 1 97 ? -1.451 15.547 13.5 1 95.19 97 GLY B C 1
ATOM 3100 O O . GLY B 1 97 ? -2.426 15.133 12.867 1 95.19 97 GLY B O 1
ATOM 3101 N N . PRO B 1 98 ? -0.898 14.914 14.547 1 96 98 PRO B N 1
ATOM 3102 C CA . PRO B 1 98 ? -1.581 13.727 15.055 1 96 98 PRO B CA 1
ATOM 3103 C C . PRO B 1 98 ? -3.029 14 15.453 1 96 98 PRO B C 1
ATOM 3105 O O . PRO B 1 98 ? -3.371 15.133 15.812 1 96 98 PRO B O 1
ATOM 3108 N N . LEU B 1 99 ? -3.857 13 15.438 1 98.06 99 LEU B N 1
ATOM 3109 C CA . LEU B 1 99 ? -5.293 13.188 15.594 1 98.06 99 LEU B CA 1
ATOM 3110 C C . LEU B 1 99 ? -5.695 13.117 17.062 1 98.06 99 LEU B C 1
ATOM 3112 O O . LEU B 1 99 ? -6.863 12.891 17.375 1 98.06 99 LEU B O 1
ATOM 3116 N N . THR B 1 100 ? -4.781 13.367 17.953 1 96.12 100 THR B N 1
ATOM 3117 C CA . THR B 1 100 ? -4.949 13.195 19.391 1 96.12 100 THR B CA 1
ATOM 3118 C C . THR B 1 100 ? -6.051 14.109 19.922 1 96.12 100 THR B C 1
ATOM 3120 O O . THR B 1 100 ? -6.969 13.648 20.609 1 96.12 100 THR B O 1
ATOM 3123 N N . ASN B 1 101 ? -6 15.391 19.594 1 96.44 101 ASN B N 1
ATOM 3124 C CA . ASN B 1 101 ? -6.949 16.344 20.141 1 96.44 101 ASN B CA 1
ATOM 3125 C C . ASN B 1 101 ? -8.375 16.047 19.688 1 96.44 101 ASN B C 1
ATOM 3127 O O . ASN B 1 101 ? -9.328 16.203 20.453 1 96.44 101 ASN B O 1
ATOM 3131 N N . LEU B 1 102 ? -8.516 15.695 18.453 1 98.06 102 LEU B N 1
ATOM 3132 C CA . LEU B 1 102 ? -9.844 15.359 17.938 1 98.06 102 LEU B CA 1
ATOM 3133 C C . LEU B 1 102 ? -10.375 14.094 18.609 1 98.06 102 LEU B C 1
ATOM 3135 O O . LEU B 1 102 ? -11.555 14.016 18.953 1 98.06 102 LEU B O 1
ATOM 3139 N N . ALA B 1 103 ? -9.5 13.078 18.75 1 97.88 103 ALA B N 1
ATOM 3140 C CA . ALA B 1 103 ? -9.906 11.852 19.422 1 97.88 103 ALA B CA 1
ATOM 3141 C C . ALA B 1 103 ? -10.352 12.133 20.859 1 97.88 103 ALA B C 1
ATOM 3143 O O . ALA B 1 103 ? -11.359 11.594 21.312 1 97.88 103 ALA B O 1
ATOM 3144 N N . LEU B 1 104 ? -9.602 12.969 21.531 1 96.5 104 LEU B N 1
ATOM 3145 C CA . LEU B 1 104 ? -9.953 13.352 22.891 1 96.5 104 LEU B CA 1
ATOM 3146 C C . LEU B 1 104 ? -11.281 14.102 22.922 1 96.5 104 LEU B C 1
ATOM 3148 O O . LEU B 1 104 ? -12.102 13.875 23.812 1 96.5 104 LEU B O 1
ATOM 3152 N N . ALA B 1 105 ? -11.5 14.992 22 1 97.31 105 ALA B N 1
ATOM 3153 C CA . ALA B 1 105 ? -12.766 15.727 21.906 1 97.31 105 ALA B CA 1
ATOM 3154 C C . ALA B 1 105 ? -13.938 14.766 21.703 1 97.31 105 ALA B C 1
ATOM 3156 O O . ALA B 1 105 ? -14.977 14.906 22.359 1 97.31 105 ALA B O 1
ATOM 3157 N N . LEU B 1 106 ? -13.773 13.773 20.859 1 96.75 106 LEU B N 1
ATOM 3158 C CA . LEU B 1 106 ? -14.805 12.781 20.578 1 96.75 106 LEU B CA 1
ATOM 3159 C C . LEU B 1 106 ? -15.125 11.969 21.828 1 96.75 106 LEU B C 1
ATOM 3161 O O . LEU B 1 106 ? -16.281 11.625 22.078 1 96.75 106 LEU B O 1
ATOM 3165 N N . GLN B 1 107 ? -14.102 11.656 22.547 1 94.88 107 GLN B N 1
ATOM 3166 C CA . GLN B 1 107 ? -14.289 10.898 23.781 1 94.88 107 GLN B CA 1
ATOM 3167 C C . GLN B 1 107 ? -15.125 11.68 24.797 1 94.88 107 GLN B C 1
ATOM 3169 O O . GLN B 1 107 ? -15.969 11.109 25.484 1 94.88 107 GLN B O 1
ATOM 3174 N N . GLN B 1 108 ? -14.938 12.945 24.844 1 95 108 GLN B N 1
ATOM 3175 C CA . GLN B 1 108 ? -15.625 13.82 25.781 1 95 108 GLN B CA 1
ATOM 3176 C C . GLN B 1 108 ? -17.031 14.172 25.297 1 95 108 GLN B C 1
ATOM 3178 O O . GLN B 1 108 ? -17.938 14.383 26.109 1 95 108 GLN B O 1
ATOM 3183 N N . GLU B 1 109 ? -17.188 14.297 23.984 1 96.38 109 GLU B N 1
ATOM 3184 C CA . GLU B 1 109 ? -18.453 14.648 23.344 1 96.38 109 GLU B CA 1
ATOM 3185 C C . GLU B 1 109 ? -18.719 13.781 22.125 1 96.38 109 GLU B C 1
ATOM 3187 O O . GLU B 1 109 ? -18.469 14.203 20.984 1 96.38 109 GLU B O 1
ATOM 3192 N N . PRO B 1 110 ? -19.359 12.648 22.297 1 93.94 110 PRO B N 1
ATOM 3193 C CA . PRO B 1 110 ? -19.594 11.719 21.203 1 93.94 110 PRO B CA 1
ATOM 3194 C C . PRO B 1 110 ? -20.484 12.32 20.094 1 93.94 110 PRO B C 1
ATOM 3196 O O . PRO B 1 110 ? -20.391 11.898 18.938 1 93.94 110 PRO B O 1
ATOM 3199 N N . LYS B 1 111 ? -21.266 13.328 20.391 1 94.56 111 LYS B N 1
ATOM 3200 C CA . LYS B 1 111 ? -22.156 13.953 19.406 1 94.56 111 LYS B CA 1
ATOM 3201 C C . LYS B 1 111 ? -21.406 14.977 18.562 1 94.56 111 LYS B C 1
ATOM 3203 O O . LYS B 1 111 ? -21.984 15.594 17.672 1 94.56 111 LYS B O 1
ATOM 3208 N N . LEU B 1 112 ? -20.125 15.133 18.875 1 95.88 112 LEU B N 1
ATOM 3209 C CA . LEU B 1 112 ? -19.297 16.109 18.172 1 95.88 112 LEU B CA 1
ATOM 3210 C C . LEU B 1 112 ? -19.344 15.867 16.672 1 95.88 112 LEU B C 1
ATOM 3212 O O . LEU B 1 112 ? -19.312 16.812 15.883 1 95.88 112 LEU B O 1
ATOM 3216 N N . ARG B 1 113 ? -19.422 14.609 16.266 1 93.88 113 ARG B N 1
ATOM 3217 C CA . ARG B 1 113 ? -19.406 14.266 14.844 1 93.88 113 ARG B CA 1
ATOM 3218 C C . ARG B 1 113 ? -20.547 14.945 14.109 1 93.88 113 ARG B C 1
ATOM 3220 O O . ARG B 1 113 ? -20.406 15.344 12.953 1 93.88 113 ARG B O 1
ATOM 3227 N N . ALA B 1 114 ? -21.641 15.164 14.734 1 93.31 114 ALA B N 1
ATOM 3228 C CA . ALA B 1 114 ? -22.812 15.789 14.109 1 93.31 114 ALA B CA 1
ATOM 3229 C C . ALA B 1 114 ? -22.625 17.297 13.984 1 93.31 114 ALA B C 1
ATOM 3231 O O . ALA B 1 114 ? -23.234 17.938 13.133 1 93.31 114 ALA B O 1
ATOM 3232 N N . MET B 1 115 ? -21.781 17.844 14.797 1 94.44 115 MET B N 1
ATOM 3233 C CA . MET B 1 115 ? -21.562 19.297 14.828 1 94.44 115 MET B CA 1
ATOM 3234 C C . MET B 1 115 ? -20.391 19.688 13.945 1 94.44 115 MET B C 1
ATOM 3236 O O . MET B 1 115 ? -20.109 20.875 13.781 1 94.44 115 MET B O 1
ATOM 3240 N N . LEU B 1 116 ? -19.672 18.734 13.422 1 94.25 116 LEU B N 1
ATOM 3241 C CA . LEU B 1 116 ? -18.5 18.969 12.586 1 94.25 116 LEU B CA 1
ATOM 3242 C C . LEU B 1 116 ? -18.719 18.406 11.18 1 94.25 116 LEU B C 1
ATOM 3244 O O . LEU B 1 116 ? -18.266 17.297 10.867 1 94.25 116 LEU B O 1
ATOM 3248 N N . PRO B 1 117 ? -19.359 19.188 10.312 1 91.38 117 PRO B N 1
ATOM 3249 C CA . PRO B 1 117 ? -19.781 18.672 9.008 1 91.38 117 PRO B CA 1
ATOM 3250 C C . PRO B 1 117 ? -18.609 18.484 8.039 1 91.38 117 PRO B C 1
ATOM 3252 O O . PRO B 1 117 ? -18.734 17.75 7.059 1 91.38 117 PRO B O 1
ATOM 3255 N N . GLN B 1 118 ? -17.484 19.219 8.305 1 95.88 118 GLN B N 1
ATOM 3256 C CA . GLN B 1 118 ? -16.344 19.141 7.383 1 95.88 118 GLN B CA 1
ATOM 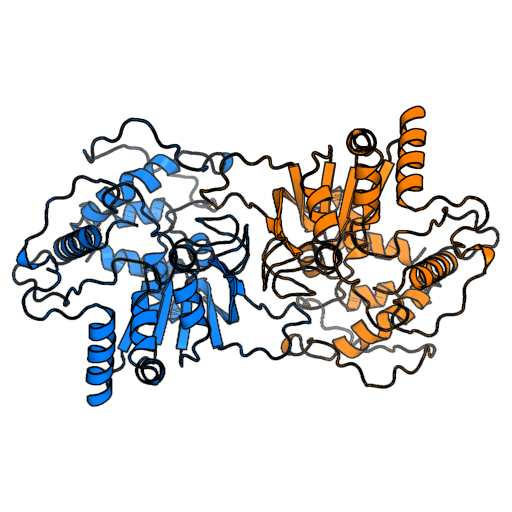3257 C C . GLN B 1 118 ? -15.047 18.891 8.133 1 95.88 118 GLN B C 1
ATOM 3259 O O . GLN B 1 118 ? -14.656 19.672 9 1 95.88 118 GLN B O 1
ATOM 3264 N N . LEU B 1 119 ? -14.453 17.797 7.82 1 98.19 119 LEU B N 1
ATOM 3265 C CA . LEU B 1 119 ? -13.18 17.391 8.406 1 98.19 119 LEU B CA 1
ATOM 3266 C C . LEU B 1 119 ? -12.172 17.047 7.32 1 98.19 119 LEU B C 1
ATOM 3268 O O . LEU B 1 119 ? -12.469 16.25 6.422 1 98.19 119 LEU B O 1
ATOM 3272 N N . VAL B 1 120 ? -11.023 17.688 7.258 1 98.75 120 VAL B N 1
ATOM 3273 C CA . VAL B 1 120 ? -9.914 17.344 6.371 1 98.75 120 VAL B CA 1
ATOM 3274 C C . VAL B 1 120 ? -8.719 16.891 7.199 1 98.75 120 VAL B C 1
ATOM 3276 O O . VAL B 1 120 ? -8.32 17.562 8.156 1 98.75 120 VAL B O 1
ATOM 3279 N N . VAL B 1 121 ? -8.172 15.781 6.906 1 98.81 121 VAL B N 1
ATOM 3280 C CA . VAL B 1 121 ? -7.051 15.203 7.645 1 98.81 121 VAL B CA 1
ATOM 3281 C C . VAL B 1 121 ? -5.832 15.094 6.73 1 98.81 121 VAL B C 1
ATOM 3283 O O . VAL B 1 121 ? -5.906 14.492 5.656 1 98.81 121 VAL B O 1
ATOM 3286 N N . MET B 1 122 ? -4.742 15.75 7.137 1 98.38 122 MET B N 1
ATOM 3287 C CA . MET B 1 122 ? -3.453 15.43 6.535 1 98.38 122 MET B CA 1
ATOM 3288 C C . MET B 1 122 ? -2.83 14.203 7.199 1 98.38 122 MET B C 1
ATOM 3290 O O . MET B 1 122 ? -2.494 14.242 8.383 1 98.38 122 MET B O 1
ATOM 3294 N N . GLY B 1 123 ? -2.764 13.133 6.43 1 97.31 123 GLY B N 1
ATOM 3295 C CA . GLY B 1 123 ? -2.166 11.945 7.02 1 97.31 123 GLY B CA 1
ATOM 3296 C C . GLY B 1 123 ? -2.525 10.672 6.281 1 97.31 123 GLY B C 1
ATOM 3297 O O . GLY B 1 123 ? -3.432 10.664 5.445 1 97.31 123 GLY B O 1
ATOM 3298 N N . GLY B 1 124 ? -1.754 9.695 6.637 1 96.88 124 GLY B N 1
ATOM 3299 C CA . GLY B 1 124 ? -2.023 8.367 6.109 1 96.88 124 GLY B CA 1
ATOM 3300 C C . GLY B 1 124 ? -1.322 8.094 4.793 1 96.88 124 GLY B C 1
ATOM 3301 O O . GLY B 1 124 ? -0.797 9.016 4.16 1 96.88 124 GLY B O 1
ATOM 3302 N N . CYS B 1 125 ? -1.209 6.879 4.473 1 94.5 125 CYS B N 1
ATOM 3303 C CA . CYS B 1 125 ? -0.831 6.352 3.166 1 94.5 125 CYS B CA 1
ATOM 3304 C C . CYS B 1 125 ? -1.729 5.188 2.764 1 94.5 125 CYS B C 1
ATOM 3306 O O . CYS B 1 125 ? -1.965 4.277 3.561 1 94.5 125 CYS B O 1
ATOM 3308 N N . GLY B 1 126 ? -2.322 5.293 1.651 1 94.19 126 GLY B N 1
ATOM 3309 C CA . GLY B 1 126 ? -3.293 4.309 1.201 1 94.19 126 GLY B CA 1
ATOM 3310 C C . GLY B 1 126 ? -2.699 3.266 0.274 1 94.19 126 GLY B C 1
ATOM 3311 O O . GLY B 1 126 ? -3.301 2.213 0.047 1 94.19 126 GLY B O 1
ATOM 3312 N N . ASN B 1 127 ? -1.526 3.547 -0.227 1 92.56 127 ASN B N 1
ATOM 3313 C CA . ASN B 1 127 ? -0.92 2.678 -1.229 1 92.56 127 ASN B CA 1
ATOM 3314 C C . ASN B 1 127 ? 0.43 2.143 -0.762 1 92.56 127 ASN B C 1
ATOM 3316 O O . ASN B 1 127 ? 1.291 1.817 -1.582 1 92.56 127 ASN B O 1
ATOM 3320 N N . GLY B 1 128 ? 0.612 2.154 0.483 1 91.56 128 GLY B N 1
ATOM 3321 C CA . GLY B 1 128 ? 1.783 1.508 1.052 1 91.56 128 GLY B CA 1
ATOM 3322 C C . GLY B 1 128 ? 3.043 2.344 0.933 1 91.56 128 GLY B C 1
ATOM 3323 O O . GLY B 1 128 ? 4.152 1.83 1.1 1 91.56 128 GLY B O 1
ATOM 3324 N N . HIS B 1 129 ? 2.994 3.592 0.567 1 90.88 129 HIS B N 1
ATOM 3325 C CA . HIS B 1 129 ? 4.145 4.484 0.5 1 90.88 129 HIS B CA 1
ATOM 3326 C C . HIS B 1 129 ? 4.195 5.41 1.713 1 90.88 129 HIS B C 1
ATOM 3328 O O . HIS B 1 129 ? 3.631 6.504 1.689 1 90.88 129 HIS B O 1
ATOM 3334 N N . GLY B 1 130 ? 4.867 4.93 2.723 1 89.38 130 GLY B N 1
ATOM 3335 C CA . GLY B 1 130 ? 4.953 5.691 3.959 1 89.38 130 GLY B CA 1
ATOM 3336 C C . GLY B 1 130 ? 6.121 6.66 3.982 1 89.38 130 GLY B C 1
ATOM 3337 O O . GLY B 1 130 ? 6.988 6.613 3.109 1 89.38 130 GLY B O 1
ATOM 3338 N N . ASN B 1 131 ? 6.094 7.645 4.926 1 85.88 131 ASN B N 1
ATOM 3339 C CA . ASN B 1 131 ? 7.219 8.547 5.121 1 85.88 131 ASN B CA 1
ATOM 3340 C C . ASN B 1 131 ? 7.949 8.258 6.43 1 85.88 131 ASN B C 1
ATOM 3342 O O . ASN B 1 131 ? 9.148 8.508 6.543 1 85.88 131 ASN B O 1
ATOM 3346 N N . TYR B 1 132 ? 7.219 7.898 7.414 1 84.81 132 TYR B N 1
ATOM 3347 C CA . TYR B 1 132 ? 7.855 7.504 8.664 1 84.81 132 TYR B CA 1
ATOM 3348 C C . TYR B 1 132 ? 8.344 6.062 8.594 1 84.81 132 TYR B C 1
ATOM 3350 O O . TYR B 1 132 ? 9.547 5.805 8.617 1 84.81 132 TYR B O 1
ATOM 3358 N N . GLY B 1 133 ? 7.414 5.242 8.492 1 86.94 133 GLY B N 1
ATOM 3359 C CA . GLY B 1 133 ? 7.715 3.855 8.172 1 86.94 133 GLY B CA 1
ATOM 3360 C C . GLY B 1 133 ? 7.48 3.514 6.715 1 86.94 133 GLY B C 1
ATOM 3361 O O . GLY B 1 133 ? 7.062 4.367 5.934 1 86.94 133 GLY B O 1
ATOM 3362 N N . ARG B 1 134 ? 7.785 2.326 6.352 1 88.25 134 ARG B N 1
ATOM 3363 C CA . ARG B 1 134 ? 7.633 1.896 4.965 1 88.25 134 ARG B CA 1
ATOM 3364 C C . ARG B 1 134 ? 6.18 2.006 4.516 1 88.25 134 ARG B C 1
ATOM 3366 O O . ARG B 1 134 ? 5.902 2.43 3.391 1 88.25 134 ARG B O 1
ATOM 3373 N N . ALA B 1 135 ? 5.262 1.664 5.441 1 93.25 135 ALA B N 1
ATOM 3374 C CA . ALA B 1 135 ? 3.844 1.693 5.086 1 93.25 135 ALA B CA 1
ATOM 3375 C C . ALA B 1 135 ? 3.059 2.588 6.039 1 93.25 135 ALA B C 1
ATOM 3377 O O . ALA B 1 135 ? 1.84 2.445 6.176 1 93.25 135 ALA B O 1
ATOM 3378 N N . THR B 1 136 ? 3.756 3.48 6.77 1 94.31 136 THR B N 1
ATOM 3379 C CA . THR B 1 136 ? 3.086 4.32 7.754 1 94.31 136 THR B CA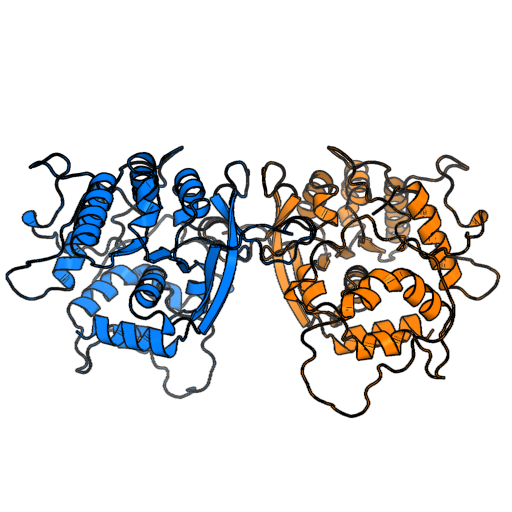 1
ATOM 3380 C C . THR B 1 136 ? 3.445 5.789 7.547 1 94.31 136 THR B C 1
ATOM 3382 O O . THR B 1 136 ? 4.559 6.105 7.117 1 94.31 136 THR B O 1
ATOM 3385 N N . GLU B 1 137 ? 2.547 6.625 7.801 1 93.62 137 GLU B N 1
ATOM 3386 C CA . GLU B 1 137 ? 2.711 8.07 7.715 1 93.62 137 GLU B CA 1
ATOM 3387 C C . GLU B 1 137 ? 2.855 8.695 9.102 1 93.62 137 GLU B C 1
ATOM 3389 O O . GLU B 1 137 ? 2.244 8.227 10.062 1 93.62 137 GLU B O 1
ATOM 3394 N N . PHE B 1 138 ? 3.525 9.734 9.211 1 92.44 138 PHE B N 1
ATOM 3395 C CA . PHE B 1 138 ? 3.994 10.336 10.453 1 92.44 138 PHE B CA 1
ATOM 3396 C C . PHE B 1 138 ? 2.824 10.664 11.367 1 92.44 138 PHE B C 1
ATOM 3398 O O . PHE B 1 138 ? 2.809 10.258 12.531 1 92.44 138 PHE B O 1
ATOM 3405 N N . ASN B 1 139 ? 1.798 11.391 10.906 1 95.25 139 ASN B N 1
ATOM 3406 C CA . ASN B 1 139 ? 0.711 11.859 11.758 1 95.25 139 ASN B CA 1
ATOM 3407 C C . ASN B 1 139 ? -0.105 10.695 12.32 1 95.25 139 ASN B C 1
ATOM 3409 O O . ASN B 1 139 ? -0.582 10.75 13.453 1 95.25 139 ASN B O 1
ATOM 3413 N N . ILE B 1 140 ? -0.271 9.711 11.547 1 97.06 140 ILE B N 1
ATOM 3414 C CA . ILE B 1 140 ? -1.021 8.539 11.984 1 97.06 140 ILE B CA 1
ATOM 3415 C C . ILE B 1 140 ? -0.169 7.707 12.945 1 97.06 140 ILE B C 1
ATOM 3417 O O . ILE B 1 140 ? -0.642 7.289 14 1 97.06 140 ILE B O 1
ATOM 3421 N N . MET B 1 141 ? 1.055 7.516 12.609 1 93.38 141 MET B N 1
ATOM 3422 C CA . MET B 1 141 ? 1.969 6.703 13.406 1 93.38 141 MET B CA 1
ATOM 3423 C C . MET B 1 141 ? 2.221 7.352 14.766 1 93.38 141 MET B C 1
ATOM 3425 O O . MET B 1 141 ? 2.432 6.652 15.758 1 93.38 141 MET B O 1
ATOM 3429 N N . ALA B 1 142 ? 2.227 8.648 14.797 1 93.81 142 ALA B N 1
ATOM 3430 C CA . ALA B 1 142 ? 2.508 9.383 16.031 1 93.81 142 ALA B CA 1
ATOM 3431 C C . ALA B 1 142 ? 1.438 9.109 17.078 1 93.81 142 ALA B C 1
ATOM 3433 O O . ALA B 1 142 ? 1.7 9.211 18.281 1 93.81 142 ALA B O 1
ATOM 3434 N N . ASP B 1 143 ? 0.257 8.828 16.688 1 96.38 143 ASP B N 1
ATOM 3435 C CA . ASP B 1 143 ? -0.813 8.43 17.594 1 96.38 143 ASP B CA 1
ATOM 3436 C C . ASP B 1 143 ? -1.81 7.504 16.906 1 96.38 143 ASP B C 1
ATOM 3438 O O . ASP B 1 143 ? -2.93 7.914 16.594 1 96.38 143 ASP B O 1
ATOM 3442 N N . PRO B 1 144 ? -1.445 6.227 16.766 1 97.5 144 PRO B N 1
ATOM 3443 C CA . PRO B 1 144 ? -2.289 5.277 16.031 1 97.5 144 PRO B CA 1
ATOM 3444 C C . PRO B 1 144 ? -3.66 5.086 16.672 1 97.5 144 PRO B C 1
ATOM 3446 O O . PRO B 1 144 ? -4.664 4.945 15.977 1 97.5 144 PRO B O 1
ATOM 3449 N N . GLU B 1 145 ? -3.738 5.098 17.984 1 97.94 145 GLU B N 1
ATOM 3450 C CA . GLU B 1 145 ? -5.008 4.906 18.672 1 97.94 145 GLU B CA 1
ATOM 3451 C C . GLU B 1 145 ? -5.977 6.043 18.375 1 97.94 145 GLU B C 1
ATOM 3453 O O . GLU B 1 145 ? -7.164 5.809 18.141 1 97.94 145 GLU B O 1
ATOM 3458 N N . ALA B 1 146 ? -5.465 7.258 18.422 1 98 146 ALA B N 1
ATOM 3459 C CA . ALA B 1 146 ? -6.301 8.406 18.094 1 98 146 ALA B CA 1
ATOM 3460 C C . ALA B 1 146 ? -6.805 8.32 16.656 1 98 146 ALA B C 1
ATOM 3462 O O . ALA B 1 146 ? -7.984 8.562 16.391 1 98 146 ALA B O 1
ATOM 3463 N N . ALA B 1 147 ? -5.867 7.988 15.758 1 98.5 147 ALA B N 1
ATOM 3464 C CA . ALA B 1 147 ? -6.242 7.859 14.352 1 98.5 147 ALA B CA 1
ATOM 3465 C C . ALA B 1 147 ? -7.316 6.789 14.172 1 98.5 147 ALA B C 1
ATOM 3467 O O . ALA B 1 147 ? -8.273 6.988 13.422 1 98.5 147 ALA B O 1
ATOM 3468 N N . ALA B 1 148 ? -7.172 5.664 14.844 1 98.31 148 ALA B N 1
ATOM 3469 C CA . ALA B 1 148 ? -8.156 4.586 14.758 1 98.31 148 ALA B CA 1
ATOM 3470 C C . ALA B 1 148 ? -9.539 5.07 15.172 1 98.31 148 ALA B C 1
ATOM 3472 O O . ALA B 1 148 ? -10.531 4.793 14.5 1 98.31 148 ALA B O 1
ATOM 3473 N N . LYS B 1 149 ? -9.578 5.785 16.234 1 97.38 149 LYS B N 1
ATOM 3474 C CA . LYS B 1 149 ? -10.844 6.316 16.734 1 97.38 149 LYS B CA 1
ATOM 3475 C C . LYS B 1 149 ? -11.477 7.273 15.727 1 97.38 149 LYS B C 1
ATOM 3477 O O . LYS B 1 149 ? -12.672 7.184 15.445 1 97.38 149 LYS B O 1
ATOM 3482 N N . VAL B 1 150 ? -10.711 8.141 15.172 1 98.06 150 VAL B N 1
ATOM 3483 C CA . VAL B 1 150 ? -11.219 9.164 14.266 1 98.06 150 VAL B CA 1
ATOM 3484 C C . VAL B 1 150 ? -11.703 8.508 12.969 1 98.06 150 VAL B C 1
ATOM 3486 O O . VAL B 1 150 ? -12.789 8.812 12.477 1 98.06 150 VAL B O 1
ATOM 3489 N N . PHE B 1 151 ? -10.984 7.531 12.398 1 97.5 151 PHE B N 1
ATOM 3490 C CA . PHE B 1 151 ? -11.312 6.938 11.109 1 97.5 151 PHE B CA 1
ATOM 3491 C C . PHE B 1 151 ? -12.516 6.004 11.234 1 97.5 151 PHE B C 1
ATOM 3493 O O . PHE B 1 151 ? -13.195 5.723 10.242 1 97.5 151 PHE B O 1
ATOM 3500 N N . THR B 1 152 ? -12.781 5.516 12.391 1 93.56 152 THR B N 1
ATOM 3501 C CA . THR B 1 152 ? -13.914 4.613 12.578 1 93.56 152 THR B CA 1
ATOM 3502 C C . THR B 1 152 ? -15.188 5.398 12.898 1 93.56 152 THR B C 1
ATOM 3504 O O . THR B 1 152 ? -16.281 4.832 12.945 1 93.56 152 THR B O 1
ATOM 3507 N N . THR B 1 153 ? -14.992 6.648 13.195 1 95.12 153 THR B N 1
ATOM 3508 C CA . THR B 1 153 ? -16.141 7.504 13.453 1 95.12 153 THR B CA 1
ATOM 3509 C C . THR B 1 153 ? -16.875 7.824 12.148 1 95.12 153 THR B C 1
ATOM 3511 O O . THR B 1 153 ? -16.234 8.078 11.125 1 95.12 153 THR B O 1
ATOM 3514 N N . ASP B 1 154 ? -18.234 7.812 12.188 1 92.75 154 ASP B N 1
ATOM 3515 C CA . ASP B 1 154 ? -19.062 8.094 11.016 1 92.75 154 ASP B CA 1
ATOM 3516 C C . ASP B 1 154 ? -19.234 9.594 10.812 1 92.75 154 ASP B C 1
ATOM 3518 O O . ASP B 1 154 ? -20.281 10.156 11.125 1 92.75 154 ASP B O 1
ATOM 3522 N N . TRP B 1 155 ? -18.25 10.211 10.242 1 95.88 155 TRP B N 1
ATOM 3523 C CA . TRP B 1 155 ? -18.281 11.641 9.945 1 95.88 155 TRP B CA 1
ATOM 3524 C C . TRP B 1 155 ? -19.203 11.93 8.766 1 95.88 155 TRP B C 1
ATOM 3526 O O . TRP B 1 155 ? -19.281 11.125 7.828 1 95.88 155 TRP B O 1
ATOM 3536 N N . PRO B 1 156 ? -19.891 13.109 8.758 1 94.69 156 PRO B N 1
ATOM 3537 C CA . PRO B 1 156 ? -20.641 13.508 7.574 1 94.69 156 PRO B CA 1
ATOM 3538 C C . PRO B 1 156 ? -19.766 13.695 6.34 1 94.69 156 PRO B C 1
ATOM 3540 O O . PRO B 1 156 ? -20.156 13.32 5.234 1 94.69 156 PRO B O 1
ATOM 3543 N N . ASP B 1 157 ? -18.578 14.297 6.535 1 95.75 157 ASP B N 1
ATOM 3544 C CA . ASP B 1 157 ? -17.641 14.555 5.449 1 95.75 157 ASP B CA 1
ATOM 3545 C C . ASP B 1 157 ? -16.203 14.562 5.957 1 95.75 157 ASP B C 1
ATOM 3547 O O . ASP B 1 157 ? -15.758 15.539 6.566 1 95.75 157 ASP B O 1
ATOM 3551 N N . LEU B 1 158 ? -15.5 13.477 5.738 1 98 158 LEU B N 1
ATOM 3552 C CA . LEU B 1 158 ? -14.078 13.367 6.055 1 98 158 LEU B CA 1
ATOM 3553 C C . LEU B 1 158 ? -13.258 13.164 4.785 1 98 158 LEU B C 1
ATOM 3555 O O . LEU B 1 158 ? -13.445 12.188 4.062 1 98 158 LEU B O 1
ATOM 3559 N N . THR B 1 159 ? -12.383 14.109 4.473 1 98.69 159 THR B N 1
ATOM 3560 C CA . THR B 1 159 ? -11.477 14.008 3.338 1 98.69 159 THR B CA 1
ATOM 3561 C C . THR B 1 159 ? -10.031 13.828 3.816 1 98.69 159 THR B C 1
ATOM 3563 O O . THR B 1 159 ? -9.586 14.516 4.734 1 98.69 159 THR B O 1
ATOM 3566 N N . VAL B 1 160 ? -9.391 12.891 3.23 1 98.81 160 VAL B N 1
ATOM 3567 C CA . VAL B 1 160 ? -8 12.633 3.594 1 98.81 160 VAL B CA 1
ATOM 3568 C C . VAL B 1 160 ? -7.07 13.172 2.512 1 98.81 160 VAL B C 1
ATOM 3570 O O . VAL B 1 160 ? -7.223 12.852 1.332 1 98.81 160 VAL B O 1
ATOM 3573 N N . ALA B 1 161 ? -6.18 14.062 2.85 1 98.5 161 ALA B N 1
ATOM 3574 C CA . ALA B 1 161 ? -4.98 14.43 2.104 1 98.5 161 ALA B CA 1
ATOM 3575 C C . ALA B 1 161 ? -3.779 13.602 2.551 1 98.5 161 ALA B C 1
ATOM 3577 O O . ALA B 1 161 ? -3.086 13.969 3.504 1 98.5 161 ALA B O 1
ATOM 3578 N N . SER B 1 162 ? -3.549 12.555 1.834 1 97.31 162 SER B N 1
ATOM 3579 C CA . SER B 1 162 ? -2.547 11.594 2.273 1 97.31 162 SER B CA 1
ATOM 3580 C C . SER B 1 162 ? -1.138 12.055 1.922 1 97.31 162 SER B C 1
ATOM 3582 O O . SER B 1 162 ? -0.967 13.016 1.164 1 97.31 162 SER B O 1
ATOM 3584 N N . TRP B 1 163 ? -0.15 11.414 2.533 1 93.5 163 TRP B N 1
ATOM 3585 C CA . TRP B 1 163 ? 1.249 11.617 2.17 1 93.5 163 TRP B CA 1
ATOM 3586 C C . TRP B 1 163 ? 1.465 11.359 0.681 1 93.5 163 TRP B C 1
ATOM 3588 O O . TRP B 1 163 ? 2.131 12.148 0.001 1 93.5 163 TRP B O 1
ATOM 3598 N N . GLU B 1 164 ? 0.872 10.336 0.164 1 92.88 164 GLU B N 1
ATOM 3599 C CA . GLU B 1 164 ? 1.039 9.961 -1.236 1 92.88 164 GLU B CA 1
ATOM 3600 C C . GLU B 1 164 ? 0.434 11.008 -2.166 1 92.88 164 GLU B C 1
ATOM 3602 O O . GLU B 1 164 ? 1.011 11.328 -3.209 1 92.88 164 GLU B O 1
ATOM 3607 N N . THR B 1 165 ? -0.737 11.555 -1.784 1 94.5 165 THR B N 1
ATOM 3608 C CA . THR B 1 165 ? -1.325 12.648 -2.547 1 94.5 165 THR B CA 1
ATOM 3609 C C . THR B 1 165 ? -0.402 13.859 -2.549 1 94.5 165 THR B C 1
ATOM 3611 O O . THR B 1 165 ? -0.262 14.539 -3.568 1 94.5 165 THR B O 1
ATOM 3614 N N . SER B 1 166 ? 0.197 14.109 -1.419 1 92.12 166 SER B N 1
ATOM 3615 C CA . SER B 1 166 ? 1.129 15.219 -1.304 1 92.12 166 SER B CA 1
ATOM 3616 C C . SER 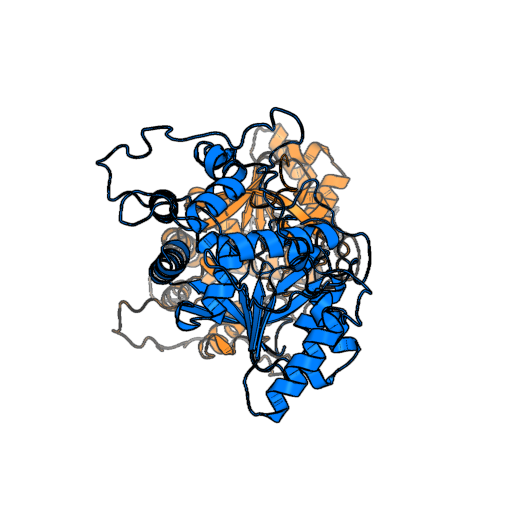B 1 166 ? 2.348 15.023 -2.199 1 92.12 166 SER B C 1
ATOM 3618 O O . SER B 1 166 ? 2.801 15.953 -2.859 1 92.12 166 SER B O 1
ATOM 3620 N N . LEU B 1 167 ? 2.867 13.781 -2.213 1 88.25 167 LEU B N 1
ATOM 3621 C CA . LEU B 1 167 ? 3.992 13.469 -3.086 1 88.25 167 LEU B CA 1
ATOM 3622 C C . LEU B 1 167 ? 3.633 13.711 -4.547 1 88.25 167 LEU B C 1
ATOM 3624 O O . LEU B 1 167 ? 4.441 14.242 -5.309 1 88.25 167 LEU B O 1
ATOM 3628 N N . ALA B 1 168 ? 2.418 13.375 -4.883 1 89.12 168 ALA B N 1
ATOM 3629 C CA . ALA B 1 168 ? 1.965 13.5 -6.266 1 89.12 168 ALA B CA 1
ATOM 3630 C C . ALA B 1 168 ? 1.668 14.953 -6.617 1 89.12 168 ALA B C 1
ATOM 3632 O O . ALA B 1 168 ? 1.531 15.297 -7.793 1 89.12 168 ALA B O 1
ATOM 3633 N N . SER B 1 169 ? 1.554 15.758 -5.629 1 91.75 169 SER B N 1
ATOM 3634 C CA . SER B 1 169 ? 1.186 17.156 -5.836 1 91.75 169 SER B CA 1
ATOM 3635 C C . SER B 1 169 ? 2.346 18.078 -5.504 1 91.75 169 SER B C 1
ATOM 3637 O O . SER B 1 169 ? 2.137 19.188 -4.996 1 91.75 169 SER B O 1
ATOM 3639 N N . PHE B 1 170 ? 3.518 17.609 -5.742 1 85.62 170 PHE B N 1
ATOM 3640 C CA . PHE B 1 170 ? 4.688 18.422 -5.414 1 85.62 170 PHE B CA 1
ATOM 3641 C C . PHE B 1 170 ? 4.699 19.703 -6.23 1 85.62 170 PHE B C 1
ATOM 3643 O O . PHE B 1 170 ? 4.117 19.766 -7.312 1 85.62 170 PHE B O 1
ATOM 3650 N N . VAL B 1 171 ? 5.293 20.719 -5.66 1 85.75 171 VAL B N 1
ATOM 3651 C CA . VAL B 1 171 ? 5.504 22 -6.328 1 85.75 171 VAL B CA 1
ATOM 3652 C C . VAL B 1 171 ? 6.871 22 -7.016 1 85.75 171 VAL B C 1
ATOM 3654 O O . VAL B 1 171 ? 7.906 21.969 -6.348 1 85.75 171 VAL B O 1
ATOM 3657 N N . PRO B 1 172 ? 6.875 22.109 -8.336 1 82.69 172 PRO B N 1
ATOM 3658 C CA . PRO B 1 172 ? 8.18 22.125 -9.008 1 82.69 172 PRO B CA 1
ATOM 3659 C C . PRO B 1 172 ? 9.102 23.219 -8.469 1 82.69 172 PRO B C 1
ATOM 3661 O O . PRO B 1 172 ? 8.648 24.328 -8.148 1 82.69 172 PRO B O 1
ATOM 3664 N N . TRP B 1 173 ? 10.375 22.922 -8.391 1 80 173 TRP B N 1
ATOM 3665 C CA . TRP B 1 173 ? 11.352 23.797 -7.738 1 80 173 TRP B CA 1
ATOM 3666 C C . TRP B 1 173 ? 11.328 25.188 -8.344 1 80 173 TRP B C 1
ATOM 3668 O O . TRP B 1 173 ? 11.312 26.188 -7.625 1 80 173 TRP B O 1
ATOM 3678 N N . PRO B 1 174 ? 11.312 25.297 -9.68 1 77.75 174 PRO B N 1
ATOM 3679 C CA . PRO B 1 174 ? 11.258 26.641 -10.242 1 77.75 174 PRO B CA 1
ATOM 3680 C C . PRO B 1 174 ? 10.031 27.422 -9.781 1 77.75 174 PRO B C 1
ATOM 3682 O O . PRO B 1 174 ? 10.102 28.641 -9.594 1 77.75 174 PRO B O 1
ATOM 3685 N N . VAL B 1 175 ? 8.961 26.734 -9.648 1 83.38 175 VAL B N 1
ATOM 3686 C CA . VAL B 1 175 ? 7.742 27.359 -9.156 1 83.38 175 VAL B CA 1
ATOM 3687 C C . VAL B 1 175 ? 7.898 27.719 -7.68 1 83.38 175 VAL B C 1
ATOM 3689 O O . VAL B 1 175 ? 7.523 28.828 -7.262 1 83.38 175 VAL B O 1
ATOM 3692 N N . PHE B 1 176 ? 8.461 26.828 -6.93 1 82.62 176 PHE B N 1
ATOM 3693 C CA . PHE B 1 176 ? 8.688 27.047 -5.508 1 82.62 176 PHE B CA 1
ATOM 3694 C C . PHE B 1 176 ? 9.57 28.266 -5.285 1 82.62 176 PHE B C 1
ATOM 3696 O O . PHE B 1 176 ? 9.289 29.094 -4.418 1 82.62 176 PHE B O 1
ATOM 3703 N N . ASP B 1 177 ? 10.586 28.359 -6.051 1 76.62 177 ASP B N 1
ATOM 3704 C CA . ASP B 1 177 ? 11.516 29.484 -5.93 1 76.62 177 ASP B CA 1
ATOM 3705 C C . ASP B 1 177 ? 10.812 30.812 -6.195 1 76.62 177 ASP B C 1
ATOM 3707 O O . ASP B 1 177 ? 11.055 31.797 -5.504 1 76.62 177 ASP B O 1
ATOM 3711 N N . LYS B 1 178 ? 10.008 30.766 -7.152 1 80.88 178 LYS B N 1
ATOM 3712 C CA . LYS B 1 178 ? 9.258 31.984 -7.488 1 80.88 178 LYS B CA 1
ATOM 3713 C C . LYS B 1 178 ? 8.273 32.344 -6.387 1 80.88 178 LYS B C 1
ATOM 3715 O O . LYS B 1 178 ? 7.984 33.531 -6.164 1 80.88 178 LYS B O 1
ATOM 3720 N N . LEU B 1 179 ? 7.805 31.344 -5.734 1 82.56 179 LEU B N 1
ATOM 3721 C CA . LEU B 1 179 ? 6.844 31.547 -4.656 1 82.56 179 LEU B CA 1
ATOM 3722 C C . LEU B 1 179 ? 7.457 32.375 -3.531 1 82.56 179 LEU B C 1
ATOM 3724 O O . LEU B 1 179 ? 6.754 33.125 -2.848 1 82.56 179 LEU B O 1
ATOM 3728 N N . LEU B 1 180 ? 8.734 32.219 -3.385 1 78.69 180 LEU B N 1
ATOM 3729 C CA . LEU B 1 180 ? 9.406 32.875 -2.258 1 78.69 180 LEU B CA 1
ATOM 3730 C C . LEU B 1 180 ? 9.594 34.344 -2.518 1 78.69 180 LEU B C 1
ATOM 3732 O O . LEU B 1 180 ? 9.922 35.125 -1.601 1 78.69 180 LEU B O 1
ATOM 3736 N N . TYR B 1 181 ? 9.406 34.719 -3.711 1 74.19 181 TYR B N 1
ATOM 3737 C CA . TYR B 1 181 ? 9.633 36.125 -4.094 1 74.19 181 TYR B CA 1
ATOM 3738 C C . TYR B 1 181 ? 8.32 36.781 -4.469 1 74.19 181 TYR B C 1
ATOM 3740 O O . TYR B 1 181 ? 7.402 36.156 -4.98 1 74.19 181 TYR B O 1
ATOM 3748 N N . SER B 1 182 ? 8.203 38.031 -4.004 1 63.25 182 SER B N 1
ATOM 3749 C CA . SER B 1 182 ? 7.055 38.812 -4.434 1 63.25 182 SER B CA 1
ATOM 3750 C C . SER B 1 182 ? 7.113 39.125 -5.93 1 63.25 182 SER B C 1
ATOM 3752 O O . SER B 1 182 ? 8.109 38.812 -6.586 1 63.25 182 SER B O 1
ATOM 3754 N N . LYS B 1 183 ? 5.977 39.594 -6.395 1 61.47 183 LYS B N 1
ATOM 3755 C CA . LYS B 1 183 ? 5.879 40 -7.793 1 61.47 183 LYS B CA 1
ATOM 3756 C C . LYS B 1 183 ? 6.945 41.031 -8.141 1 61.47 183 LYS B C 1
ATOM 3758 O O . LYS B 1 183 ? 7.355 41.156 -9.297 1 61.47 183 LYS B O 1
ATOM 3763 N N . GLU B 1 184 ? 7.332 41.75 -7.199 1 62.53 184 GLU B N 1
ATOM 3764 C CA . GLU B 1 184 ? 8.297 42.812 -7.445 1 62.53 184 GLU B CA 1
ATOM 3765 C C . GLU B 1 184 ? 9.727 42.312 -7.297 1 62.53 184 GLU B C 1
ATOM 3767 O O . GLU B 1 184 ? 10.672 43.094 -7.312 1 62.53 184 GLU B O 1
ATOM 3772 N N . GLY B 1 185 ? 9.836 41.125 -7.199 1 62.91 185 GLY B N 1
ATOM 3773 C CA . GLY B 1 185 ? 11.164 40.531 -7.109 1 62.91 185 GLY B CA 1
ATOM 3774 C C . GLY B 1 185 ? 11.75 40.594 -5.715 1 62.91 185 GLY B C 1
ATOM 3775 O O . GLY B 1 185 ? 12.945 40.344 -5.523 1 62.91 185 GLY B O 1
ATOM 3776 N N . LYS B 1 186 ? 10.922 41.188 -4.805 1 67.88 186 LYS B N 1
ATOM 3777 C CA . LYS B 1 186 ? 11.352 41.219 -3.41 1 67.88 186 LYS B CA 1
ATOM 3778 C C . LYS B 1 186 ? 10.695 40.094 -2.617 1 67.88 186 LYS B C 1
ATOM 3780 O O . LYS B 1 186 ? 9.594 39.656 -2.951 1 67.88 186 LYS B O 1
ATOM 3785 N N . ARG B 1 187 ? 11.406 39.625 -1.615 1 75.38 187 ARG B N 1
ATOM 3786 C CA . ARG B 1 187 ? 10.812 38.594 -0.781 1 75.38 187 ARG B CA 1
ATOM 3787 C C . ARG B 1 187 ? 9.82 39.188 0.216 1 75.38 187 ARG B C 1
ATOM 3789 O O . ARG B 1 187 ? 10.141 40.156 0.901 1 75.38 187 ARG B O 1
ATOM 3796 N N . SER B 1 188 ? 8.656 38.719 0.186 1 75.62 188 SER B N 1
ATOM 3797 C CA . SER B 1 188 ? 7.676 39.062 1.209 1 75.62 188 SER B CA 1
ATOM 3798 C C . SER B 1 188 ? 8.094 38.562 2.58 1 75.62 188 SER B C 1
ATOM 3800 O O . SER B 1 188 ? 9.086 37.844 2.697 1 75.62 188 SER B O 1
ATOM 3802 N N . LYS B 1 189 ? 7.461 39.062 3.607 1 77.75 189 LYS B N 1
ATOM 3803 C CA . LYS B 1 189 ? 7.734 38.562 4.945 1 77.75 189 LYS B CA 1
ATOM 3804 C C . LYS B 1 189 ? 7.496 37.062 5.02 1 77.75 189 LYS B C 1
ATOM 3806 O O . LYS B 1 189 ? 8.305 36.312 5.594 1 77.75 189 LYS B O 1
ATOM 3811 N N . VAL B 1 190 ? 6.355 36.656 4.438 1 82.19 190 VAL B N 1
ATOM 3812 C CA . VAL B 1 190 ? 6.023 35.25 4.422 1 82.19 190 VAL B CA 1
ATOM 3813 C C . VAL B 1 190 ? 7.059 34.469 3.6 1 82.19 190 VAL B C 1
ATOM 3815 O O . VAL B 1 190 ? 7.469 33.375 3.979 1 82.19 190 VAL B O 1
ATOM 3818 N N . GLY B 1 191 ? 7.418 35 2.514 1 80.06 191 GLY B N 1
ATOM 3819 C CA . GLY B 1 191 ? 8.445 34.375 1.692 1 80.06 191 GLY B CA 1
ATOM 3820 C C . GLY B 1 191 ? 9.766 34.188 2.424 1 80.06 191 GLY B C 1
ATOM 3821 O O . GLY B 1 191 ? 10.414 33.156 2.281 1 80.06 191 GLY B O 1
ATOM 3822 N N . ARG B 1 192 ? 10.141 35.25 3.146 1 79.31 192 ARG B N 1
ATOM 3823 C CA . ARG B 1 192 ? 11.367 35.156 3.938 1 79.31 192 ARG B CA 1
ATOM 3824 C C . ARG B 1 192 ? 11.258 34.094 5.012 1 79.31 192 ARG B C 1
ATOM 3826 O O . ARG B 1 192 ? 12.211 33.344 5.254 1 79.31 192 ARG B O 1
ATOM 3833 N N . PHE B 1 193 ? 10.172 34.094 5.688 1 83.75 193 PHE B N 1
ATOM 3834 C CA . PHE B 1 193 ? 9.914 33.094 6.723 1 83.75 193 PHE B CA 1
ATOM 3835 C C . PHE B 1 193 ? 10 31.688 6.152 1 83.75 193 PHE B C 1
ATOM 3837 O O . PHE B 1 193 ? 10.711 30.844 6.695 1 83.75 193 PHE B O 1
ATOM 3844 N N . LEU B 1 194 ? 9.328 31.438 5.004 1 82.94 194 LEU B N 1
ATOM 3845 C CA . LEU B 1 194 ? 9.312 30.125 4.367 1 82.94 194 LEU B CA 1
ATOM 3846 C C . LEU B 1 194 ? 10.703 29.734 3.879 1 82.94 194 LEU B C 1
ATOM 3848 O O . LEU B 1 194 ? 11.102 28.578 3.977 1 82.94 194 LEU B O 1
ATOM 3852 N N . GLY B 1 195 ? 11.305 30.672 3.332 1 76.56 195 GLY B N 1
ATOM 3853 C CA . GLY B 1 195 ? 12.68 30.422 2.906 1 76.56 195 GLY B CA 1
ATOM 3854 C C . GLY B 1 195 ? 13.586 29.984 4.039 1 76.56 195 GLY B C 1
ATOM 3855 O O . GLY B 1 195 ? 14.445 29.125 3.854 1 76.56 195 GLY B O 1
ATOM 3856 N N . ALA B 1 196 ? 13.43 30.578 5.168 1 78.25 196 ALA B N 1
ATOM 3857 C CA . ALA B 1 196 ? 14.25 30.25 6.332 1 78.25 196 ALA B CA 1
ATOM 3858 C C . ALA B 1 196 ? 13.938 28.859 6.844 1 78.25 196 ALA B C 1
ATOM 3860 O O . ALA B 1 196 ? 14.852 28.078 7.16 1 78.25 196 ALA B O 1
ATOM 3861 N N . VAL B 1 197 ? 12.672 28.516 6.906 1 81.25 197 VAL B N 1
ATOM 3862 C CA . VAL B 1 197 ? 12.258 27.25 7.52 1 81.25 197 VAL B CA 1
ATOM 3863 C C . VAL B 1 197 ? 12.539 26.094 6.562 1 81.25 197 VAL B C 1
ATOM 3865 O O . VAL B 1 197 ? 12.82 24.984 7 1 81.25 197 VAL B O 1
ATOM 3868 N N . CYS B 1 198 ? 12.445 26.344 5.309 1 72.25 198 CYS B N 1
ATOM 3869 C CA . CYS B 1 198 ? 12.602 25.297 4.316 1 72.25 198 CYS B CA 1
ATOM 3870 C C . CYS B 1 198 ? 14.055 25.156 3.879 1 72.25 198 CYS B C 1
ATOM 3872 O O . CYS B 1 198 ? 14.398 24.25 3.119 1 72.25 198 CYS B O 1
ATOM 3874 N N . HIS B 1 199 ? 14.93 26.078 4.121 1 54.62 199 HIS B N 1
ATOM 3875 C CA . HIS B 1 199 ? 16.281 26.172 3.572 1 54.62 199 HIS B CA 1
ATOM 3876 C C . HIS B 1 199 ? 16.984 24.828 3.627 1 54.62 199 HIS B C 1
ATOM 3878 O O . HIS B 1 199 ? 17.594 24.391 2.645 1 54.62 199 HIS B O 1
ATOM 3884 N N . TRP B 1 200 ? 16.969 24.203 4.684 1 47 200 TRP B N 1
ATOM 3885 C CA . TRP B 1 200 ? 17.797 23 4.793 1 47 200 TRP B CA 1
ATOM 3886 C C . TRP B 1 200 ? 17.234 21.875 3.932 1 47 200 TRP B C 1
ATOM 3888 O O . TRP B 1 200 ? 17.969 21.266 3.15 1 47 200 TRP B O 1
ATOM 3898 N N . GLU B 1 201 ? 16.031 21.578 4.16 1 49.97 201 GLU B N 1
ATOM 3899 C CA . GLU B 1 201 ? 15.43 20.391 3.562 1 49.97 201 GLU B CA 1
ATOM 3900 C C . GLU B 1 201 ? 15.359 20.5 2.043 1 49.97 201 GLU B C 1
ATOM 3902 O O . GLU B 1 201 ? 15.586 19.531 1.327 1 49.97 201 GLU B O 1
ATOM 3907 N N . PHE B 1 202 ? 15.117 21.688 1.613 1 49.31 202 PHE B N 1
ATOM 3908 C CA . PHE B 1 202 ? 14.805 21.844 0.196 1 49.31 202 PHE B CA 1
ATOM 3909 C C . PHE B 1 202 ? 16.016 22.344 -0.571 1 49.31 202 PHE B C 1
ATOM 3911 O O . PHE B 1 202 ? 16.188 22.031 -1.75 1 49.31 202 PHE B O 1
ATOM 3918 N N . VAL B 1 203 ? 16.766 23.188 0.052 1 45.59 203 VAL B N 1
ATOM 3919 C CA . VAL B 1 203 ? 17.859 23.766 -0.724 1 45.59 203 VAL B CA 1
ATOM 3920 C C . VAL B 1 203 ? 19.031 22.797 -0.781 1 45.59 203 VAL B C 1
ATOM 3922 O O . VAL B 1 203 ? 19.609 22.578 -1.849 1 45.59 203 VAL B O 1
ATOM 3925 N N . GLU B 1 204 ? 19.312 22.359 0.328 1 45.41 204 GLU B N 1
ATOM 3926 C CA . GLU B 1 204 ? 20.5 21.5 0.276 1 45.41 204 GLU B CA 1
ATOM 3927 C C . GLU B 1 204 ? 20.188 20.156 -0.344 1 45.41 204 GLU B C 1
ATOM 3929 O O . GLU B 1 204 ? 21.047 19.531 -0.967 1 45.41 204 GLU B O 1
ATOM 3934 N N . GLY B 1 205 ? 18.969 19.812 -0.243 1 50.06 205 GLY B N 1
ATOM 3935 C CA . GLY B 1 205 ? 18.594 18.5 -0.734 1 50.06 205 GLY B CA 1
ATOM 3936 C C . GLY B 1 205 ? 18.375 18.453 -2.234 1 50.06 205 GLY B C 1
ATOM 3937 O O . GLY B 1 205 ? 18.281 17.375 -2.824 1 50.06 205 GLY B O 1
ATOM 3938 N N . ARG B 1 206 ? 18.125 19.656 -2.783 1 54.84 206 ARG B N 1
ATOM 3939 C CA . ARG B 1 206 ? 17.828 19.688 -4.211 1 54.84 206 ARG B CA 1
ATOM 3940 C C . ARG B 1 206 ? 18.953 19.078 -5.023 1 54.84 206 ARG B C 1
ATOM 3942 O O . ARG B 1 206 ? 18.719 18.516 -6.098 1 54.84 206 ARG B O 1
ATOM 3949 N N . GLU B 1 207 ? 20.109 19.312 -4.52 1 47.09 207 GLU B N 1
ATOM 3950 C CA . GLU B 1 207 ? 21.219 18.844 -5.332 1 47.09 207 GLU B CA 1
ATOM 3951 C C . GLU B 1 207 ? 21.328 17.312 -5.277 1 47.09 207 GLU B C 1
ATOM 3953 O O . GLU B 1 207 ? 22.109 16.719 -6.023 1 47.09 207 GLU B O 1
ATOM 3958 N N . GLN B 1 208 ? 20.719 16.766 -4.309 1 42.31 208 GLN B N 1
ATOM 3959 C CA . GLN B 1 208 ? 21.016 15.336 -4.254 1 42.31 208 GLN B CA 1
ATOM 3960 C C . GLN B 1 208 ? 20.062 14.539 -5.129 1 42.31 208 GLN B C 1
ATOM 3962 O O . GLN B 1 208 ? 18.859 14.789 -5.133 1 42.31 208 GLN B O 1
ATOM 3967 N N . PRO B 1 209 ? 20.531 13.945 -6.184 1 38.34 209 PRO B N 1
ATOM 3968 C CA . PRO B 1 209 ? 19.703 13.047 -7 1 38.34 209 PRO B CA 1
ATOM 3969 C C . PRO B 1 209 ? 18.719 12.227 -6.172 1 38.34 209 PRO B C 1
ATOM 3971 O O . PRO B 1 209 ? 18.953 12 -4.98 1 38.34 209 PRO B O 1
ATOM 3974 N N . ALA B 1 210 ? 17.453 12.023 -6.719 1 38.47 210 ALA B N 1
ATOM 3975 C CA . ALA B 1 210 ? 16.312 11.289 -6.148 1 38.47 210 ALA B CA 1
ATOM 3976 C C . ALA B 1 210 ? 16.797 10.047 -5.406 1 38.47 210 ALA B C 1
ATOM 3978 O O . ALA B 1 210 ? 16.125 9.57 -4.484 1 38.47 210 ALA B O 1
ATOM 3979 N N . GLU B 1 211 ? 17.766 9.367 -5.91 1 37.09 211 GLU B N 1
ATOM 3980 C CA . GLU B 1 211 ? 18.219 8.117 -5.312 1 37.09 211 GLU B CA 1
ATOM 3981 C C . GLU B 1 211 ? 18.609 8.312 -3.85 1 37.09 211 GLU B C 1
ATOM 3983 O O . GLU B 1 211 ? 18.641 7.352 -3.078 1 37.09 211 GLU B O 1
ATOM 3988 N N . ASN B 1 212 ? 19.312 9.344 -3.543 1 31.59 212 ASN B N 1
ATOM 3989 C CA . ASN B 1 212 ? 19.922 9.562 -2.234 1 31.59 212 ASN B CA 1
ATOM 3990 C C . ASN B 1 212 ? 19.047 10.461 -1.358 1 31.59 212 ASN B C 1
ATOM 3992 O O . ASN B 1 212 ? 19.547 11.109 -0.437 1 31.59 212 ASN B O 1
ATOM 3996 N N . LYS B 1 213 ? 18.016 10.797 -1.779 1 36.06 213 LYS B N 1
ATOM 3997 C CA . LYS B 1 213 ? 17.297 11.727 -0.916 1 36.06 213 LYS B CA 1
ATOM 3998 C C . LYS B 1 213 ? 16.953 11.078 0.421 1 36.06 213 LYS B C 1
ATOM 4000 O O . LYS B 1 213 ? 15.781 10.797 0.692 1 36.06 213 LYS B O 1
ATOM 4005 N N . VAL B 1 214 ? 17.625 9.93 0.833 1 31.42 214 VAL B N 1
ATOM 4006 C CA . VAL B 1 214 ? 17.359 9.328 2.135 1 31.42 214 VAL B CA 1
ATOM 4007 C C . VAL B 1 214 ? 17.359 10.406 3.217 1 31.42 214 VAL B C 1
ATOM 4009 O O . VAL B 1 214 ? 17.875 11.508 3.002 1 31.42 214 VAL B O 1
ATOM 4012 N N . CYS B 1 215 ? 17.344 9.836 4.531 1 30.23 215 CYS B N 1
ATOM 4013 C CA . CYS B 1 215 ? 17.359 10.391 5.879 1 30.23 215 CYS B CA 1
ATOM 4014 C C . CYS B 1 215 ? 18.531 11.359 6.059 1 30.23 215 CYS B C 1
ATOM 4016 O O . CYS B 1 215 ? 19.688 10.992 5.824 1 30.23 215 CYS B O 1
ATOM 4018 N N . LEU B 1 216 ? 18.297 12.617 5.809 1 30.45 216 LEU B N 1
ATOM 4019 C CA . LEU B 1 216 ? 19.312 13.57 6.246 1 30.45 216 LEU B CA 1
ATOM 4020 C C . LEU B 1 216 ? 19.922 13.141 7.574 1 30.45 216 LEU B C 1
ATOM 4022 O O . LEU B 1 216 ? 19.203 12.867 8.539 1 30.45 216 LEU B O 1
ATOM 4026 N N . PRO B 1 217 ? 21.109 12.383 7.641 1 28.14 217 PRO B N 1
ATOM 4027 C CA . PRO B 1 217 ? 21.797 12.195 8.922 1 28.14 217 PRO B CA 1
ATOM 4028 C C . PRO B 1 217 ? 21.734 13.438 9.805 1 28.14 217 PRO B C 1
ATOM 4030 O O . PRO B 1 217 ? 21.562 14.547 9.305 1 28.14 217 PRO B O 1
ATOM 4033 N N . GLU B 1 218 ? 21.781 13.25 11.211 1 28.45 218 GLU B N 1
ATOM 4034 C CA . GLU B 1 218 ? 21.844 14.125 12.383 1 28.45 218 GLU B CA 1
ATOM 4035 C C . GLU B 1 218 ? 22.812 15.281 12.164 1 28.45 218 GLU B C 1
ATOM 4037 O O . GLU B 1 218 ? 22.562 16.391 12.617 1 28.45 218 GLU B O 1
ATOM 4042 N N . SER B 1 219 ? 24.203 15.016 12.055 1 29.77 219 SER B N 1
ATOM 4043 C CA . SER B 1 219 ? 25.297 15.805 12.625 1 29.77 219 SER B CA 1
ATOM 4044 C C . SER B 1 219 ? 25.469 17.125 11.875 1 29.77 219 SER B C 1
ATOM 4046 O O . SER B 1 219 ? 26.406 17.875 12.133 1 29.77 219 SER B O 1
ATOM 4048 N N . LYS B 1 220 ? 25.422 17.203 10.578 1 31.69 220 LYS B N 1
ATOM 4049 C CA . LYS B 1 220 ? 26.125 18.438 10.258 1 31.69 220 LYS B CA 1
ATOM 4050 C C . LYS B 1 220 ? 25.406 19.641 10.867 1 31.69 220 LYS B C 1
ATOM 4052 O O . LYS B 1 220 ? 24.188 19.656 10.992 1 31.69 220 LYS B O 1
ATOM 4057 N N . LYS B 1 221 ? 26.266 20.5 11.578 1 30.09 221 LYS B N 1
ATOM 4058 C CA . LYS B 1 221 ? 26.156 21.812 12.227 1 30.09 221 LYS B CA 1
ATOM 4059 C C . LYS B 1 221 ? 25.203 22.719 11.453 1 30.09 221 LYS B C 1
ATOM 4061 O O . LYS B 1 221 ? 25.469 23.062 10.297 1 30.09 221 LYS B O 1
ATOM 4066 N N . ARG B 1 222 ? 24.141 22.859 11.961 1 33.56 222 ARG B N 1
ATOM 4067 C CA . ARG B 1 222 ? 22.922 23.625 11.672 1 33.56 222 ARG B CA 1
ATOM 4068 C C . ARG B 1 222 ? 23.219 25.125 11.656 1 33.56 222 ARG B C 1
ATOM 4070 O O . ARG B 1 222 ? 23.188 25.781 12.703 1 33.56 222 ARG B O 1
ATOM 4077 N N . LYS B 1 223 ? 24.391 25.672 11.109 1 30.73 223 LYS B N 1
ATOM 4078 C CA . LYS B 1 223 ? 24.359 27.109 11.297 1 30.73 223 LYS B CA 1
ATOM 4079 C C . LYS B 1 223 ? 23.109 27.734 10.672 1 30.73 223 LYS B C 1
ATOM 4081 O O . LYS B 1 223 ? 22.547 27.188 9.719 1 30.73 223 LYS B O 1
ATOM 4086 N N . ARG B 1 224 ? 22.656 28.906 11.297 1 28.27 224 ARG B N 1
ATOM 4087 C CA . ARG B 1 224 ? 21.625 29.938 11.25 1 28.27 224 ARG B CA 1
ATOM 4088 C C . ARG B 1 224 ? 21.344 30.344 9.812 1 28.27 224 ARG B C 1
ATOM 4090 O O . ARG B 1 224 ? 22.156 30.125 8.922 1 28.27 224 ARG B O 1
ATOM 4097 N N . TRP B 1 225 ? 20.484 31.375 9.836 1 28.33 225 TRP B N 1
ATOM 4098 C CA . TRP B 1 225 ? 19.531 32.281 9.195 1 28.33 225 TRP B CA 1
ATOM 4099 C C . TRP B 1 225 ? 20.219 33.156 8.164 1 28.33 225 TRP B C 1
ATOM 4101 O O . TRP B 1 225 ? 19.609 34.094 7.645 1 28.33 225 TRP B O 1
ATOM 4111 N N . PRO B 1 226 ? 21.516 33.031 7.68 1 28.67 226 PRO B N 1
ATOM 4112 C CA . PRO B 1 226 ? 21.844 34.25 6.926 1 28.67 226 PRO B CA 1
ATOM 4113 C C . PRO B 1 226 ? 20.75 34.625 5.93 1 28.67 226 PRO B C 1
ATOM 4115 O O . PRO B 1 226 ? 19.922 33.812 5.559 1 28.67 226 PRO B O 1
ATOM 4118 N N . GLU B 1 227 ? 20.891 36.031 5.324 1 28.92 227 GLU B N 1
ATOM 4119 C CA . GLU B 1 227 ? 20.438 36.969 4.297 1 28.92 227 GLU B CA 1
ATOM 4120 C C . GLU B 1 227 ? 20.109 36.25 2.996 1 28.92 227 GLU B C 1
ATOM 4122 O O . GLU B 1 227 ? 20.438 35.062 2.832 1 28.92 227 GLU B O 1
ATOM 4127 N N . ASP B 1 228 ? 20.531 37.25 1.771 1 27.84 228 ASP B N 1
ATOM 4128 C CA . ASP B 1 228 ? 19.984 37.469 0.43 1 27.84 228 ASP B CA 1
ATOM 4129 C C . ASP B 1 228 ? 20.094 36.188 -0.403 1 27.84 228 ASP B C 1
ATOM 4131 O O . ASP B 1 228 ? 19.125 35.75 -1.032 1 27.84 228 ASP B O 1
ATOM 4135 N N . PRO B 1 229 ? 21.266 36 -0.925 1 29.61 229 PRO B N 1
ATOM 4136 C CA . PRO B 1 229 ? 21.25 35.719 -2.365 1 29.61 229 PRO B CA 1
ATOM 4137 C C . PRO B 1 229 ? 20.875 34.281 -2.689 1 29.61 229 PRO B C 1
ATOM 4139 O O . PRO B 1 229 ? 21.562 33.344 -2.277 1 29.61 229 PRO B O 1
ATOM 4142 N N . LEU B 1 230 ? 19.969 33.75 -2.338 1 30.38 230 LEU B N 1
ATOM 4143 C CA . LEU B 1 230 ? 19.969 32.594 -3.197 1 30.38 230 LEU B CA 1
ATOM 4144 C C . LEU B 1 230 ? 20.078 33 -4.668 1 30.38 230 LEU B C 1
ATOM 4146 O O . LEU B 1 230 ? 19.156 33.625 -5.199 1 30.38 230 LEU B O 1
ATOM 4150 N N . PRO B 1 231 ? 21.109 33.5 -5.297 1 28.47 231 PRO B N 1
ATOM 4151 C CA . PRO B 1 231 ? 21.156 33.688 -6.75 1 28.47 231 PRO B CA 1
ATOM 4152 C C . PRO B 1 231 ? 20.406 32.594 -7.504 1 28.47 231 PRO B C 1
ATOM 4154 O O . PRO B 1 231 ? 20.109 31.531 -6.945 1 28.47 231 PRO B O 1
ATOM 4157 N N . ARG B 1 232 ? 20.578 32.906 -8.836 1 26.7 232 ARG B N 1
ATOM 4158 C CA . ARG B 1 232 ? 20.141 32.281 -10.086 1 26.7 232 ARG B CA 1
ATOM 4159 C C . ARG B 1 232 ? 20.406 30.797 -10.102 1 26.7 232 ARG B C 1
ATOM 4161 O O . ARG B 1 232 ? 21.422 30.344 -10.641 1 26.7 232 ARG B O 1
ATOM 4168 N N . LEU B 1 233 ? 20.734 29.891 -9.344 1 28.05 233 LEU B N 1
ATOM 4169 C CA . LEU B 1 233 ? 20.922 28.859 -10.359 1 28.05 233 LEU B CA 1
ATOM 4170 C C . LEU B 1 233 ? 19.734 28.812 -11.312 1 28.05 233 LEU B C 1
ATOM 4172 O O . LEU B 1 233 ? 18.719 28.172 -11.016 1 28.05 233 LEU B O 1
ATOM 4176 N N . VAL B 1 234 ? 19.156 29.922 -11.602 1 29.38 234 VAL B N 1
ATOM 4177 C CA . VAL B 1 234 ? 18.219 30.156 -12.695 1 29.38 234 VAL B CA 1
ATOM 4178 C C . VAL B 1 234 ? 18.734 29.484 -13.969 1 29.38 234 VAL B C 1
ATOM 4180 O O . VAL B 1 234 ? 19.547 30.062 -14.695 1 29.38 234 VAL B O 1
ATOM 4183 N N . ASP B 1 235 ? 19.75 28.578 -14.102 1 30.34 235 ASP B N 1
ATOM 4184 C CA . ASP B 1 235 ? 19.938 28.562 -15.555 1 30.34 235 ASP B CA 1
ATOM 4185 C C . ASP B 1 235 ? 18.609 28.781 -16.281 1 30.34 235 ASP B C 1
ATOM 4187 O O . ASP B 1 235 ? 17.547 28.406 -15.766 1 30.34 235 ASP B O 1
ATOM 4191 N N . GLN B 1 236 ? 18.469 29.844 -17.172 1 29.36 236 GLN B N 1
ATOM 4192 C CA . GLN B 1 236 ? 17.594 30.375 -18.203 1 29.36 236 GLN B CA 1
ATOM 4193 C C . GLN B 1 236 ? 16.656 29.297 -18.734 1 29.36 236 GLN B C 1
ATOM 4195 O O . GLN B 1 236 ? 15.438 29.391 -18.531 1 29.36 236 GLN B O 1
ATOM 4200 N N . GLY B 1 237 ? 16.906 28.938 -20.125 1 29.62 237 GLY B N 1
ATOM 4201 C CA . GLY B 1 237 ? 16.156 28.562 -21.312 1 29.62 237 GLY B CA 1
ATOM 4202 C C . GLY B 1 237 ? 15.438 27.234 -21.156 1 29.62 237 GLY B C 1
ATOM 4203 O O . GLY B 1 237 ? 14.797 26.766 -22.094 1 29.62 237 GLY B O 1
ATOM 4204 N N . SER B 1 238 ? 16.25 26.219 -20.719 1 31 238 SER B N 1
ATOM 4205 C CA . SER B 1 238 ? 15.648 24.969 -21.188 1 31 238 SER B CA 1
ATOM 4206 C C . SER B 1 238 ? 14.297 24.719 -20.516 1 31 238 SER B C 1
ATOM 4208 O O . SER B 1 238 ? 14.211 24.641 -19.297 1 31 238 SER B O 1
ATOM 4210 N N . SER B 1 239 ? 13.164 25.312 -21.031 1 32.03 239 SER B N 1
ATOM 4211 C CA . SER B 1 239 ? 11.703 25.203 -21.047 1 32.03 239 SER B CA 1
ATOM 4212 C C . SER B 1 239 ? 11.242 23.938 -20.328 1 32.03 239 SER B C 1
ATOM 4214 O O . SER B 1 239 ? 10.438 24 -19.406 1 32.03 239 SER B O 1
ATOM 4216 N N . SER B 1 240 ? 10.68 22.984 -21.188 1 31.31 240 SER B N 1
ATOM 4217 C CA . SER B 1 240 ? 9.641 21.953 -21.234 1 31.31 240 SER B CA 1
ATOM 4218 C C . SER B 1 240 ? 10.008 20.766 -20.344 1 31.31 240 SER B C 1
ATOM 4220 O O . SER B 1 240 ? 9.383 19.719 -20.438 1 31.31 240 SER B O 1
ATOM 4222 N N . ALA B 1 241 ? 11.266 20.562 -19.891 1 32.5 241 ALA B N 1
ATOM 4223 C CA . ALA B 1 241 ? 11.492 19.188 -19.422 1 32.5 241 ALA B CA 1
ATOM 4224 C C . ALA B 1 241 ? 10.711 18.906 -18.141 1 32.5 241 ALA B C 1
ATOM 4226 O O . ALA B 1 241 ? 10.625 19.766 -17.25 1 32.5 241 ALA B O 1
ATOM 4227 N N . SER B 1 242 ? 9.734 18.062 -17.984 1 39.81 242 SER B N 1
ATOM 4228 C CA . SER B 1 242 ? 8.992 17.328 -16.969 1 39.81 242 SER B CA 1
ATOM 4229 C C . SER B 1 242 ? 9.781 17.203 -15.68 1 39.81 242 SER B C 1
ATOM 4231 O O . SER B 1 242 ? 10.773 16.469 -15.609 1 39.81 242 SER B O 1
ATOM 4233 N N . SER B 1 243 ? 10.156 18.297 -14.977 1 46.81 243 SER B N 1
ATOM 4234 C CA . SER B 1 243 ? 10.867 18.156 -13.711 1 46.81 243 SER B CA 1
ATOM 4235 C C . SER B 1 243 ? 10.227 17.078 -12.836 1 46.81 243 SER B C 1
ATOM 4237 O O . SER B 1 243 ? 9.031 17.125 -12.562 1 46.81 243 SER B O 1
ATOM 4239 N N . SER B 1 244 ? 10.82 15.883 -12.664 1 59.19 244 SER B N 1
ATOM 4240 C CA . SER B 1 244 ? 10.398 14.68 -11.953 1 59.19 244 SER B CA 1
ATOM 4241 C C . SER B 1 244 ? 10.562 14.844 -10.445 1 59.19 244 SER B C 1
ATOM 4243 O O . SER B 1 244 ? 10.258 13.922 -9.68 1 59.19 244 SER B O 1
ATOM 4245 N N . CYS B 1 245 ? 11.039 16.312 -9.875 1 68.81 245 CYS B N 1
ATOM 4246 C CA . CYS B 1 245 ? 11.188 16.516 -8.438 1 68.81 245 CYS B CA 1
ATOM 4247 C C . CYS B 1 245 ? 10.719 17.906 -8.023 1 68.81 245 CYS B C 1
ATOM 4249 O O . CYS B 1 245 ? 10.578 18.781 -8.867 1 68.81 245 CYS B O 1
ATOM 4251 N N . GLY B 1 246 ? 10.367 18.219 -6.793 1 79 246 GLY B N 1
ATOM 4252 C CA . GLY B 1 246 ? 9.859 19.469 -6.27 1 79 246 GLY B CA 1
ATOM 4253 C C . GLY B 1 246 ? 9.594 19.438 -4.777 1 79 246 GLY B C 1
ATOM 4254 O O . GLY B 1 246 ? 9.961 18.469 -4.102 1 79 246 GLY B O 1
ATOM 4255 N N . ALA B 1 247 ? 9.094 20.562 -4.254 1 83.38 247 ALA B N 1
ATOM 4256 C CA . ALA B 1 247 ? 8.773 20.703 -2.834 1 83.38 247 ALA B CA 1
ATOM 4257 C C . ALA B 1 247 ? 7.465 19.984 -2.5 1 83.38 247 ALA B C 1
ATOM 4259 O O . ALA B 1 247 ? 6.449 20.188 -3.17 1 83.38 247 ALA B O 1
ATOM 4260 N N . VAL B 1 248 ? 7.586 19.125 -1.545 1 86 248 VAL B N 1
ATOM 4261 C CA . VAL B 1 248 ? 6.387 18.484 -1.019 1 86 248 VAL B CA 1
ATOM 4262 C C . VAL B 1 248 ? 5.898 19.234 0.219 1 86 248 VAL B C 1
ATOM 4264 O O . VAL B 1 248 ? 6.578 19.25 1.249 1 86 248 VAL B O 1
ATOM 4267 N N . ILE B 1 249 ? 4.793 19.875 0.077 1 89.69 249 ILE B N 1
ATOM 4268 C CA . ILE B 1 249 ? 4.23 20.672 1.158 1 89.69 249 ILE B CA 1
ATOM 4269 C C . ILE B 1 249 ? 2.898 20.078 1.605 1 89.69 249 ILE B C 1
ATOM 4271 O O . ILE B 1 249 ? 1.834 20.609 1.271 1 89.69 249 ILE B O 1
ATOM 4275 N N . CYS B 1 250 ? 2.934 19.062 2.414 1 93.12 250 CYS B N 1
ATOM 4276 C CA . CYS B 1 250 ? 1.795 18.188 2.691 1 93.12 250 CYS B CA 1
ATOM 4277 C C . CYS B 1 250 ? 0.696 18.953 3.426 1 93.12 250 CYS B C 1
ATOM 4279 O O . CYS B 1 250 ? -0.483 18.828 3.092 1 93.12 250 CYS B O 1
ATOM 4281 N N . ASP B 1 251 ? 1.079 19.828 4.363 1 94.88 251 ASP B N 1
ATOM 4282 C CA . ASP B 1 251 ? 0.077 20.547 5.137 1 94.88 251 ASP B CA 1
ATOM 4283 C C . ASP B 1 251 ? -0.696 21.531 4.254 1 94.88 251 ASP B C 1
ATOM 4285 O O . ASP B 1 251 ? -1.896 21.734 4.445 1 94.88 251 ASP B O 1
ATOM 4289 N N . ALA B 1 252 ? 0.014 22.141 3.295 1 95.44 252 ALA B N 1
ATOM 4290 C CA . ALA B 1 252 ? -0.646 23.062 2.379 1 95.44 252 ALA B CA 1
ATOM 4291 C C . ALA B 1 252 ? -1.667 22.344 1.507 1 95.44 252 ALA B C 1
ATOM 4293 O O . ALA B 1 252 ? -2.689 22.922 1.128 1 95.44 252 ALA B O 1
ATOM 4294 N N . VAL B 1 253 ? -1.401 21.062 1.204 1 96.88 253 VAL B N 1
ATOM 4295 C CA . VAL B 1 253 ? -2.334 20.266 0.413 1 96.88 253 VAL B CA 1
ATOM 4296 C C . VAL B 1 253 ? -3.656 20.125 1.162 1 96.88 253 VAL B C 1
ATOM 4298 O O . VAL B 1 253 ? -4.727 20.359 0.596 1 96.88 253 VAL B O 1
ATOM 4301 N N . ALA B 1 254 ? -3.586 19.812 2.432 1 98.56 254 ALA B N 1
ATOM 4302 C CA . ALA B 1 254 ? -4.785 19.641 3.248 1 98.56 254 ALA B CA 1
ATOM 4303 C C . ALA B 1 254 ? -5.562 20.953 3.352 1 98.56 254 ALA B C 1
ATOM 4305 O O . ALA B 1 254 ? -6.789 20.969 3.225 1 98.56 254 ALA B O 1
ATOM 4306 N N . VAL B 1 255 ? -4.879 22.078 3.541 1 97.94 255 VAL B N 1
ATOM 4307 C CA . VAL B 1 255 ? -5.531 23.375 3.668 1 97.94 255 VAL B CA 1
ATOM 4308 C C . VAL B 1 255 ? -6.168 23.766 2.338 1 97.94 255 VAL B C 1
ATOM 4310 O O . VAL B 1 255 ? -7.285 24.281 2.309 1 97.94 255 VAL B O 1
ATOM 4313 N N . ALA B 1 256 ? -5.422 23.5 1.237 1 98.31 256 ALA B N 1
ATOM 4314 C CA . ALA B 1 256 ? -5.977 23.797 -0.081 1 98.31 256 ALA B CA 1
ATOM 4315 C C . ALA B 1 256 ? -7.297 23.062 -0.302 1 98.31 256 ALA B C 1
ATOM 4317 O O . ALA B 1 256 ? -8.266 23.656 -0.789 1 98.31 256 ALA B O 1
ATOM 4318 N N . ILE B 1 257 ? -7.348 21.812 0.085 1 98.56 257 ILE B N 1
ATOM 4319 C CA . ILE B 1 257 ? -8.547 21.016 -0.073 1 98.56 257 ILE B CA 1
ATOM 4320 C C . ILE B 1 257 ? -9.68 21.594 0.772 1 98.56 257 ILE B C 1
ATOM 4322 O O . ILE B 1 257 ? -10.828 21.656 0.324 1 98.56 257 ILE B O 1
ATOM 4326 N N . ALA B 1 258 ? -9.367 22.062 1.977 1 98.06 258 ALA B N 1
ATOM 4327 C CA . ALA B 1 258 ? -10.367 22.641 2.871 1 98.06 258 ALA B CA 1
ATOM 4328 C C . ALA B 1 258 ? -10.922 23.953 2.303 1 98.06 258 ALA B C 1
ATOM 4330 O O . ALA B 1 258 ? -12.125 24.203 2.373 1 98.06 258 ALA B O 1
ATOM 4331 N N . LEU B 1 259 ? -10.07 24.766 1.702 1 97.25 259 LEU B N 1
ATOM 4332 C CA . LEU B 1 259 ? -10.461 26.094 1.23 1 97.25 259 LEU B CA 1
ATOM 4333 C C . LEU B 1 259 ? -11.164 26 -0.117 1 97.25 259 LEU B C 1
ATOM 4335 O O . LEU B 1 259 ? -12.125 26.734 -0.368 1 97.25 259 LEU B O 1
ATOM 4339 N N . LYS B 1 260 ? -10.602 25.156 -0.961 1 97.81 260 LYS B N 1
ATOM 4340 C CA . LYS B 1 260 ? -11.133 24.984 -2.312 1 97.81 260 LYS B CA 1
ATOM 4341 C C . LYS B 1 260 ? -11.195 23.516 -2.703 1 97.81 260 LYS B C 1
ATOM 4343 O O . LYS B 1 260 ? -10.344 23.031 -3.453 1 97.81 260 LYS B O 1
ATOM 4348 N N . PRO B 1 261 ? -12.289 22.875 -2.322 1 97.5 261 PRO B N 1
ATOM 4349 C CA . PRO B 1 261 ? -12.398 21.438 -2.59 1 97.5 261 PRO B CA 1
ATOM 4350 C C . PRO B 1 261 ? -12.266 21.109 -4.074 1 97.5 261 PRO B C 1
ATOM 4352 O O . PRO B 1 261 ? -11.898 19.984 -4.426 1 97.5 261 PRO B O 1
ATOM 4355 N N . GLU B 1 262 ? -12.469 22.047 -4.93 1 97.62 262 GLU B N 1
ATOM 4356 C CA . GLU B 1 262 ? -12.391 21.828 -6.371 1 97.62 262 GLU B CA 1
ATOM 4357 C C . GLU B 1 262 ? -10.961 21.547 -6.809 1 97.62 262 GLU B C 1
ATOM 4359 O O . GLU B 1 262 ? -10.727 21.109 -7.934 1 97.62 262 GLU B O 1
ATOM 4364 N N . VAL B 1 263 ? -10 21.781 -5.91 1 98.44 263 VAL B N 1
ATOM 4365 C CA . VAL B 1 263 ? -8.609 21.484 -6.223 1 98.44 263 VAL B CA 1
ATOM 4366 C C . VAL B 1 263 ? -8.414 19.984 -6.383 1 98.44 263 VAL B C 1
ATOM 4368 O O . VAL B 1 263 ? -7.445 19.547 -7.012 1 98.44 263 VAL B O 1
ATOM 4371 N N . VAL B 1 264 ? -9.359 19.203 -5.812 1 98.44 264 VAL B N 1
ATOM 4372 C CA . VAL B 1 264 ? -9.289 17.75 -5.934 1 98.44 264 VAL B CA 1
ATOM 4373 C C . VAL B 1 264 ? -9.828 17.328 -7.293 1 98.44 264 VAL B C 1
ATOM 4375 O O . VAL B 1 264 ? -11.008 17.531 -7.594 1 98.44 264 VAL B O 1
ATOM 4378 N N . ARG B 1 265 ? -8.969 16.75 -8.062 1 97.81 265 ARG B N 1
ATOM 4379 C CA . ARG B 1 265 ? -9.352 16.312 -9.398 1 97.81 265 ARG B CA 1
ATOM 4380 C C . ARG B 1 265 ? -9.914 14.891 -9.367 1 97.81 265 ARG B C 1
ATOM 4382 O O . ARG B 1 265 ? -10.781 14.547 -10.172 1 97.81 265 ARG B O 1
ATOM 4389 N N . LYS B 1 266 ? -9.398 14.094 -8.555 1 96.69 266 LYS B N 1
ATOM 4390 C CA . LYS B 1 266 ? -9.82 12.703 -8.414 1 96.69 266 LYS B CA 1
ATOM 4391 C C . LYS B 1 266 ? -9.844 12.281 -6.949 1 96.69 266 LYS B C 1
ATOM 4393 O O . LYS B 1 266 ? -8.938 12.617 -6.184 1 96.69 266 LYS B O 1
ATOM 4398 N N . SER B 1 267 ? -10.883 11.648 -6.543 1 96.69 267 SER B N 1
ATOM 4399 C CA . SER B 1 267 ? -11.023 11.086 -5.207 1 96.69 267 SER B CA 1
ATOM 4400 C C . SER B 1 267 ? -11.828 9.789 -5.23 1 96.69 267 SER B C 1
ATOM 4402 O O . SER B 1 267 ? -12.453 9.461 -6.242 1 96.69 267 SER B O 1
ATOM 4404 N N . CYS B 1 268 ? -11.664 9.016 -4.172 1 93 268 CYS B N 1
ATOM 4405 C CA . CYS B 1 268 ? -12.422 7.773 -4.012 1 93 268 CYS B CA 1
ATOM 4406 C C . CYS B 1 268 ? -12.938 7.633 -2.586 1 93 268 CYS B C 1
ATOM 4408 O O . CYS B 1 268 ? -12.227 7.945 -1.627 1 93 268 CYS B O 1
ATOM 4410 N N . ASP B 1 269 ? -14.242 7.203 -2.496 1 93.31 269 ASP B N 1
ATOM 4411 C CA . ASP B 1 269 ? -14.758 6.863 -1.175 1 93.31 269 ASP B CA 1
ATOM 4412 C C . ASP B 1 269 ? -14.273 5.488 -0.729 1 93.31 269 ASP B C 1
ATOM 4414 O O . ASP B 1 269 ? -14.414 4.508 -1.461 1 93.31 269 ASP B O 1
ATOM 4418 N N . VAL B 1 270 ? -13.742 5.438 0.492 1 93.5 270 VAL B N 1
ATOM 4419 C CA . VAL B 1 270 ? -13.102 4.203 0.929 1 93.5 270 VAL B CA 1
ATOM 4420 C C . VAL B 1 270 ? -13.438 3.936 2.395 1 93.5 270 VAL B C 1
ATOM 4422 O O . VAL B 1 270 ? -13.984 4.805 3.08 1 93.5 270 VAL B O 1
ATOM 4425 N N . HIS B 1 271 ? -13.25 2.684 2.756 1 93.81 271 HIS B N 1
ATOM 4426 C CA . HIS B 1 271 ? -13.195 2.289 4.16 1 93.81 271 HIS B CA 1
ATOM 4427 C C . HIS B 1 271 ? -11.758 2.279 4.672 1 93.81 271 HIS B C 1
ATOM 4429 O O . HIS B 1 271 ? -10.852 1.808 3.98 1 93.81 271 HIS B O 1
ATOM 4435 N N . VAL B 1 272 ? -11.57 2.859 5.832 1 96.31 272 VAL B N 1
ATOM 4436 C CA . VAL B 1 272 ? -10.219 2.959 6.375 1 96.31 272 VAL B CA 1
ATOM 4437 C C . VAL B 1 272 ? -10.195 2.42 7.805 1 96.31 272 VAL B C 1
ATOM 4439 O O . VAL B 1 272 ? -11.078 2.729 8.602 1 96.31 272 VAL B O 1
ATOM 4442 N N . GLU B 1 273 ? -9.242 1.633 8.094 1 96.12 273 GLU B N 1
ATOM 4443 C CA . GLU B 1 273 ? -8.906 1.212 9.453 1 96.12 273 GLU B CA 1
ATOM 4444 C C . GLU B 1 273 ? -7.418 1.391 9.734 1 96.12 273 GLU B C 1
ATOM 4446 O O . GLU B 1 273 ? -6.609 1.459 8.805 1 96.12 273 GLU B O 1
ATOM 4451 N N . VAL B 1 274 ? -7.074 1.522 11.008 1 98.12 274 VAL B N 1
ATOM 4452 C CA . VAL B 1 274 ? -5.676 1.692 11.391 1 98.12 274 VAL B CA 1
ATOM 4453 C C . VAL B 1 274 ? -5.164 0.421 12.07 1 98.12 274 VAL B C 1
ATOM 4455 O O . VAL B 1 274 ? -5.801 -0.096 12.992 1 98.12 274 VAL B O 1
ATOM 4458 N N . GLU B 1 275 ? -4.059 -0.109 11.602 1 98.06 275 GLU B N 1
ATOM 4459 C CA . GLU B 1 275 ? -3.428 -1.259 12.242 1 98.06 275 GLU B CA 1
ATOM 4460 C C . GLU B 1 275 ? -2.789 -0.867 13.57 1 98.06 275 GLU B C 1
ATOM 4462 O O . GLU B 1 275 ? -1.903 -0.01 13.609 1 98.06 275 GLU B O 1
ATOM 4467 N N . LEU B 1 276 ? -3.189 -1.509 14.656 1 97.75 276 LEU B N 1
ATOM 4468 C CA . LEU B 1 276 ? -2.727 -1.098 15.977 1 97.75 276 LEU B CA 1
ATOM 4469 C C . LEU B 1 276 ? -1.765 -2.127 16.562 1 97.75 276 LEU B C 1
ATOM 4471 O O . LEU B 1 276 ? -1.086 -1.854 17.562 1 97.75 276 LEU B O 1
ATOM 4475 N N . LYS B 1 277 ? -1.617 -3.297 15.914 1 96.5 277 LYS B N 1
ATOM 4476 C CA . LYS B 1 277 ? -0.898 -4.383 16.578 1 96.5 277 LYS B CA 1
ATOM 4477 C C . LYS B 1 277 ? 0.26 -4.879 15.719 1 96.5 277 LYS B C 1
ATOM 4479 O O . LYS B 1 277 ? 1.015 -5.762 16.141 1 96.5 277 LYS B O 1
ATOM 4484 N N . GLY B 1 278 ? 0.516 -4.441 14.602 1 96.75 278 GLY B N 1
ATOM 4485 C CA . GLY B 1 278 ? 1.567 -4.926 13.727 1 96.75 278 GLY B CA 1
ATOM 4486 C C . GLY B 1 278 ? 2.961 -4.582 14.211 1 96.75 278 GLY B C 1
ATOM 4487 O O . GLY B 1 278 ? 3.166 -3.533 14.828 1 96.75 278 GLY B O 1
ATOM 4488 N N . ASP B 1 279 ? 3.936 -5.473 13.938 1 96.19 279 ASP B N 1
ATOM 4489 C CA . ASP B 1 279 ? 5.332 -5.168 14.234 1 96.19 279 ASP B CA 1
ATOM 4490 C C . ASP B 1 279 ? 5.898 -4.156 13.242 1 96.19 279 ASP B C 1
ATOM 4492 O O . ASP B 1 279 ? 6.633 -3.246 13.625 1 96.19 279 ASP B O 1
ATOM 4496 N N . ILE B 1 280 ? 5.559 -4.344 11.992 1 94.81 280 ILE B N 1
ATOM 4497 C CA . ILE B 1 280 ? 6.047 -3.48 10.93 1 94.81 280 ILE B CA 1
ATOM 4498 C C . ILE B 1 280 ? 4.992 -2.432 10.586 1 94.81 280 ILE B C 1
ATOM 4500 O O . ILE B 1 280 ? 5.324 -1.304 10.211 1 94.81 280 ILE B O 1
ATOM 4504 N N . THR B 1 281 ? 3.68 -2.76 10.828 1 96.75 281 THR B N 1
ATOM 4505 C CA . THR B 1 281 ? 2.604 -2.002 10.203 1 96.75 281 THR B CA 1
ATOM 4506 C C . THR B 1 281 ? 1.808 -1.227 11.25 1 96.75 281 THR B C 1
ATOM 4508 O O . THR B 1 281 ? 0.792 -0.604 10.93 1 96.75 281 THR B O 1
ATOM 4511 N N . ARG B 1 282 ? 2.219 -1.244 12.539 1 96.69 282 ARG B N 1
ATOM 4512 C CA . ARG B 1 282 ? 1.496 -0.411 13.492 1 96.69 282 ARG B CA 1
ATOM 4513 C C . ARG B 1 282 ? 1.433 1.037 13.023 1 96.69 282 ARG B C 1
ATOM 4515 O O . ARG B 1 282 ? 2.451 1.616 12.641 1 96.69 282 ARG B O 1
ATOM 4522 N N . GLY B 1 283 ? 0.209 1.583 13.008 1 96.75 283 GLY B N 1
ATOM 4523 C CA . GLY B 1 283 ? 0.012 2.949 12.555 1 96.75 283 GLY B CA 1
ATOM 4524 C C . GLY B 1 283 ? -0.279 3.045 11.07 1 96.75 283 GLY B C 1
ATOM 4525 O O . GLY B 1 283 ? -0.44 4.145 10.531 1 96.75 283 GLY B O 1
ATOM 4526 N N . GLN B 1 284 ? -0.365 1.902 10.414 1 97.5 284 GLN B N 1
ATOM 4527 C CA . GLN B 1 284 ? -0.699 1.915 8.992 1 97.5 284 GLN B CA 1
ATOM 4528 C C . GLN B 1 284 ? -2.184 2.191 8.781 1 97.5 284 GLN B C 1
ATOM 4530 O O . GLN B 1 284 ? -3.033 1.614 9.461 1 97.5 284 GLN B O 1
ATOM 4535 N N . THR B 1 285 ? -2.48 3.145 7.895 1 98.19 285 THR B N 1
ATOM 4536 C CA . THR B 1 285 ? -3.84 3.268 7.383 1 98.19 285 THR B CA 1
ATOM 4537 C C . THR B 1 285 ? -4.129 2.188 6.344 1 98.19 285 THR B C 1
ATOM 4539 O O . THR B 1 285 ? -3.592 2.227 5.234 1 98.19 285 THR B O 1
ATOM 4542 N N . VAL B 1 286 ? -4.934 1.213 6.746 1 96.81 286 VAL B N 1
ATOM 4543 C CA . VAL B 1 286 ? -5.344 0.156 5.828 1 96.81 286 VAL B CA 1
ATOM 4544 C C . VAL B 1 286 ? -6.613 0.575 5.09 1 96.81 286 VAL B C 1
ATOM 4546 O O . VAL B 1 286 ? -7.691 0.654 5.688 1 96.81 286 VAL B O 1
ATOM 4549 N N . VAL B 1 287 ? -6.469 0.823 3.789 1 94.56 287 VAL B N 1
ATOM 4550 C CA . VAL B 1 287 ? -7.555 1.337 2.963 1 94.56 287 VAL B CA 1
ATOM 4551 C C . VAL B 1 287 ? -8.156 0.202 2.141 1 94.56 287 VAL B C 1
ATOM 4553 O O . VAL B 1 287 ? -7.434 -0.604 1.554 1 94.56 287 VAL B O 1
ATOM 4556 N N . ASP B 1 288 ? -9.461 0.102 2.188 1 90.56 288 ASP B N 1
ATOM 4557 C CA . ASP B 1 288 ? -10.156 -0.839 1.319 1 90.56 288 ASP B CA 1
ATOM 4558 C C . ASP B 1 288 ? -10.477 -0.206 -0.034 1 90.56 288 ASP B C 1
ATOM 4560 O O . ASP B 1 288 ? -11.453 0.537 -0.166 1 90.56 288 ASP B O 1
ATOM 4564 N N . TRP B 1 289 ? -9.672 -0.561 -0.963 1 87.5 289 TRP B N 1
ATOM 4565 C CA . TRP B 1 289 ? -9.812 0.013 -2.297 1 87.5 289 TRP B CA 1
ATOM 4566 C C . TRP B 1 289 ? -10.867 -0.738 -3.105 1 87.5 289 TRP B C 1
ATOM 4568 O O . TRP B 1 289 ? -11.117 -0.41 -4.266 1 87.5 289 TRP B O 1
ATOM 4578 N N . GLY B 1 290 ? -11.453 -1.715 -2.525 1 78.25 290 GLY B N 1
ATOM 4579 C CA . GLY B 1 290 ? -12.492 -2.477 -3.189 1 78.25 290 GLY B CA 1
ATOM 4580 C C . GLY B 1 290 ? -11.961 -3.621 -4.027 1 78.25 290 GLY B C 1
ATOM 4581 O O . GLY B 1 290 ? -12.656 -4.137 -4.902 1 78.25 290 GLY B O 1
ATOM 4582 N N . THR B 1 291 ? -10.703 -4.031 -3.783 1 71.25 291 THR B N 1
ATOM 4583 C CA . THR B 1 291 ? -10.078 -5.078 -4.59 1 71.25 291 THR B CA 1
ATOM 4584 C C . THR B 1 291 ? -10.117 -6.414 -3.857 1 71.25 291 THR B C 1
ATOM 4586 O O . THR B 1 291 ? -9.812 -7.457 -4.441 1 71.25 291 THR B O 1
ATOM 4589 N N . SER B 1 292 ? -10.461 -6.383 -2.576 1 69.44 292 SER B N 1
ATOM 4590 C CA . SER B 1 292 ? -10.375 -7.59 -1.762 1 69.44 292 SER B CA 1
ATOM 4591 C C . SER B 1 292 ? -11.727 -8.289 -1.667 1 69.44 292 SER B C 1
ATOM 4593 O O . SER B 1 292 ? -12.773 -7.648 -1.779 1 69.44 292 SER B O 1
ATOM 4595 N N . CYS B 1 293 ? -11.633 -9.578 -1.552 1 63.44 293 CYS B N 1
ATOM 4596 C CA . CYS B 1 293 ? -12.836 -10.367 -1.332 1 63.44 293 CYS B CA 1
ATOM 4597 C C . CYS B 1 293 ? -13.414 -10.109 0.054 1 63.44 293 CYS B C 1
ATOM 4599 O O . CYS B 1 293 ? -14.633 -10.125 0.238 1 63.44 293 CYS B O 1
ATOM 4601 N N . GLU B 1 294 ? -12.594 -9.883 0.989 1 59.34 294 GLU B N 1
ATOM 4602 C CA . GLU B 1 294 ? -13.031 -9.648 2.361 1 59.34 294 GLU B CA 1
ATOM 4603 C C . GLU B 1 294 ? -13.656 -8.266 2.512 1 59.34 294 GLU B C 1
ATOM 4605 O O . GLU B 1 294 ? -14.367 -8 3.486 1 59.34 294 GLU B O 1
ATOM 4610 N N . GLY B 1 295 ? -13.648 -7.469 1.58 1 55 295 GLY B N 1
ATOM 4611 C CA . GLY B 1 295 ? -14.047 -6.078 1.732 1 55 295 GLY B CA 1
ATOM 4612 C C . GLY B 1 295 ? -15.453 -5.801 1.229 1 55 295 GLY B C 1
ATOM 4613 O O . GLY B 1 295 ? -15.898 -4.652 1.219 1 55 295 GLY B O 1
ATOM 4614 N N . ALA B 1 296 ? -16.141 -6.977 1.024 1 58.97 296 ALA B N 1
ATOM 4615 C CA . ALA B 1 296 ? -17.5 -6.746 0.532 1 58.97 296 ALA B CA 1
ATOM 4616 C C . ALA B 1 296 ? -18.422 -6.297 1.66 1 58.97 296 ALA B C 1
ATOM 4618 O O . ALA B 1 296 ? -18.422 -6.879 2.746 1 58.97 296 ALA B O 1
ATOM 4619 N N . GLY B 1 297 ? -18.781 -4.988 1.556 1 66.19 297 GLY B N 1
ATOM 4620 C CA . GLY B 1 297 ? -19.844 -4.52 2.42 1 66.19 297 GLY B CA 1
ATOM 4621 C C . GLY B 1 297 ? -19.391 -3.465 3.412 1 66.19 297 GLY B C 1
ATOM 4622 O O . GLY B 1 297 ? -20.203 -2.945 4.184 1 66.19 297 GLY B O 1
ATOM 4623 N N . ARG B 1 298 ? -18.141 -3.207 3.432 1 79.38 298 ARG B N 1
ATOM 4624 C CA . ARG B 1 298 ? -17.703 -2.201 4.395 1 79.38 298 ARG B CA 1
ATOM 4625 C C . ARG B 1 298 ? -18.141 -0.806 3.971 1 79.38 298 ARG B C 1
ATOM 4627 O O . ARG B 1 298 ? -18.188 -0.496 2.777 1 79.38 298 ARG B O 1
ATOM 4634 N N . GLN B 1 299 ? -18.547 -0.045 4.984 1 82.94 299 GLN B N 1
ATOM 4635 C CA . GLN B 1 299 ? -19 1.315 4.699 1 82.94 299 GLN B CA 1
ATOM 4636 C C . GLN B 1 299 ? -17.828 2.191 4.254 1 82.94 299 GLN B C 1
ATOM 4638 O O . GLN B 1 299 ? -16.797 2.246 4.926 1 82.94 299 GLN B O 1
ATOM 4643 N N . ARG B 1 300 ? -18 2.742 3.139 1 88.12 300 ARG B N 1
ATOM 4644 C CA . ARG B 1 300 ? -17 3.631 2.566 1 88.12 300 ARG B CA 1
ATOM 4645 C C . ARG B 1 300 ? -17.312 5.09 2.871 1 88.12 300 ARG B C 1
ATOM 4647 O O . ARG B 1 300 ? -17.969 5.77 2.072 1 88.12 300 ARG B O 1
ATOM 4654 N N . ARG B 1 301 ? -16.812 5.629 4 1 90.38 301 ARG B N 1
ATOM 4655 C CA . ARG B 1 301 ? -17.25 6.934 4.48 1 90.38 301 ARG B CA 1
ATOM 4656 C C . ARG B 1 301 ? -16.125 7.953 4.434 1 90.38 301 ARG B C 1
ATOM 4658 O O . ARG B 1 301 ? -16.312 9.109 4.836 1 90.38 301 ARG B O 1
ATOM 4665 N N . VAL B 1 302 ? -15.008 7.562 3.998 1 96.75 302 VAL B N 1
ATOM 4666 C CA . VAL B 1 302 ? -13.859 8.461 3.93 1 96.75 302 VAL B CA 1
ATOM 4667 C C . VAL B 1 302 ? -13.57 8.82 2.475 1 96.75 302 VAL B C 1
ATOM 4669 O O . VAL B 1 302 ? -13.422 7.938 1.626 1 96.75 302 VAL B O 1
ATOM 4672 N N . CYS B 1 303 ? -13.594 10.086 2.184 1 97.56 303 CYS B N 1
ATOM 4673 C CA . CYS B 1 303 ? -13.18 10.562 0.87 1 97.56 303 CYS B CA 1
ATOM 4674 C C . CYS B 1 303 ? -11.664 10.68 0.785 1 97.56 303 CYS B C 1
ATOM 4676 O O . CYS B 1 303 ? -11.055 11.5 1.473 1 97.56 303 CYS B O 1
ATOM 4678 N N . TRP B 1 304 ? -11.055 9.836 0.007 1 98 304 TRP B N 1
ATOM 4679 C CA . TRP B 1 304 ? -9.602 9.82 -0.146 1 98 304 TRP B CA 1
ATOM 4680 C C . TRP B 1 304 ? -9.172 10.594 -1.388 1 98 304 TRP B C 1
ATOM 4682 O O . TRP B 1 304 ? -9.422 10.156 -2.516 1 98 304 TRP B O 1
ATOM 4692 N N . ALA B 1 305 ? -8.578 11.789 -1.215 1 98.12 305 ALA B N 1
ATOM 4693 C CA . ALA B 1 305 ? -8.102 12.57 -2.354 1 98.12 305 ALA B CA 1
ATOM 4694 C C . ALA B 1 305 ? -6.918 11.883 -3.029 1 98.12 305 ALA B C 1
ATOM 4696 O O . ALA B 1 305 ? -5.934 11.539 -2.371 1 98.12 305 ALA B O 1
ATOM 4697 N N . GLU B 1 306 ? -7.004 11.719 -4.32 1 95.94 306 GLU B N 1
ATOM 4698 C CA . GLU B 1 306 ? -5.961 10.984 -5.035 1 95.94 306 GLU B CA 1
ATOM 4699 C C . GLU B 1 306 ? -5.121 11.922 -5.898 1 95.94 306 GLU B C 1
ATOM 4701 O O . GLU B 1 306 ? -3.902 11.758 -5.996 1 95.94 306 GLU B O 1
ATOM 4706 N N . GLU B 1 307 ? -5.777 12.859 -6.555 1 95.19 307 GLU B N 1
ATOM 4707 C CA . GLU B 1 307 ? -5.098 13.781 -7.457 1 95.19 307 GLU B CA 1
ATOM 4708 C C . GLU B 1 307 ? -5.578 15.211 -7.242 1 95.19 307 GLU B C 1
ATOM 4710 O O . GLU B 1 307 ? -6.77 15.453 -7.039 1 95.19 307 GLU B O 1
ATOM 4715 N N . LEU B 1 308 ? -4.652 16.094 -7.289 1 97.75 308 LEU B N 1
ATOM 4716 C CA . LEU B 1 308 ? -4.988 17.516 -7.199 1 97.75 308 LEU B CA 1
ATOM 4717 C C . LEU B 1 308 ? -4.715 18.219 -8.523 1 97.75 308 LEU B C 1
ATOM 4719 O O . LEU B 1 308 ? -3.918 17.75 -9.328 1 97.75 308 LEU B O 1
ATOM 4723 N N . ASP B 1 309 ? -5.449 19.219 -8.75 1 97.69 309 ASP B N 1
ATOM 4724 C CA . ASP B 1 309 ? -5.055 20.203 -9.742 1 97.69 309 ASP B CA 1
ATOM 4725 C C . ASP B 1 309 ? -3.836 21 -9.281 1 97.69 309 ASP B C 1
ATOM 4727 O O . ASP B 1 309 ? -3.973 22.016 -8.594 1 97.69 309 ASP B O 1
ATOM 4731 N N . VAL B 1 310 ? -2.693 20.594 -9.742 1 94.62 310 VAL B N 1
ATOM 4732 C CA . VAL B 1 310 ? -1.429 21.125 -9.25 1 94.62 310 VAL B CA 1
ATOM 4733 C C . VAL B 1 310 ? -1.309 22.594 -9.633 1 94.62 310 VAL B C 1
ATOM 4735 O O . VAL B 1 310 ? -0.78 23.406 -8.859 1 94.62 310 VAL B O 1
ATOM 4738 N N . GLU B 1 311 ? -1.734 22.953 -10.797 1 95.12 311 GLU B N 1
ATOM 4739 C CA . GLU B 1 311 ? -1.696 24.344 -11.211 1 95.12 311 GLU B CA 1
ATOM 4740 C C . GLU B 1 311 ? -2.518 25.219 -10.266 1 95.12 311 GLU B C 1
ATOM 4742 O O . GLU B 1 311 ? -2.061 26.281 -9.836 1 95.12 311 GLU B O 1
ATOM 4747 N N . MET B 1 312 ? -3.73 24.781 -10.016 1 97.19 312 MET B N 1
ATOM 4748 C CA . MET B 1 312 ? -4.574 25.516 -9.078 1 97.19 312 MET B CA 1
ATOM 4749 C C . MET B 1 312 ? -3.916 25.594 -7.703 1 97.19 312 MET B C 1
ATOM 4751 O O . MET B 1 312 ? -3.939 26.641 -7.055 1 97.19 312 MET B O 1
ATOM 4755 N N . PHE B 1 313 ? -3.338 24.469 -7.301 1 96.94 313 PHE B N 1
ATOM 4756 C CA . PHE B 1 313 ? -2.646 24.406 -6.02 1 96.94 313 PHE B CA 1
ATOM 4757 C C . PHE B 1 313 ? -1.519 25.422 -5.965 1 96.94 313 PHE B C 1
ATOM 4759 O O . PHE B 1 313 ? -1.402 26.188 -4.996 1 96.94 313 PHE B O 1
ATOM 4766 N N . CYS B 1 314 ? -0.745 25.516 -7.008 1 94 314 CYS B N 1
ATOM 4767 C CA . CYS B 1 314 ? 0.359 26.469 -7.09 1 94 314 CYS B CA 1
ATOM 4768 C C . CYS B 1 314 ? -0.154 27.906 -7.055 1 94 314 CYS B C 1
ATOM 4770 O O . CYS B 1 314 ? 0.455 28.766 -6.426 1 94 314 CYS B O 1
ATOM 4772 N N . GLN B 1 315 ? -1.199 28.125 -7.695 1 94.44 315 GLN B N 1
ATOM 4773 C CA . GLN B 1 315 ? -1.796 29.453 -7.695 1 94.44 315 GLN B CA 1
ATOM 4774 C C . GLN B 1 315 ? -2.25 29.859 -6.297 1 94.44 315 GLN B C 1
ATOM 4776 O O . GLN B 1 315 ? -2.057 31 -5.883 1 94.44 315 GLN B O 1
ATOM 4781 N N . MET B 1 316 ? -2.852 28.969 -5.613 1 95.38 316 MET B N 1
ATOM 4782 C CA . MET B 1 316 ? -3.281 29.234 -4.242 1 95.38 316 MET B CA 1
ATOM 4783 C C . MET B 1 316 ? -2.088 29.562 -3.354 1 95.38 316 MET B C 1
ATOM 4785 O O . MET B 1 316 ? -2.162 30.484 -2.529 1 95.38 316 MET B O 1
ATOM 4789 N N . LEU B 1 317 ? -1.016 28.828 -3.512 1 92.81 317 LEU B N 1
ATOM 4790 C CA . LEU B 1 317 ? 0.197 29.094 -2.746 1 92.81 317 LEU B CA 1
ATOM 4791 C C . LEU B 1 317 ? 0.746 30.469 -3.061 1 92.81 317 LEU B C 1
ATOM 4793 O O . LEU B 1 317 ? 1.156 31.203 -2.154 1 92.81 317 LEU B O 1
ATOM 4797 N N . ARG B 1 318 ? 0.746 30.797 -4.301 1 89.62 318 ARG B N 1
ATOM 4798 C CA . ARG B 1 318 ? 1.249 32.094 -4.723 1 89.62 318 ARG B CA 1
ATOM 4799 C C . ARG B 1 318 ? 0.434 33.25 -4.102 1 89.62 318 ARG B C 1
ATOM 4801 O O . ARG B 1 318 ? 0.996 34.219 -3.635 1 89.62 318 ARG B O 1
ATOM 4808 N N . GLU B 1 319 ? -0.823 33.062 -4.102 1 87.19 319 GLU B N 1
ATOM 4809 C CA . GLU B 1 319 ? -1.709 34.094 -3.535 1 87.19 319 GLU B CA 1
ATOM 4810 C C . GLU B 1 319 ? -1.487 34.219 -2.031 1 87.19 319 GLU B C 1
ATOM 4812 O O . GLU B 1 319 ? -1.599 35.344 -1.487 1 87.19 319 GLU B O 1
ATOM 4817 N N . THR B 1 320 ? -1.146 33.156 -1.38 1 84.06 320 THR B N 1
ATOM 4818 C CA . THR B 1 320 ? -0.943 33.156 0.065 1 84.06 320 THR B CA 1
ATOM 4819 C C . THR B 1 320 ? 0.4 33.812 0.422 1 84.06 320 THR B C 1
ATOM 4821 O O . THR B 1 320 ? 0.489 34.594 1.358 1 84.06 320 THR B O 1
ATOM 4824 N N . VAL B 1 321 ? 1.427 33.5 -0.301 1 83 321 VAL B N 1
ATOM 4825 C CA . VAL B 1 321 ? 2.773 33.938 0.028 1 83 321 VAL B CA 1
ATOM 4826 C C . VAL B 1 321 ? 2.957 35.375 -0.424 1 83 321 VAL B C 1
ATOM 4828 O O . VAL B 1 321 ? 3.662 36.156 0.226 1 83 321 VAL B O 1
ATOM 4831 N N . ALA B 1 322 ? 2.398 35.719 -1.547 1 74.81 322 ALA B N 1
ATOM 4832 C CA . ALA B 1 322 ? 2.547 37.062 -2.1 1 74.81 322 ALA B CA 1
ATOM 4833 C C . ALA B 1 322 ? 1.719 38.062 -1.312 1 74.81 322 ALA B C 1
ATOM 4835 O O . ALA B 1 322 ? 1.91 39.281 -1.452 1 74.81 322 ALA B O 1
ATOM 4836 N N . ALA B 1 323 ? 0.881 37.625 -0.514 1 65.75 323 ALA B N 1
ATOM 4837 C CA . ALA B 1 323 ? 0.033 38.531 0.239 1 65.75 323 ALA B CA 1
ATOM 4838 C C . ALA B 1 323 ? 0.846 39.312 1.273 1 65.75 323 ALA B C 1
ATOM 4840 O O . ALA B 1 323 ? 1.831 38.781 1.809 1 65.75 323 ALA B O 1
#

Foldseek 3Di:
DAFLQLVLFVVLLLLCLQDVDDDCPDDDDAGADRAAPDDGADHDDDSLLLNLVGDTGDPVSRDDPPPPPGDHLLVVLQVVLVVCVVVVHADAAEAPAALRSVLSNCVVPVCSLVSHQHYEYEEADAPQPEDVASQAHHRLLSHVPSVQSVLPRQHNAYEYLYPQQLQQLFDAAVLLVVLQAAPVRHGGSLSLSNCSRCVPLFPVLVPDPPVPSDDPDPDDDSDDSDDDDDDDPDPDPPPPDPPSDHHRDRSLSRVCCSVPVLQQPDKDQWRWGAACDDPRRHSHIHTCPPPDPVPPPDDRRYIYRRYGNSVVSSVVSSVSRND/DAFLQLVLFVVLLLLCLQDVDDPCPDDDDAGEDRAAPDDGADHDDDSLLLNQVGDTGDPVSRDDPPPPPGDHLLVVLQVVLVVCVVVVHADAAEAPAALRSVLSNCVVPVCSLVSHQHYEYEEADAPQPEDVASQAHHRLLSHVPSVQSVLPRQHNAYEYLYPQQLQQLFDAAVLVVVLQAAPVRHGGSLSLSNCSSCVPLPVVLVPPPPVPSPDPDDDDDSDHNDDDDPDCVVPPDPPDDPRPDHHRDRSLSRVCCSVPVLQQPDKDQWRWGAACDDPRRHSHIHTCPPPDPVPPPDDRRYIYRRYGNSVVSSVVSSVSRND

Nearest PDB structures (foldseek):
  3t8j-assembly1_A  TM=8.657E-01  e=5.224E-14  Saccharolobus solfataricus P2
  6zk5-assembly1_B  TM=8.402E-01  e=1.287E-13  Zea mays
  5mj7-assembly1_A-2  TM=7.968E-01  e=1.212E-13  Caenorhabditis elegans
  4kpn-assembly1_B  TM=8.376E-01  e=4.827E-13  Physcomitrium patens
  6ba1-assembly1_A  TM=8.238E-01  e=1.705E-12  Gardnerella vaginalis 315-A